Protein AF-0000000083203644 (afdb_homodimer)

Structure (mmCIF, N/CA/C/O backbone):
data_AF-0000000083203644-model_v1
#
loop_
_entity.id
_entity.type
_entity.pdbx_description
1 polymer 'Hemolysin III family protein'
#
loop_
_atom_site.group_PDB
_atom_site.id
_atom_site.type_symbol
_atom_site.label_atom_id
_atom_site.label_alt_id
_atom_site.label_comp_id
_atom_site.label_asym_id
_atom_site.label_entity_id
_atom_site.label_seq_id
_atom_site.pdbx_PDB_ins_code
_atom_site.Cartn_x
_atom_site.Cartn_y
_atom_site.Cartn_z
_atom_site.occupancy
_atom_site.B_iso_or_equiv
_atom_site.auth_seq_id
_atom_site.auth_comp_id
_atom_site.auth_asym_id
_atom_site.auth_atom_id
_atom_site.pdbx_PDB_model_num
ATOM 1 N N . MET A 1 1 ? 31.875 35.219 11.383 1 30.5 1 MET A N 1
ATOM 2 C CA . MET A 1 1 ? 30.422 35.188 11.453 1 30.5 1 MET A CA 1
ATOM 3 C C . MET A 1 1 ? 29.859 34.281 10.359 1 30.5 1 MET A C 1
ATOM 5 O O . MET A 1 1 ? 29.875 34.625 9.18 1 30.5 1 MET A O 1
ATOM 9 N N . THR A 1 2 ? 30.141 33 10.375 1 43.09 2 THR A N 1
ATOM 10 C CA . THR A 1 2 ? 29.703 32.062 9.367 1 43.09 2 THR A CA 1
ATOM 11 C C . THR A 1 2 ? 28.219 32.219 9.078 1 43.09 2 THR A C 1
ATOM 13 O O . THR A 1 2 ? 27.391 32.125 9.984 1 43.09 2 THR A O 1
ATOM 16 N N . LYS A 1 3 ? 27.875 33.031 8.234 1 45.47 3 LYS A N 1
ATOM 17 C CA . LYS A 1 3 ? 26.516 33.375 7.867 1 45.47 3 LYS A CA 1
ATOM 18 C C . LYS A 1 3 ? 25.594 32.156 7.953 1 45.47 3 LYS A C 1
ATOM 20 O O . LYS A 1 3 ? 25.859 31.125 7.344 1 45.47 3 LYS A O 1
ATOM 25 N N . LYS A 1 4 ? 24.953 31.984 9.008 1 48.94 4 LYS A N 1
ATOM 26 C CA . LYS A 1 4 ? 23.906 30.984 9.172 1 48.94 4 LYS A CA 1
ATOM 27 C C . LYS A 1 4 ? 23.047 30.891 7.91 1 48.94 4 LYS A C 1
ATOM 29 O O . LYS A 1 4 ? 22.391 31.859 7.52 1 48.94 4 LYS A O 1
ATOM 34 N N . LYS A 1 5 ? 23.594 30.266 6.875 1 52.16 5 LYS A N 1
ATOM 35 C CA . LYS A 1 5 ? 22.797 30.094 5.668 1 52.16 5 LYS A CA 1
ATOM 36 C C . LYS A 1 5 ? 21.359 29.75 6.008 1 52.16 5 LYS A C 1
ATOM 38 O O . LYS A 1 5 ? 21.094 28.828 6.789 1 52.16 5 LYS A O 1
ATOM 43 N N . ASP A 1 6 ? 20.5 30.641 5.875 1 58.06 6 ASP A N 1
ATOM 44 C CA . ASP A 1 6 ? 19.062 30.469 6.105 1 58.06 6 ASP A CA 1
ATOM 45 C C . ASP A 1 6 ? 18.562 29.156 5.523 1 58.06 6 ASP A C 1
ATOM 47 O O . ASP A 1 6 ? 19.062 28.688 4.492 1 58.06 6 ASP A O 1
ATOM 51 N N . ALA A 1 7 ? 17.953 28.297 6.324 1 66.06 7 ALA A N 1
ATOM 52 C CA . ALA A 1 7 ? 17.359 27.047 5.883 1 66.06 7 ALA A CA 1
ATOM 53 C C . ALA A 1 7 ? 16.531 27.234 4.617 1 66.06 7 ALA A C 1
ATOM 55 O O . ALA A 1 7 ? 15.805 28.234 4.492 1 66.06 7 ALA A O 1
ATOM 56 N N . TYR A 1 8 ? 16.844 26.625 3.506 1 77.44 8 TYR A N 1
ATOM 57 C CA . TYR A 1 8 ? 16.094 26.656 2.246 1 77.44 8 TYR A CA 1
ATOM 58 C C . TYR A 1 8 ? 14.633 26.312 2.467 1 77.44 8 TYR A C 1
ATOM 60 O O . TYR A 1 8 ? 14.305 25.312 3.107 1 77.44 8 TYR A O 1
ATOM 68 N N . VAL A 1 9 ? 13.781 27.234 2.104 1 81.25 9 VAL A N 1
ATOM 69 C CA . VAL A 1 9 ? 12.336 27.016 2.195 1 81.25 9 VAL A CA 1
ATOM 70 C C . VAL A 1 9 ? 11.766 26.766 0.8 1 81.25 9 VAL A C 1
ATOM 72 O O . VAL A 1 9 ? 11.734 27.672 -0.033 1 81.25 9 VAL A O 1
ATOM 75 N N . PRO A 1 10 ? 11.305 25.594 0.557 1 86.94 10 PRO A N 1
ATOM 76 C CA . PRO A 1 10 ? 10.75 25.297 -0.768 1 86.94 10 PRO A CA 1
ATOM 77 C C . PRO A 1 10 ? 9.469 26.078 -1.055 1 86.94 10 PRO A C 1
ATOM 79 O O . PRO A 1 10 ? 8.664 26.312 -0.146 1 86.94 10 PRO A O 1
ATOM 82 N N . THR A 1 11 ? 9.289 26.469 -2.336 1 88.81 11 THR A N 1
ATOM 83 C CA . THR A 1 11 ? 8.055 27.109 -2.775 1 88.81 11 THR A CA 1
ATOM 84 C C . THR A 1 11 ? 6.91 26.109 -2.842 1 88.81 11 THR A C 1
ATOM 86 O O . THR A 1 11 ? 7.133 24.906 -2.762 1 88.81 11 THR A O 1
ATOM 89 N N . VAL A 1 12 ? 5.727 26.672 -2.992 1 89.5 12 VAL A N 1
ATOM 90 C CA . VAL A 1 12 ? 4.551 25.828 -3.156 1 89.5 12 VAL A CA 1
ATOM 91 C C . VAL A 1 12 ? 4.707 24.953 -4.398 1 89.5 12 VAL A C 1
ATOM 93 O O . VAL A 1 12 ? 4.371 23.766 -4.383 1 89.5 12 VAL A O 1
ATOM 96 N N . GLY A 1 13 ? 5.156 25.578 -5.445 1 92.44 13 GLY A N 1
ATOM 97 C CA . GLY A 1 13 ? 5.402 24.828 -6.668 1 92.44 13 GLY A CA 1
ATOM 98 C C . GLY A 1 13 ? 6.375 23.688 -6.473 1 92.44 13 GLY A C 1
ATOM 99 O O . GLY A 1 13 ? 6.172 22.594 -7.016 1 92.44 13 GLY A O 1
ATOM 100 N N . GLU A 1 14 ? 7.352 23.906 -5.758 1 92.94 14 GLU A N 1
ATOM 101 C CA . GLU A 1 14 ? 8.336 22.875 -5.465 1 92.94 14 GLU A CA 1
ATOM 102 C C . GLU A 1 14 ? 7.723 21.734 -4.637 1 92.94 14 GLU A C 1
ATOM 104 O O . GLU A 1 14 ? 7.984 20.562 -4.891 1 92.94 14 GLU A O 1
ATOM 109 N N . GLU A 1 15 ? 6.918 22.125 -3.682 1 93.44 15 GLU A N 1
ATOM 110 C CA . GLU A 1 15 ? 6.273 21.125 -2.852 1 93.44 15 GLU A CA 1
ATOM 111 C C . GLU A 1 15 ? 5.301 20.266 -3.67 1 93.44 15 GLU A C 1
ATOM 113 O O . GLU A 1 15 ? 5.211 19.062 -3.473 1 93.44 15 GLU A O 1
ATOM 118 N N . VAL A 1 16 ? 4.609 20.906 -4.535 1 93.44 16 VAL A N 1
ATOM 119 C CA . VAL A 1 16 ? 3.691 20.188 -5.406 1 93.44 16 VAL A CA 1
ATOM 120 C C . VAL A 1 16 ? 4.477 19.219 -6.285 1 93.44 16 VAL A C 1
ATOM 122 O O . VAL A 1 16 ? 4.09 18.047 -6.434 1 93.44 16 VAL A O 1
ATOM 125 N N . ALA A 1 17 ? 5.535 19.703 -6.848 1 94.38 17 ALA A N 1
ATOM 126 C CA . ALA A 1 17 ? 6.383 18.844 -7.68 1 94.38 17 ALA A CA 1
ATOM 127 C C . ALA A 1 17 ? 6.895 17.641 -6.887 1 94.38 17 ALA A C 1
ATOM 129 O O . ALA A 1 17 ? 6.871 16.516 -7.379 1 94.38 17 ALA A O 1
ATOM 130 N N . ASN A 1 18 ? 7.301 17.859 -5.734 1 95.69 18 ASN A N 1
ATOM 131 C CA . ASN A 1 18 ? 7.797 16.797 -4.871 1 95.69 18 ASN A CA 1
ATOM 132 C C . ASN A 1 18 ? 6.691 15.805 -4.512 1 95.69 18 ASN A C 1
ATOM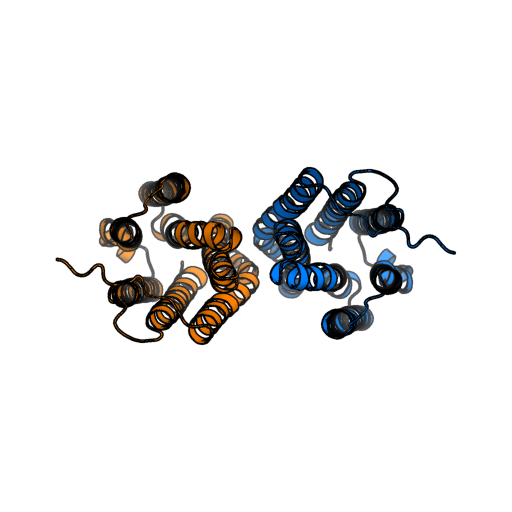 134 O O . ASN A 1 18 ? 6.902 14.594 -4.551 1 95.69 18 ASN A O 1
ATOM 138 N N . THR A 1 19 ? 5.543 16.312 -4.203 1 96.38 19 THR A N 1
ATOM 139 C CA . THR A 1 19 ? 4.391 15.477 -3.887 1 96.38 19 THR A CA 1
ATOM 140 C C . THR A 1 19 ? 4.027 14.586 -5.066 1 96.38 19 THR A C 1
ATOM 142 O O . THR A 1 19 ? 3.84 13.375 -4.902 1 96.38 19 THR A O 1
ATOM 145 N N . VAL A 1 20 ? 4.02 15.148 -6.234 1 96.75 20 VAL A N 1
ATOM 146 C CA . VAL A 1 20 ? 3.555 14.438 -7.422 1 96.75 20 VAL A CA 1
ATOM 147 C C . VAL A 1 20 ? 4.59 13.398 -7.836 1 96.75 20 VAL A C 1
ATOM 149 O O . VAL A 1 20 ? 4.242 12.258 -8.156 1 96.75 20 VAL A O 1
ATOM 152 N N . THR A 1 21 ? 5.879 13.75 -7.801 1 97.56 21 THR A N 1
ATOM 153 C CA . THR A 1 21 ? 6.918 12.844 -8.281 1 97.56 21 THR A CA 1
ATOM 154 C C . THR A 1 21 ? 6.973 11.578 -7.43 1 97.56 21 THR A C 1
ATOM 156 O O . THR A 1 21 ? 7.051 10.469 -7.965 1 97.56 21 THR A O 1
ATOM 159 N N . HIS A 1 22 ? 6.836 11.75 -6.152 1 98.5 22 HIS A N 1
ATOM 160 C CA . HIS A 1 22 ? 6.871 10.578 -5.293 1 98.5 22 HIS A CA 1
ATOM 161 C C . HIS A 1 22 ? 5.484 9.961 -5.141 1 98.5 22 HIS A C 1
ATOM 163 O O . HIS A 1 22 ? 5.355 8.758 -4.918 1 98.5 22 HIS A O 1
ATOM 169 N N . GLY A 1 23 ? 4.469 10.766 -5.285 1 98.38 23 GLY A N 1
ATOM 170 C CA . GLY A 1 23 ? 3.121 10.219 -5.242 1 98.38 23 GLY A CA 1
ATOM 171 C C . GLY A 1 23 ? 2.834 9.242 -6.363 1 98.38 23 GLY A C 1
ATOM 172 O O . GLY A 1 23 ? 2.27 8.172 -6.133 1 98.38 23 GLY A O 1
ATOM 173 N N . VAL A 1 24 ? 3.197 9.602 -7.543 1 98.12 24 VAL A N 1
ATOM 174 C CA . VAL A 1 24 ? 3.029 8.734 -8.703 1 98.12 24 VAL A CA 1
ATOM 175 C C . VAL A 1 24 ? 3.791 7.43 -8.484 1 98.12 24 VAL A C 1
ATOM 177 O O . VAL A 1 24 ? 3.254 6.344 -8.727 1 98.12 24 VAL A O 1
ATOM 180 N N . MET A 1 25 ? 4.965 7.539 -7.98 1 98.69 25 MET A N 1
ATOM 181 C CA . MET A 1 25 ? 5.781 6.352 -7.746 1 98.69 25 MET A CA 1
ATOM 182 C C . MET A 1 25 ? 5.172 5.484 -6.648 1 98.69 25 MET A C 1
ATOM 184 O O . MET A 1 25 ? 5.27 4.254 -6.699 1 98.69 25 MET A O 1
ATOM 188 N N . SER A 1 26 ? 4.57 6.148 -5.66 1 98.62 26 SER A N 1
ATOM 189 C CA . SER A 1 26 ? 3.904 5.406 -4.594 1 98.62 26 SER A CA 1
ATOM 190 C C . SER A 1 26 ? 2.764 4.555 -5.145 1 98.62 26 SER A C 1
ATOM 192 O O . SER A 1 26 ? 2.656 3.369 -4.82 1 98.62 26 SER A O 1
ATOM 194 N N . LEU A 1 27 ? 1.976 5.117 -5.969 1 98.06 27 LEU A N 1
ATOM 195 C CA . LEU A 1 27 ? 0.856 4.398 -6.57 1 98.06 27 LEU A CA 1
ATOM 196 C C . LEU A 1 27 ? 1.353 3.275 -7.477 1 98.06 27 LEU A C 1
ATOM 198 O O . LEU A 1 27 ? 0.809 2.168 -7.453 1 98.06 27 LEU A O 1
ATOM 202 N N . LEU A 1 28 ? 2.352 3.557 -8.258 1 98.62 28 LEU A N 1
ATOM 203 C CA . LEU A 1 28 ? 2.922 2.541 -9.133 1 98.62 28 LEU A CA 1
ATOM 204 C C . LEU A 1 28 ? 3.473 1.37 -8.328 1 98.62 28 LEU A C 1
ATOM 206 O O . LEU A 1 28 ? 3.289 0.211 -8.703 1 98.62 28 LEU A O 1
ATOM 210 N N . ALA A 1 29 ? 4.125 1.687 -7.234 1 98.81 29 ALA A N 1
ATOM 211 C CA . ALA A 1 29 ? 4.68 0.631 -6.391 1 98.81 29 ALA A CA 1
ATOM 212 C C . ALA A 1 29 ? 3.574 -0.226 -5.785 1 98.81 29 ALA A C 1
ATOM 214 O O . ALA A 1 29 ? 3.699 -1.451 -5.711 1 98.81 29 ALA A O 1
ATOM 215 N N . LEU A 1 30 ? 2.533 0.42 -5.359 1 98.75 30 LEU A N 1
ATOM 216 C CA . LEU A 1 30 ? 1.404 -0.301 -4.781 1 98.75 30 LEU A CA 1
ATOM 217 C C . LEU A 1 30 ? 0.812 -1.279 -5.789 1 98.75 30 LEU A C 1
ATOM 219 O O . LEU A 1 30 ? 0.583 -2.447 -5.469 1 98.75 30 LEU A O 1
ATOM 223 N N . VAL A 1 31 ? 0.644 -0.842 -6.996 1 98.56 31 VAL A N 1
ATOM 224 C CA . VAL A 1 31 ? 0.055 -1.664 -8.047 1 98.56 31 VAL A CA 1
ATOM 225 C C . VAL A 1 31 ? 1.05 -2.736 -8.484 1 98.56 31 VAL A C 1
ATOM 227 O O . VAL A 1 31 ? 0.657 -3.855 -8.82 1 98.56 31 VAL A O 1
ATOM 230 N N . ALA A 1 32 ? 2.301 -2.418 -8.43 1 98.81 32 ALA A N 1
ATOM 231 C CA . ALA A 1 32 ? 3.338 -3.344 -8.875 1 98.81 32 ALA A CA 1
ATOM 232 C C . ALA A 1 32 ? 3.576 -4.445 -7.848 1 98.81 32 ALA A C 1
ATOM 234 O O . ALA A 1 32 ? 4.168 -5.477 -8.156 1 98.81 32 ALA A O 1
ATOM 235 N N . LEU A 1 33 ? 3.146 -4.176 -6.633 1 98.88 33 LEU A N 1
ATOM 236 C CA . LEU A 1 33 ? 3.457 -5.078 -5.531 1 98.88 33 LEU A CA 1
ATOM 237 C C . LEU A 1 33 ? 2.904 -6.473 -5.801 1 98.88 33 LEU A C 1
ATOM 239 O O . LEU A 1 33 ? 3.646 -7.457 -5.777 1 98.88 33 LEU A O 1
ATOM 243 N N . PRO A 1 34 ? 1.609 -6.672 -6.105 1 98.88 34 PRO A N 1
ATOM 244 C CA . PRO A 1 34 ? 1.126 -8.031 -6.367 1 98.88 34 PRO A CA 1
ATOM 245 C C . PRO A 1 34 ? 1.735 -8.641 -7.625 1 98.88 34 PRO A C 1
ATOM 247 O O . PRO A 1 34 ? 1.975 -9.844 -7.676 1 98.88 34 PRO A O 1
ATOM 250 N N . PHE A 1 35 ? 2.043 -7.867 -8.602 1 98.75 35 PHE A N 1
ATOM 251 C CA . PHE A 1 35 ? 2.693 -8.359 -9.812 1 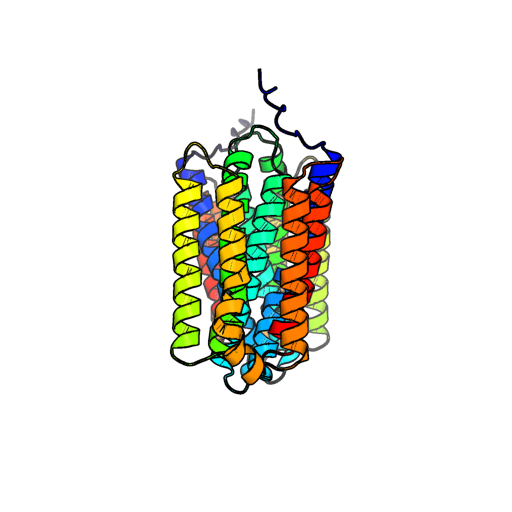98.75 35 PHE A CA 1
ATOM 252 C C . PHE A 1 35 ? 4.078 -8.906 -9.492 1 98.75 35 PHE A C 1
ATOM 254 O O . PHE A 1 35 ? 4.426 -10.016 -9.906 1 98.75 35 PHE A O 1
ATOM 261 N N . ALA A 1 36 ? 4.828 -8.109 -8.836 1 98.88 36 ALA A N 1
ATOM 262 C CA . ALA A 1 36 ? 6.195 -8.516 -8.5 1 98.88 36 ALA A CA 1
ATOM 263 C C . ALA A 1 36 ? 6.203 -9.805 -7.684 1 98.88 36 ALA A C 1
ATOM 265 O O . ALA A 1 36 ? 7.027 -10.688 -7.918 1 98.88 36 ALA A O 1
ATOM 266 N N . ALA A 1 37 ? 5.301 -9.891 -6.742 1 98.88 37 ALA A N 1
ATOM 267 C CA . ALA A 1 37 ? 5.207 -11.086 -5.898 1 98.88 37 ALA A CA 1
ATOM 268 C C . ALA A 1 37 ? 4.871 -12.32 -6.727 1 98.88 37 ALA A C 1
ATOM 270 O O . ALA A 1 37 ? 5.496 -13.367 -6.57 1 98.88 37 ALA A O 1
ATOM 271 N N . VAL A 1 38 ? 3.92 -12.164 -7.602 1 98.81 38 VAL A N 1
ATOM 272 C CA . VAL A 1 38 ? 3.477 -13.281 -8.438 1 98.81 38 VAL A CA 1
ATOM 273 C C . VAL A 1 38 ? 4.57 -13.641 -9.438 1 98.81 38 VAL A C 1
ATOM 275 O O . VAL A 1 38 ? 4.832 -14.82 -9.68 1 98.81 38 VAL A O 1
ATOM 278 N N . TRP A 1 39 ? 5.199 -12.633 -10.023 1 98.62 39 TRP A N 1
ATOM 279 C CA . TRP A 1 39 ? 6.27 -12.867 -10.992 1 98.62 39 TRP A CA 1
ATOM 280 C C . TRP A 1 39 ? 7.406 -13.664 -10.359 1 98.62 39 TRP A C 1
ATOM 282 O O . TRP A 1 39 ? 7.867 -14.656 -10.922 1 98.62 39 TRP A O 1
ATOM 292 N N . ALA A 1 40 ? 7.812 -13.266 -9.203 1 98.38 40 ALA A N 1
ATOM 293 C CA . ALA A 1 40 ? 8.883 -13.961 -8.492 1 98.38 40 ALA A CA 1
ATOM 294 C C . ALA A 1 40 ? 8.484 -15.391 -8.148 1 98.38 40 ALA A C 1
ATOM 296 O O . ALA A 1 40 ? 9.258 -16.328 -8.359 1 98.38 40 ALA A O 1
ATOM 297 N N . TYR A 1 41 ? 7.305 -15.516 -7.664 1 98.44 41 TYR A N 1
ATOM 298 C CA . TYR A 1 41 ? 6.789 -16.828 -7.312 1 98.44 41 TYR A CA 1
ATOM 299 C C . TYR A 1 41 ? 6.77 -17.75 -8.523 1 98.44 41 TYR A C 1
ATOM 301 O O . TYR A 1 41 ? 7.141 -18.922 -8.43 1 98.44 41 TYR A O 1
ATOM 309 N N . ALA A 1 42 ? 6.402 -17.25 -9.641 1 97.81 42 ALA A N 1
ATOM 310 C CA . ALA A 1 42 ? 6.172 -18.047 -10.844 1 97.81 42 ALA A CA 1
ATOM 311 C C . ALA A 1 42 ? 7.488 -18.375 -11.539 1 97.81 42 ALA A C 1
ATOM 313 O O . ALA A 1 42 ? 7.578 -19.375 -12.273 1 97.81 42 ALA A O 1
ATOM 314 N N . HIS A 1 43 ? 8.562 -17.625 -11.312 1 96.75 43 HIS A N 1
ATOM 315 C CA . HIS A 1 43 ? 9.703 -17.75 -12.211 1 96.75 43 HIS A CA 1
ATOM 316 C C . HIS A 1 43 ? 10.969 -18.109 -11.453 1 96.75 43 HIS A C 1
ATOM 318 O O . HIS A 1 43 ? 11.969 -18.516 -12.055 1 96.75 43 HIS A O 1
ATOM 324 N N . ASP A 1 44 ? 10.969 -17.984 -10.203 1 95.5 44 ASP A N 1
ATOM 325 C CA . ASP A 1 44 ? 12.156 -18.312 -9.422 1 95.5 44 ASP A CA 1
ATOM 326 C C . ASP A 1 44 ? 12.109 -19.766 -8.922 1 95.5 44 ASP A C 1
ATOM 328 O O . ASP A 1 44 ? 11.047 -20.25 -8.523 1 95.5 44 ASP A O 1
ATOM 332 N N . PRO A 1 45 ? 13.289 -20.453 -8.977 1 95.44 45 PRO A N 1
ATOM 333 C CA . PRO A 1 45 ? 13.32 -21.828 -8.461 1 95.44 45 PRO A CA 1
ATOM 334 C C . PRO A 1 45 ? 12.898 -21.906 -6.992 1 95.44 45 PRO A C 1
ATOM 336 O O . PRO A 1 45 ? 12.234 -22.875 -6.598 1 95.44 45 PRO A O 1
ATOM 339 N N . ASP A 1 46 ? 13.352 -20.984 -6.129 1 96.88 46 ASP A N 1
ATOM 340 C CA . ASP A 1 46 ? 12.859 -20.859 -4.758 1 96.88 46 ASP A CA 1
ATOM 341 C C . ASP A 1 46 ? 11.664 -19.922 -4.684 1 96.88 46 ASP A C 1
ATOM 343 O O . ASP A 1 46 ? 11.805 -18.75 -4.289 1 96.88 46 ASP A O 1
ATOM 347 N N . ARG A 1 47 ? 10.523 -20.391 -4.965 1 97.88 47 ARG A N 1
ATOM 348 C CA . ARG A 1 47 ? 9.297 -19.641 -5.238 1 97.88 47 ARG A CA 1
ATOM 349 C C . ARG A 1 47 ? 8.914 -18.766 -4.051 1 97.88 47 ARG A C 1
ATOM 351 O O . ARG A 1 47 ? 8.719 -17.547 -4.203 1 97.88 47 ARG A O 1
ATOM 358 N N . ILE A 1 48 ? 8.867 -19.359 -2.9 1 98.19 48 ILE A N 1
ATOM 359 C CA . ILE A 1 48 ? 8.344 -18.672 -1.724 1 98.19 48 ILE A CA 1
ATOM 360 C C . ILE A 1 48 ? 9.352 -17.625 -1.259 1 98.19 48 ILE A C 1
ATOM 362 O O . ILE A 1 48 ? 8.977 -16.469 -1.013 1 98.19 48 ILE A O 1
ATOM 366 N N . LEU A 1 49 ? 10.609 -17.969 -1.185 1 98.31 49 LEU A N 1
ATOM 367 C CA . LEU A 1 49 ? 11.633 -17.031 -0.737 1 98.31 49 LEU A CA 1
ATOM 368 C C . LEU A 1 49 ? 11.719 -15.828 -1.671 1 98.31 49 LEU A C 1
ATOM 370 O O . LEU A 1 49 ? 11.797 -14.68 -1.212 1 98.31 49 LEU A O 1
ATOM 374 N N . ALA A 1 50 ? 11.688 -16.094 -2.934 1 98.44 50 ALA A N 1
ATOM 375 C CA . ALA A 1 50 ? 11.758 -15.016 -3.918 1 98.44 50 ALA A CA 1
ATOM 376 C C . ALA A 1 50 ? 10.562 -14.086 -3.799 1 98.44 50 ALA A C 1
ATOM 378 O O . ALA A 1 50 ? 10.711 -12.859 -3.787 1 98.44 50 ALA A O 1
ATOM 379 N N . SER A 1 51 ? 9.406 -14.664 -3.666 1 98.75 51 SER A N 1
ATOM 380 C CA . SER A 1 51 ? 8.18 -13.883 -3.586 1 98.75 51 SER A CA 1
ATOM 381 C C . SER A 1 51 ? 8.156 -13.023 -2.326 1 98.75 51 SER A C 1
ATOM 383 O O . SER A 1 51 ? 7.84 -11.836 -2.387 1 98.75 51 SER A O 1
ATOM 385 N N . VAL A 1 52 ? 8.516 -13.594 -1.212 1 98.75 52 VAL A N 1
ATOM 386 C CA . VAL A 1 52 ? 8.484 -12.883 0.063 1 98.75 52 VAL A CA 1
ATOM 387 C C . VAL A 1 52 ? 9.539 -11.781 0.065 1 98.75 52 VAL A C 1
ATOM 389 O O . VAL A 1 52 ? 9.258 -10.641 0.458 1 98.75 52 VAL A O 1
ATOM 392 N N . SER A 1 53 ? 10.734 -12.055 -0.372 1 98.81 53 SER A N 1
ATOM 393 C CA . SER A 1 53 ? 11.812 -11.07 -0.329 1 98.81 53 SER A CA 1
ATOM 394 C C . SER A 1 53 ? 11.555 -9.922 -1.296 1 98.81 53 SER A C 1
ATOM 396 O O . SER A 1 53 ? 11.812 -8.766 -0.972 1 98.81 53 SER A O 1
ATOM 398 N N . VAL A 1 54 ? 11.023 -10.234 -2.459 1 98.81 54 VAL A N 1
ATOM 399 C CA . VAL A 1 54 ? 10.68 -9.188 -3.416 1 98.81 54 VAL A CA 1
ATOM 400 C C . VAL A 1 54 ? 9.531 -8.344 -2.867 1 98.81 54 VAL A C 1
ATOM 402 O O . VAL A 1 54 ? 9.492 -7.125 -3.078 1 98.81 54 VAL A O 1
ATOM 405 N N . SER A 1 55 ? 8.594 -8.969 -2.186 1 98.94 55 SER A N 1
ATOM 406 C CA . SER A 1 55 ? 7.492 -8.234 -1.571 1 98.94 55 SER A CA 1
ATOM 407 C C . SER A 1 55 ? 8 -7.258 -0.516 1 98.94 55 SER A C 1
ATOM 409 O O . SER A 1 55 ? 7.508 -6.133 -0.416 1 98.94 55 SER A O 1
ATOM 411 N N . ILE A 1 56 ? 8.945 -7.695 0.258 1 98.94 56 ILE A N 1
ATOM 412 C CA . ILE A 1 56 ? 9.539 -6.816 1.255 1 98.94 56 ILE A CA 1
ATOM 413 C C . ILE A 1 56 ? 10.172 -5.609 0.565 1 98.94 56 ILE A C 1
ATOM 415 O O . ILE A 1 56 ? 10 -4.473 1.012 1 98.94 56 ILE A O 1
ATOM 419 N N . PHE A 1 57 ? 10.859 -5.84 -0.535 1 98.94 57 PHE A N 1
ATOM 420 C CA . PHE A 1 57 ? 11.461 -4.785 -1.338 1 98.94 57 PHE A CA 1
ATOM 421 C C . PHE A 1 57 ? 10.406 -3.789 -1.811 1 98.94 57 PHE A C 1
ATOM 423 O O . PHE A 1 57 ? 10.516 -2.592 -1.539 1 98.94 57 PHE A O 1
ATOM 430 N N . VAL A 1 58 ? 9.312 -4.25 -2.367 1 98.94 58 VAL A N 1
ATOM 431 C CA . VAL A 1 58 ? 8.336 -3.363 -2.988 1 98.94 58 VAL A CA 1
ATOM 432 C C . VAL A 1 58 ? 7.535 -2.639 -1.907 1 98.94 58 VAL A C 1
ATOM 434 O O . VAL A 1 58 ? 7.211 -1.456 -2.053 1 98.94 58 VAL A O 1
ATOM 437 N N . ILE A 1 59 ? 7.211 -3.303 -0.848 1 98.94 59 ILE A N 1
ATOM 438 C CA . ILE A 1 59 ? 6.523 -2.65 0.262 1 98.94 59 ILE A CA 1
ATOM 439 C C . ILE A 1 59 ? 7.398 -1.533 0.825 1 98.94 59 ILE A C 1
ATOM 441 O O . ILE A 1 59 ? 6.906 -0.449 1.143 1 98.94 59 ILE A O 1
ATOM 445 N N . SER A 1 60 ? 8.695 -1.799 0.939 1 98.88 60 SER A N 1
ATOM 446 C CA . SER A 1 60 ? 9.625 -0.814 1.485 1 98.88 60 SER A CA 1
ATOM 447 C C . SER A 1 60 ? 9.68 0.434 0.61 1 98.88 60 SER A C 1
ATOM 449 O O . SER A 1 60 ? 9.633 1.557 1.117 1 98.88 60 SER A O 1
ATOM 451 N N . ILE A 1 61 ? 9.781 0.218 -0.706 1 98.69 61 ILE A N 1
ATOM 452 C CA . ILE A 1 61 ? 9.875 1.396 -1.561 1 98.69 61 ILE A CA 1
ATOM 453 C C . ILE A 1 61 ? 8.523 2.105 -1.611 1 98.69 61 ILE A C 1
ATOM 455 O O . ILE A 1 61 ? 8.469 3.334 -1.714 1 98.69 61 ILE A O 1
ATOM 459 N N . PHE A 1 62 ? 7.418 1.356 -1.543 1 98.94 62 PHE A N 1
ATOM 460 C CA . PHE A 1 62 ? 6.094 1.96 -1.472 1 98.94 62 PHE A CA 1
ATOM 461 C C . PHE A 1 62 ? 5.988 2.891 -0.27 1 98.94 62 PHE A C 1
ATOM 463 O O . PHE A 1 62 ? 5.547 4.035 -0.402 1 98.94 62 PHE A O 1
ATOM 470 N N . LEU A 1 63 ? 6.371 2.395 0.874 1 98.75 63 LEU A N 1
ATOM 471 C CA . LEU A 1 63 ? 6.262 3.176 2.102 1 98.75 63 LEU A CA 1
ATOM 472 C C . LEU A 1 63 ? 7.172 4.398 2.049 1 98.75 63 LEU A C 1
ATOM 474 O O . LEU A 1 63 ? 6.82 5.461 2.572 1 98.75 63 LEU A O 1
ATOM 478 N N . MET A 1 64 ? 8.344 4.266 1.454 1 98.75 64 MET A N 1
ATOM 479 C CA . MET A 1 64 ? 9.234 5.41 1.291 1 98.75 64 MET A CA 1
ATOM 480 C C . MET A 1 64 ? 8.57 6.5 0.452 1 98.75 64 MET A C 1
ATOM 482 O O . MET A 1 64 ? 8.547 7.664 0.85 1 98.75 64 MET A O 1
ATOM 486 N N . PHE A 1 65 ? 7.984 6.078 -0.676 1 98.81 65 PHE A N 1
ATOM 487 C CA . PHE A 1 65 ? 7.34 7.035 -1.567 1 98.81 65 PHE A CA 1
ATOM 488 C C . PHE A 1 65 ? 6.105 7.637 -0.912 1 98.81 65 PHE A C 1
ATOM 490 O O . PHE A 1 65 ? 5.836 8.836 -1.057 1 98.81 65 PHE A O 1
ATOM 497 N N . LEU A 1 66 ? 5.395 6.824 -0.214 1 98.56 66 LEU A N 1
ATOM 498 C CA . LEU A 1 66 ? 4.18 7.305 0.432 1 98.56 66 LEU A CA 1
ATOM 499 C C . LEU A 1 66 ? 4.504 8.328 1.51 1 98.56 66 LEU A C 1
ATOM 501 O O . LEU A 1 66 ? 3.883 9.391 1.568 1 98.56 66 LEU A O 1
ATOM 505 N N . ALA A 1 67 ? 5.414 8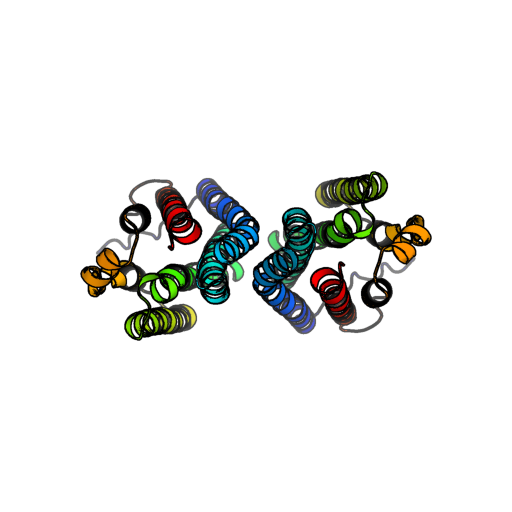.008 2.373 1 98.19 67 ALA A N 1
ATOM 506 C CA . ALA A 1 67 ? 5.801 8.93 3.441 1 98.19 67 ALA A CA 1
ATOM 507 C C . ALA A 1 67 ? 6.285 10.258 2.875 1 98.19 67 ALA A C 1
ATOM 509 O O . ALA A 1 67 ? 5.93 11.32 3.385 1 98.19 67 ALA A O 1
ATOM 510 N N . SER A 1 68 ? 7.086 10.188 1.817 1 97.94 68 SER A N 1
ATOM 511 C CA . SER A 1 68 ? 7.586 11.391 1.157 1 97.94 68 SER A CA 1
ATOM 512 C C . SER A 1 68 ? 6.441 12.211 0.578 1 97.94 68 SER A C 1
ATOM 514 O O . SER A 1 68 ? 6.406 13.438 0.738 1 97.94 68 SER A O 1
ATOM 516 N N . THR A 1 69 ? 5.516 11.539 -0.072 1 98.06 69 THR A N 1
ATOM 517 C CA . THR A 1 69 ? 4.348 12.203 -0.641 1 98.06 69 THR A CA 1
ATOM 518 C C . THR A 1 69 ? 3.561 12.93 0.443 1 98.06 69 THR A C 1
ATOM 520 O O . THR A 1 69 ? 3.209 14.102 0.279 1 98.06 69 THR A O 1
ATOM 523 N N . LEU A 1 70 ? 3.32 12.258 1.539 1 96.56 70 LEU A N 1
ATOM 524 C CA . LEU A 1 70 ? 2.549 12.844 2.631 1 96.56 70 LEU A CA 1
ATOM 525 C C . LEU A 1 70 ? 3.307 14 3.275 1 96.56 70 LEU A C 1
ATOM 527 O O . LEU A 1 70 ? 2.717 15.031 3.598 1 96.56 70 LEU A O 1
ATOM 531 N N . TYR A 1 71 ? 4.578 13.898 3.445 1 95.88 71 TYR A N 1
ATOM 532 C CA . TYR A 1 71 ? 5.402 14.969 4.008 1 95.88 71 TYR A CA 1
ATOM 533 C C . TYR A 1 71 ? 5.27 16.25 3.195 1 95.88 71 TYR A C 1
ATOM 535 O O . TYR A 1 71 ? 4.984 17.312 3.746 1 95.88 71 TYR A O 1
ATOM 543 N N . HIS A 1 72 ? 5.406 16.125 1.921 1 95.94 72 HIS A N 1
ATOM 544 C CA . HIS A 1 72 ? 5.441 17.297 1.052 1 95.94 72 HIS A CA 1
ATOM 545 C C . HIS A 1 72 ? 4.043 17.859 0.836 1 95.94 72 HIS A C 1
ATOM 547 O O . HIS A 1 72 ? 3.891 19 0.378 1 95.94 72 HIS A O 1
ATOM 553 N N . SER A 1 73 ? 3.021 17.094 1.246 1 93.75 73 SER A N 1
ATOM 554 C CA . SER A 1 73 ? 1.646 17.547 1.062 1 93.75 73 SER A CA 1
ATOM 555 C C . SER A 1 73 ? 1.118 18.234 2.318 1 93.75 73 SER A C 1
ATOM 557 O O . SER A 1 73 ? 0.04 18.828 2.299 1 93.75 73 SER A O 1
ATOM 559 N N . MET A 1 74 ? 1.84 18.141 3.4 1 91.75 74 MET A N 1
ATOM 560 C CA . MET A 1 74 ? 1.364 18.688 4.664 1 91.75 74 MET A CA 1
ATOM 561 C C . MET A 1 74 ? 1.588 20.203 4.707 1 91.75 74 MET A C 1
ATOM 563 O O . MET A 1 74 ? 2.48 20.719 4.035 1 91.75 74 MET A O 1
ATOM 567 N N . ASN A 1 75 ? 0.819 20.906 5.488 1 87.12 75 ASN A N 1
ATOM 568 C CA . ASN A 1 75 ? 0.981 22.344 5.691 1 87.12 75 ASN A CA 1
ATOM 569 C C . ASN A 1 75 ? 2.311 22.672 6.371 1 87.12 75 ASN A C 1
ATOM 571 O O . ASN A 1 75 ? 2.719 21.984 7.305 1 87.12 75 ASN A O 1
ATOM 575 N N . PRO A 1 76 ? 2.768 23.75 5.82 1 85.31 76 PRO A N 1
ATOM 576 C CA . PRO A 1 76 ? 4.008 24.172 6.484 1 85.31 76 PRO A CA 1
ATOM 577 C C . PRO A 1 76 ? 3.811 24.469 7.965 1 85.31 76 PRO A C 1
ATOM 579 O O . PRO A 1 76 ? 2.754 24.969 8.359 1 85.31 76 PRO A O 1
ATOM 582 N N . ALA A 1 77 ? 4.742 24.172 8.797 1 82.81 77 ALA A N 1
ATOM 583 C CA . ALA A 1 77 ? 4.785 24.5 10.227 1 82.81 77 ALA A CA 1
ATOM 584 C C . ALA A 1 77 ? 3.701 23.734 10.992 1 82.81 77 ALA A C 1
ATOM 586 O O . ALA A 1 77 ? 3.156 24.25 11.969 1 82.81 77 ALA A O 1
ATOM 587 N N . SER A 1 78 ? 3.18 22.609 10.477 1 86.25 78 SER A N 1
ATOM 588 C CA . SER A 1 78 ? 2.227 21.766 11.188 1 86.25 78 SER A CA 1
ATOM 589 C C . SER A 1 78 ? 2.936 20.625 11.914 1 86.25 78 SER A C 1
ATOM 591 O O . SER A 1 78 ? 4.059 20.25 11.562 1 86.25 78 SER A O 1
ATOM 593 N N . LYS A 1 79 ? 2.277 20.156 12.984 1 88.69 79 LYS A N 1
ATOM 594 C CA . LYS A 1 79 ? 2.797 19 13.695 1 88.69 79 LYS A CA 1
ATOM 595 C C . LYS A 1 79 ? 2.877 17.781 12.773 1 88.69 79 LYS A C 1
ATOM 597 O O . LYS A 1 79 ? 3.807 16.984 12.883 1 88.69 79 LYS A O 1
ATOM 602 N N . HIS A 1 80 ? 1.927 17.688 11.914 1 88.44 80 HIS A N 1
ATOM 603 C CA . HIS A 1 80 ? 1.901 16.578 10.977 1 88.44 80 HIS A CA 1
ATOM 604 C C . HIS A 1 80 ? 3.09 16.625 10.016 1 88.44 80 HIS A C 1
ATOM 606 O O . HIS A 1 80 ? 3.674 15.594 9.688 1 88.44 80 HIS A O 1
ATOM 612 N N . LYS A 1 81 ? 3.402 17.828 9.547 1 91.06 81 LYS A N 1
ATOM 613 C CA . LYS A 1 81 ? 4.582 17.969 8.695 1 91.06 81 LYS A CA 1
ATOM 614 C C . LYS A 1 81 ? 5.836 17.469 9.406 1 91.06 81 LYS A C 1
ATOM 616 O O . LYS A 1 81 ? 6.656 16.766 8.812 1 91.06 81 LYS A O 1
ATOM 621 N N . ALA A 1 82 ? 5.949 17.797 10.672 1 90.88 82 ALA A N 1
ATOM 622 C CA . ALA A 1 82 ? 7.113 17.375 11.453 1 90.88 82 ALA A CA 1
ATOM 623 C C . ALA A 1 82 ? 7.172 15.852 11.578 1 90.88 82 ALA A C 1
ATOM 625 O O . ALA A 1 82 ? 8.234 15.25 11.422 1 90.88 82 ALA A O 1
ATOM 626 N N . VAL A 1 83 ? 6.047 15.227 11.883 1 91.31 83 VAL A N 1
ATOM 627 C CA . VAL A 1 83 ? 5.992 13.781 12.039 1 91.31 83 VAL A CA 1
ATOM 628 C C . VAL A 1 83 ? 6.328 13.102 10.719 1 91.31 83 VAL A C 1
ATOM 630 O O . VAL A 1 83 ? 7.156 12.188 10.672 1 91.31 83 VAL A O 1
ATOM 633 N N . PHE A 1 84 ? 5.746 13.586 9.664 1 94.44 84 PHE A N 1
ATOM 634 C CA . PHE A 1 84 ? 5.977 12.961 8.367 1 94.44 84 PHE A CA 1
ATOM 635 C C . PHE A 1 84 ? 7.383 13.25 7.867 1 94.44 84 PHE A C 1
ATOM 637 O O . PHE A 1 84 ? 7.93 12.5 7.059 1 94.44 84 PHE A O 1
ATOM 644 N N . HIS A 1 85 ? 7.984 14.359 8.289 1 94.06 85 HIS A N 1
ATOM 645 C CA . HIS A 1 85 ? 9.391 14.617 7.992 1 94.06 85 HIS A CA 1
ATOM 646 C C . HIS A 1 85 ? 10.289 13.523 8.555 1 94.06 85 HIS A C 1
ATOM 648 O O . HIS A 1 85 ? 11.18 13.031 7.867 1 94.06 85 HIS A O 1
ATOM 654 N N . ILE A 1 86 ? 10 13.148 9.766 1 94.19 86 ILE A N 1
ATOM 655 C CA . ILE A 1 86 ? 10.758 12.086 10.422 1 94.19 86 ILE A CA 1
ATOM 656 C C . ILE A 1 86 ? 10.531 10.766 9.688 1 94.19 86 ILE A C 1
ATOM 658 O O . ILE A 1 86 ? 11.492 10.055 9.375 1 94.19 86 ILE A O 1
ATOM 662 N N . LEU A 1 87 ? 9.289 10.461 9.383 1 95.81 87 LEU A N 1
ATOM 663 C CA . LEU A 1 87 ? 8.953 9.219 8.688 1 95.81 87 LEU A CA 1
ATOM 664 C C . LEU A 1 87 ? 9.586 9.195 7.301 1 95.81 87 LEU A C 1
ATOM 666 O O . LEU A 1 87 ? 10.031 8.141 6.84 1 95.81 87 LEU A O 1
ATOM 670 N N . ASP A 1 88 ? 9.594 10.344 6.645 1 96.12 88 ASP A N 1
ATOM 671 C CA . ASP A 1 88 ? 10.203 10.461 5.324 1 96.12 88 ASP A CA 1
ATOM 672 C C . ASP A 1 88 ? 11.664 10.016 5.348 1 96.12 88 ASP A C 1
ATOM 674 O O . ASP A 1 88 ? 12.125 9.359 4.414 1 96.12 88 ASP A O 1
ATOM 678 N N . HIS A 1 89 ? 12.344 10.289 6.367 1 95.5 89 HIS A N 1
ATOM 679 C CA . HIS A 1 89 ? 13.758 9.93 6.492 1 95.5 89 HIS A CA 1
ATOM 680 C C . HIS A 1 89 ? 13.922 8.492 6.969 1 95.5 89 HIS A C 1
ATOM 682 O O . HIS A 1 89 ? 14.82 7.781 6.512 1 95.5 89 HIS A O 1
ATOM 688 N N . ILE A 1 90 ? 13.062 8.047 7.816 1 96.88 90 ILE A N 1
ATOM 689 C CA . ILE A 1 90 ? 13.133 6.688 8.336 1 96.88 90 ILE A CA 1
ATOM 690 C C . ILE A 1 90 ? 12.922 5.691 7.199 1 96.88 90 ILE A C 1
ATOM 692 O O . ILE A 1 90 ? 13.617 4.68 7.113 1 96.88 90 ILE A O 1
ATOM 696 N N . PHE A 1 91 ? 12.008 5.957 6.34 1 98.25 91 PHE A N 1
ATOM 697 C CA . PHE A 1 91 ? 11.641 4.977 5.324 1 98.25 91 PHE A CA 1
ATOM 698 C C . PHE A 1 91 ? 12.672 4.938 4.203 1 98.25 91 PHE A C 1
ATOM 700 O O . PHE A 1 91 ? 12.641 4.047 3.355 1 98.25 91 PHE A O 1
ATOM 707 N N . ILE A 1 92 ? 13.625 5.883 4.195 1 98 92 ILE A N 1
ATOM 708 C CA . ILE A 1 92 ? 14.781 5.73 3.326 1 98 92 ILE A CA 1
ATOM 709 C C . ILE A 1 92 ? 15.633 4.551 3.803 1 98 92 ILE A C 1
ATOM 711 O O . ILE A 1 92 ? 16.078 3.736 2.994 1 98 92 ILE A O 1
ATOM 715 N N . TYR A 1 93 ? 15.82 4.484 5.125 1 98.19 93 TYR A N 1
ATOM 716 C CA . TYR A 1 93 ? 16.531 3.342 5.684 1 98.19 93 TYR A CA 1
ATOM 717 C C . TYR A 1 93 ? 15.836 2.035 5.324 1 98.19 93 TYR A C 1
ATOM 719 O O . TYR A 1 93 ? 16.484 1.069 4.918 1 98.19 93 TYR A O 1
ATOM 727 N N . VAL A 1 94 ? 14.562 2.057 5.453 1 98.69 94 VAL A N 1
ATOM 728 C CA . VAL A 1 94 ? 13.75 0.872 5.195 1 98.69 94 VAL A CA 1
ATOM 729 C C . VAL A 1 94 ? 13.844 0.492 3.721 1 98.69 94 VAL A C 1
ATOM 731 O O . VAL A 1 94 ? 13.961 -0.688 3.383 1 98.69 94 VAL A O 1
ATOM 734 N N . ALA A 1 95 ? 13.797 1.476 2.881 1 98.75 95 ALA A N 1
ATOM 735 C CA . ALA A 1 95 ? 13.875 1.227 1.443 1 98.75 95 ALA A CA 1
ATOM 736 C C . ALA A 1 95 ? 15.211 0.592 1.065 1 98.75 95 ALA A C 1
ATOM 738 O O . ALA A 1 95 ? 15.266 -0.294 0.21 1 98.75 95 ALA A O 1
ATOM 739 N N . ILE A 1 96 ? 16.25 1.043 1.658 1 98.75 96 ILE A N 1
ATOM 740 C CA . ILE A 1 96 ? 17.562 0.485 1.384 1 98.75 96 ILE A CA 1
ATOM 741 C C . ILE A 1 96 ? 17.625 -0.969 1.85 1 98.75 96 ILE A C 1
ATOM 743 O O . ILE A 1 96 ? 17.984 -1.861 1.08 1 98.75 96 ILE A O 1
ATOM 747 N N . ALA A 1 97 ? 17.219 -1.163 3.092 1 98.81 97 ALA A N 1
ATOM 748 C CA . ALA A 1 97 ? 17.219 -2.523 3.625 1 98.81 97 ALA A CA 1
ATOM 749 C C . ALA A 1 97 ? 16.297 -3.43 2.807 1 98.81 97 ALA A C 1
ATOM 751 O O . ALA A 1 97 ? 16.641 -4.586 2.541 1 98.81 97 ALA A O 1
ATOM 752 N N . GLY A 1 98 ? 15.195 -2.951 2.428 1 98.88 98 GLY A N 1
ATOM 753 C CA . GLY A 1 98 ? 14.281 -3.707 1.588 1 98.88 98 GLY A CA 1
ATOM 754 C C . GLY A 1 98 ? 14.875 -4.078 0.241 1 98.88 98 GLY A C 1
ATOM 755 O O . GLY A 1 98 ? 14.641 -5.176 -0.264 1 98.88 98 GLY A O 1
ATOM 756 N N . SER A 1 99 ? 15.602 -3.193 -0.351 1 98.75 99 SER A N 1
ATOM 757 C CA . SER A 1 99 ? 16.234 -3.457 -1.644 1 98.75 99 SER A CA 1
ATOM 758 C C . SER A 1 99 ? 17.312 -4.527 -1.528 1 98.75 99 SER A C 1
ATOM 760 O O . SER A 1 99 ? 17.516 -5.312 -2.455 1 98.75 99 SER A O 1
ATOM 762 N N . TYR A 1 100 ? 17.922 -4.59 -0.432 1 98.75 100 TYR A N 1
ATOM 763 C CA . TYR A 1 100 ? 18.984 -5.574 -0.214 1 98.75 100 TYR A CA 1
ATOM 764 C C . TYR A 1 100 ? 18.391 -6.957 0.04 1 98.75 100 TYR A C 1
ATOM 766 O O . TYR A 1 100 ? 19.031 -7.973 -0.228 1 98.75 100 TYR A O 1
ATOM 774 N N . THR A 1 101 ? 17.219 -7.02 0.537 1 98.81 101 THR A N 1
ATOM 775 C CA . THR A 1 101 ? 16.656 -8.25 1.077 1 98.81 101 THR A CA 1
ATOM 776 C C . THR A 1 101 ? 16.578 -9.328 0 1 98.81 101 THR A C 1
ATOM 778 O O . THR A 1 101 ? 17.125 -10.414 0.166 1 98.81 101 THR A O 1
ATOM 781 N N . PRO A 1 102 ? 15.984 -9.047 -1.15 1 98.75 102 PRO A N 1
ATOM 782 C CA . PRO A 1 102 ? 15.938 -10.117 -2.152 1 98.75 102 PRO A CA 1
ATOM 783 C C . PRO A 1 102 ? 17.312 -10.422 -2.742 1 98.75 102 PRO A C 1
ATOM 785 O O . PRO A 1 102 ? 17.594 -11.57 -3.086 1 98.75 102 PRO A O 1
ATOM 788 N N . ILE A 1 103 ? 18.172 -9.445 -2.898 1 98.38 103 ILE A N 1
ATOM 789 C CA . ILE A 1 103 ? 19.516 -9.672 -3.42 1 98.38 103 ILE A CA 1
ATOM 790 C C . ILE A 1 103 ? 20.297 -10.547 -2.453 1 98.38 103 ILE A C 1
ATOM 792 O O . ILE A 1 103 ? 20.922 -11.523 -2.865 1 98.38 103 ILE A O 1
ATOM 796 N N . ALA A 1 104 ? 20.188 -10.234 -1.212 1 98.31 104 ALA A N 1
ATOM 797 C CA . ALA A 1 104 ? 20.938 -10.953 -0.189 1 98.31 104 ALA A CA 1
ATOM 798 C C . ALA A 1 104 ? 20.438 -12.391 -0.05 1 98.31 104 ALA A C 1
ATOM 800 O O . ALA A 1 104 ? 21.234 -13.336 -0.046 1 98.31 104 ALA A O 1
ATOM 801 N N . LEU A 1 105 ? 19.156 -12.57 -0.004 1 97.94 105 LEU A N 1
ATOM 802 C CA . LEU A 1 105 ? 18.609 -13.875 0.339 1 97.94 105 LEU A CA 1
ATOM 803 C C . LEU A 1 105 ? 18.5 -14.758 -0.898 1 97.94 105 LEU A C 1
ATOM 805 O O . LEU A 1 105 ? 18.734 -15.969 -0.823 1 97.94 105 LEU A O 1
ATOM 809 N N . SER A 1 106 ? 18.234 -14.203 -2.064 1 96.88 106 SER A N 1
ATOM 810 C CA . SER A 1 106 ? 17.938 -15.023 -3.238 1 96.88 106 SER A CA 1
ATOM 811 C C . SER A 1 106 ? 19.141 -15.109 -4.164 1 96.88 106 SER A C 1
ATOM 813 O O . SER A 1 106 ? 19.25 -16.047 -4.965 1 96.88 106 SER A O 1
ATOM 815 N N . VAL A 1 107 ? 20.062 -14.164 -4.105 1 96.75 107 VAL A N 1
ATOM 816 C CA . VAL A 1 107 ? 21.172 -14.156 -5.035 1 96.75 107 VAL A CA 1
ATOM 817 C C . VAL A 1 107 ? 22.453 -14.555 -4.305 1 96.75 107 VAL A C 1
ATOM 819 O O . VAL A 1 107 ? 23.062 -15.578 -4.617 1 96.75 107 VAL A O 1
ATOM 822 N N . ILE A 1 108 ? 22.766 -13.812 -3.299 1 96 108 ILE A N 1
ATOM 823 C CA . ILE A 1 108 ? 23.969 -14.133 -2.541 1 96 108 ILE A CA 1
ATOM 824 C C . ILE A 1 108 ? 23.781 -15.453 -1.799 1 96 108 ILE A C 1
ATOM 826 O O . ILE A 1 108 ? 24.562 -16.391 -1.967 1 96 108 ILE A O 1
ATOM 830 N N . GLY A 1 109 ? 22.734 -15.578 -1.047 1 95.12 109 GLY A N 1
ATOM 831 C CA . GLY A 1 109 ? 22.391 -16.812 -0.359 1 95.12 109 GLY A CA 1
ATOM 832 C C . GLY A 1 109 ? 23.359 -17.172 0.745 1 95.12 109 GLY A C 1
ATOM 833 O O . GLY A 1 109 ? 24.266 -16.391 1.065 1 95.12 109 GLY A O 1
ATOM 834 N N . GLY A 1 110 ? 23.078 -18.266 1.434 1 95.81 110 GLY A N 1
ATOM 835 C CA . GLY A 1 110 ? 23.969 -18.766 2.469 1 95.81 110 GLY A CA 1
ATOM 836 C C . GLY A 1 110 ? 24.047 -17.859 3.68 1 95.81 110 GLY A C 1
ATOM 837 O O . GLY A 1 110 ? 23.141 -17.047 3.916 1 95.81 110 GLY A O 1
ATOM 838 N N . TRP A 1 111 ? 25.062 -18.031 4.469 1 97.19 111 TRP A N 1
ATOM 839 C CA . TRP A 1 111 ? 25.188 -17.266 5.703 1 97.19 111 TRP A CA 1
ATOM 840 C C . TRP A 1 111 ? 25.5 -15.797 5.406 1 97.19 111 TRP A C 1
ATOM 842 O O . TRP A 1 111 ? 25.125 -14.906 6.176 1 97.19 111 TRP A O 1
ATOM 852 N N . GLN A 1 112 ? 26.141 -15.531 4.285 1 97.56 112 GLN A N 1
ATOM 853 C CA . GLN A 1 112 ? 26.453 -14.156 3.918 1 97.56 112 GLN A CA 1
ATOM 854 C C . GLN A 1 112 ? 25.188 -13.367 3.596 1 97.56 112 GLN A C 1
ATOM 856 O O . GLN A 1 112 ? 25.078 -12.188 3.943 1 97.56 112 GLN A O 1
ATOM 861 N N . GLY A 1 113 ? 24.281 -14.078 2.871 1 97.88 113 GLY A N 1
ATOM 862 C CA . GLY A 1 113 ? 23.016 -13.43 2.596 1 97.88 113 GLY A CA 1
ATOM 863 C C . GLY A 1 113 ? 22.234 -13.086 3.85 1 97.88 113 GLY A C 1
ATOM 864 O O . GLY A 1 113 ? 21.703 -11.984 3.973 1 97.88 113 GLY A O 1
ATOM 865 N N . VAL A 1 114 ? 22.234 -14.023 4.766 1 98.31 114 VAL A N 1
ATOM 866 C CA . VAL A 1 114 ? 21.547 -13.812 6.039 1 98.31 114 VAL A CA 1
ATOM 867 C C . VAL A 1 114 ? 22.219 -12.68 6.809 1 98.31 114 VAL A C 1
ATOM 869 O O . VAL A 1 114 ? 21.547 -11.82 7.375 1 98.31 114 VAL A O 1
ATOM 872 N N . PHE A 1 115 ? 23.5 -12.664 6.773 1 98.44 115 PHE A N 1
ATOM 873 C CA . PHE A 1 115 ? 24.281 -11.633 7.461 1 98.44 115 PHE A CA 1
ATOM 874 C C . PHE A 1 115 ? 23.953 -10.25 6.91 1 98.44 115 PHE A C 1
ATOM 876 O O . PHE A 1 115 ? 23.688 -9.32 7.672 1 98.44 115 PHE A O 1
ATOM 883 N N . ILE A 1 116 ? 23.969 -10.094 5.621 1 98.38 116 ILE A N 1
ATOM 884 C CA . ILE A 1 116 ? 23.688 -8.812 4.98 1 98.38 116 ILE A CA 1
ATOM 885 C C . ILE A 1 116 ? 22.266 -8.359 5.359 1 98.38 116 ILE A C 1
ATOM 887 O O . ILE A 1 116 ? 22.062 -7.188 5.676 1 98.38 116 ILE A O 1
ATOM 891 N N . THR A 1 117 ? 21.344 -9.289 5.328 1 98.75 117 THR A N 1
ATOM 892 C CA . THR A 1 117 ? 19.953 -8.969 5.645 1 98.75 117 THR A CA 1
ATOM 893 C C . THR A 1 117 ? 19.828 -8.461 7.074 1 98.75 117 THR A C 1
ATOM 895 O O . THR A 1 117 ? 19.234 -7.41 7.316 1 98.75 117 THR A O 1
ATOM 898 N N . ILE A 1 118 ? 20.422 -9.148 7.98 1 98.69 118 ILE A N 1
ATOM 899 C CA . ILE A 1 118 ? 20.359 -8.766 9.391 1 98.69 118 ILE A CA 1
ATOM 900 C C . ILE A 1 118 ? 21.031 -7.41 9.578 1 98.69 118 ILE A C 1
ATOM 902 O O . ILE A 1 118 ? 20.5 -6.535 10.258 1 98.69 118 ILE A O 1
ATOM 906 N N . LEU A 1 119 ? 22.188 -7.258 9.008 1 98.44 119 LEU A N 1
ATOM 907 C CA . LEU A 1 119 ? 22.938 -6.008 9.109 1 98.44 119 LEU A CA 1
ATOM 908 C C . LEU A 1 119 ? 22.094 -4.828 8.641 1 98.44 119 LEU A C 1
ATOM 910 O O . LEU A 1 119 ? 22 -3.809 9.328 1 98.44 119 LEU A O 1
ATOM 914 N N . GLN A 1 120 ? 21.5 -4.965 7.504 1 98.81 120 GLN A N 1
ATOM 915 C CA . GLN A 1 120 ? 20.688 -3.891 6.926 1 98.81 120 GLN A CA 1
ATOM 916 C C . GLN A 1 120 ? 19.516 -3.541 7.82 1 98.81 120 GLN A C 1
ATOM 918 O O . GLN A 1 120 ? 19.25 -2.365 8.086 1 98.81 120 GLN A O 1
ATOM 923 N N . TRP A 1 121 ? 18.812 -4.492 8.352 1 98.75 121 TRP A N 1
ATOM 924 C CA . TRP A 1 121 ? 17.609 -4.227 9.141 1 98.75 121 TRP A CA 1
ATOM 925 C C . TRP A 1 121 ? 17.984 -3.744 10.539 1 98.75 121 TRP A C 1
ATOM 927 O O . TRP A 1 121 ? 17.203 -3.016 11.172 1 98.75 121 TRP A O 1
ATOM 937 N N . VAL A 1 122 ? 19.125 -4.148 11.047 1 98.31 122 VAL A N 1
ATOM 938 C CA . VAL A 1 122 ? 19.625 -3.574 12.289 1 98.31 122 VAL A CA 1
ATOM 939 C C . VAL A 1 122 ? 19.906 -2.086 12.094 1 98.31 122 VAL A C 1
ATOM 941 O O . VAL A 1 122 ? 19.609 -1.272 12.977 1 98.31 122 VAL A O 1
ATOM 944 N N . MET A 1 123 ? 20.469 -1.744 10.977 1 97.38 123 MET A N 1
ATOM 945 C CA . MET A 1 123 ? 20.734 -0.341 10.672 1 97.38 123 MET A CA 1
ATOM 946 C C . MET A 1 123 ? 19.422 0.442 10.555 1 97.38 123 MET A C 1
ATOM 948 O O . MET A 1 123 ? 19.375 1.62 10.914 1 97.38 123 MET A O 1
ATOM 952 N N . VAL A 1 124 ? 18.375 -0.231 10.031 1 98 124 VAL A N 1
ATOM 953 C CA . VAL A 1 124 ? 17.062 0.404 10 1 98 124 VAL A CA 1
ATOM 954 C C . VAL A 1 124 ? 16.609 0.751 11.422 1 98 124 VAL A C 1
ATOM 956 O O . VAL A 1 124 ? 16.141 1.857 11.68 1 98 124 VAL A O 1
ATOM 959 N N . LEU A 1 125 ? 16.781 -0.195 12.312 1 97.31 125 LEU A N 1
ATOM 960 C CA . LEU A 1 125 ? 16.422 0.049 13.703 1 97.31 125 LEU A CA 1
ATOM 961 C C . LEU A 1 125 ? 17.203 1.229 14.273 1 97.31 125 LEU A C 1
ATOM 963 O O . LEU A 1 125 ? 16.625 2.08 14.961 1 97.31 125 LEU A O 1
ATOM 967 N N . PHE A 1 126 ? 18.438 1.274 13.992 1 94.19 126 PHE A N 1
ATOM 968 C CA . PHE A 1 126 ? 19.266 2.4 14.406 1 94.19 126 PHE A CA 1
ATOM 969 C C . PHE A 1 126 ? 18.734 3.707 13.836 1 94.19 126 PHE A C 1
ATOM 971 O O . PHE A 1 126 ? 18.625 4.707 14.555 1 94.19 126 PHE A O 1
ATOM 978 N N . GLY A 1 127 ? 18.453 3.656 12.555 1 92.81 127 GLY A N 1
ATOM 979 C CA . GLY A 1 127 ? 17.906 4.84 11.906 1 92.81 127 GLY A CA 1
ATOM 980 C C . GLY A 1 127 ? 16.594 5.301 12.516 1 92.81 127 GLY A C 1
ATOM 981 O O . GLY A 1 127 ? 16.375 6.5 12.688 1 92.81 127 GLY A O 1
ATOM 982 N N . ILE A 1 128 ? 15.727 4.359 12.852 1 94.19 128 ILE A N 1
ATOM 983 C CA . ILE A 1 128 ? 14.453 4.672 13.484 1 94.19 128 ILE A CA 1
ATOM 984 C C . ILE A 1 128 ? 14.688 5.375 14.812 1 94.19 128 ILE A C 1
ATOM 986 O O . ILE A 1 128 ? 14.109 6.43 15.086 1 94.19 128 ILE A O 1
ATOM 990 N N . PHE A 1 129 ? 15.562 4.863 15.625 1 93.12 129 PHE A N 1
ATOM 991 C CA . PHE A 1 129 ? 15.844 5.441 16.922 1 93.12 129 PHE A CA 1
ATOM 992 C C . PHE A 1 129 ? 16.547 6.785 16.781 1 93.12 129 PHE A C 1
ATOM 994 O O . PHE A 1 129 ? 16.219 7.742 17.484 1 93.12 129 PHE A O 1
ATOM 1001 N N . TYR A 1 130 ? 17.438 6.812 15.914 1 90.44 130 TYR A N 1
ATOM 1002 C CA . TYR A 1 130 ? 18.203 8.031 15.688 1 90.44 130 TYR A CA 1
ATOM 1003 C C . TYR A 1 130 ? 17.281 9.172 15.258 1 90.44 130 TYR A C 1
ATOM 1005 O O . TYR A 1 130 ? 17.328 10.266 15.828 1 90.44 130 TYR A O 1
ATOM 1013 N N . LYS A 1 131 ? 16.375 8.875 14.367 1 91.25 131 LYS A N 1
ATOM 1014 C CA . LYS A 1 131 ? 15.523 9.922 13.82 1 91.25 131 LYS A CA 1
ATOM 1015 C C . LYS A 1 131 ? 14.383 10.258 14.773 1 91.25 131 LYS A C 1
ATOM 1017 O O . LYS A 1 131 ? 13.938 11.406 14.828 1 91.25 131 LYS A O 1
ATOM 1022 N N . SER A 1 132 ? 13.914 9.312 15.531 1 89.62 132 SER A N 1
ATOM 1023 C CA . SER A 1 132 ? 12.766 9.531 16.391 1 89.62 132 SER A CA 1
ATOM 1024 C C . SER A 1 132 ? 13.172 10.172 17.719 1 89.62 132 SER A C 1
ATOM 1026 O O . SER A 1 132 ? 12.406 10.93 18.312 1 89.62 132 SER A O 1
ATOM 1028 N N . LEU A 1 133 ? 14.312 9.906 18.188 1 86.88 133 LEU A N 1
ATOM 1029 C CA . LEU A 1 133 ? 14.695 10.336 19.531 1 86.88 133 LEU A CA 1
ATOM 1030 C C . LEU A 1 133 ? 15.594 11.562 19.469 1 86.88 133 LEU A C 1
ATOM 1032 O O . LEU A 1 133 ? 15.742 12.281 20.453 1 86.88 133 LEU A O 1
ATOM 1036 N N . SER A 1 134 ? 16.203 11.781 18.375 1 78.94 134 SER A N 1
ATOM 1037 C CA . SER A 1 134 ? 17.172 12.859 18.328 1 78.94 134 SER A CA 1
ATOM 1038 C C . SER A 1 134 ? 16.484 14.219 18.172 1 78.94 134 SER A C 1
ATOM 1040 O O . SER A 1 134 ? 15.57 14.367 17.375 1 78.94 134 SER A O 1
ATOM 1042 N N . ARG A 1 135 ? 16.797 15.125 19 1 71 135 ARG A N 1
ATOM 1043 C CA . ARG A 1 135 ? 16.266 16.484 19 1 71 135 ARG A CA 1
ATOM 1044 C C . ARG A 1 135 ? 16.844 17.297 17.844 1 71 135 ARG A C 1
ATOM 1046 O O . ARG A 1 135 ? 16.172 18.172 17.297 1 71 135 ARG A O 1
ATOM 1053 N N . LYS A 1 136 ? 18.125 17.047 17.578 1 75.44 136 LYS A N 1
ATOM 1054 C CA . LYS A 1 136 ? 18.797 17.734 16.5 1 75.44 136 LYS A CA 1
ATOM 1055 C C . LYS A 1 136 ? 19.469 16.75 15.547 1 75.44 136 LYS A C 1
ATOM 1057 O O . LYS A 1 136 ? 20.531 16.203 15.859 1 75.44 136 LYS A O 1
ATOM 1062 N N . THR A 1 137 ? 18.734 16.422 14.547 1 73.94 137 THR A N 1
ATOM 1063 C CA . THR A 1 137 ? 19.359 15.516 13.578 1 73.94 137 THR A CA 1
ATOM 1064 C C . THR A 1 137 ? 20.297 16.281 12.656 1 73.94 137 THR A C 1
ATOM 1066 O O . THR A 1 137 ? 20.016 17.406 12.242 1 73.94 137 THR A O 1
ATOM 1069 N N . ILE A 1 138 ? 21.578 15.711 12.586 1 78.25 138 ILE A N 1
ATOM 1070 C CA . ILE A 1 138 ? 22.578 16.25 11.656 1 78.25 138 ILE A CA 1
ATOM 1071 C C . ILE A 1 138 ? 22.375 15.633 10.273 1 78.25 138 ILE A C 1
ATOM 1073 O O . ILE A 1 138 ? 22.578 14.438 10.078 1 78.25 138 ILE A O 1
ATOM 1077 N N . PRO A 1 139 ? 21.953 16.391 9.344 1 82.88 139 PRO A N 1
ATOM 1078 C CA . PRO A 1 139 ? 21.641 15.875 8.008 1 82.88 139 PRO A CA 1
ATOM 1079 C C . PRO A 1 139 ? 22.812 15.109 7.391 1 82.88 139 PRO A C 1
ATOM 1081 O O . PRO A 1 139 ? 22.594 14.078 6.738 1 82.88 139 PRO A O 1
ATOM 1084 N N . ALA A 1 140 ? 23.969 15.547 7.684 1 84.94 140 ALA A N 1
ATOM 1085 C CA . ALA A 1 140 ? 25.156 14.906 7.109 1 84.94 140 ALA A CA 1
ATOM 1086 C C . ALA A 1 140 ? 25.328 13.492 7.656 1 84.94 140 ALA A C 1
ATOM 1088 O O . ALA A 1 140 ? 25.781 12.594 6.938 1 84.94 140 ALA A O 1
ATOM 1089 N N . LEU A 1 141 ? 25.031 13.297 8.836 1 85.88 141 LEU A N 1
ATOM 1090 C CA . LEU A 1 141 ? 25.156 11.977 9.438 1 85.88 141 LEU A CA 1
ATOM 1091 C C . LEU A 1 141 ? 24.141 11.008 8.828 1 85.88 141 LEU A C 1
ATOM 1093 O O . LEU A 1 141 ? 24.5 9.883 8.477 1 85.88 141 LEU A O 1
ATOM 1097 N N . SER A 1 142 ? 22.953 11.422 8.688 1 88.69 142 SER A N 1
ATOM 1098 C CA . SER A 1 142 ? 21.922 10.578 8.078 1 88.69 142 SER A CA 1
ATOM 1099 C C . SER A 1 142 ? 22.297 10.203 6.648 1 88.69 142 SER A C 1
ATOM 1101 O O . SER A 1 142 ? 22.219 9.031 6.262 1 88.69 142 SER A O 1
ATOM 1103 N N . LEU A 1 143 ? 22.734 11.164 5.961 1 90.75 143 LEU A N 1
ATOM 1104 C CA . LEU A 1 143 ? 23.109 10.93 4.574 1 90.75 143 LEU A CA 1
ATOM 1105 C C . LEU A 1 143 ? 24.25 9.922 4.488 1 90.75 143 LEU A C 1
ATOM 1107 O O . LEU A 1 143 ? 24.266 9.055 3.615 1 90.75 143 LEU A O 1
ATOM 1111 N N . THR A 1 144 ? 25.203 10.086 5.359 1 91.25 144 THR A N 1
ATOM 1112 C CA . THR A 1 144 ? 26.328 9.172 5.398 1 91.25 144 THR A CA 1
ATOM 1113 C C . THR A 1 144 ? 25.859 7.746 5.688 1 91.25 144 THR A C 1
ATOM 1115 O O . THR A 1 144 ? 26.297 6.797 5.031 1 91.25 144 THR A O 1
ATOM 1118 N N . ILE A 1 145 ? 25 7.574 6.582 1 93.25 145 ILE A N 1
ATOM 1119 C CA . ILE A 1 145 ? 24.484 6.254 6.934 1 93.25 145 ILE A CA 1
ATOM 1120 C C . ILE A 1 145 ? 23.75 5.648 5.742 1 93.25 145 ILE A C 1
ATOM 1122 O O . ILE A 1 145 ? 23.922 4.469 5.43 1 93.25 145 ILE A O 1
ATOM 1126 N N . TYR A 1 146 ? 22.953 6.484 5.066 1 96 146 TYR A N 1
ATOM 1127 C CA . TYR A 1 146 ? 22.266 6.012 3.871 1 96 146 TYR A CA 1
ATOM 1128 C C . TYR A 1 146 ? 23.266 5.465 2.852 1 96 146 TYR A C 1
ATOM 1130 O O . TYR A 1 146 ? 23.078 4.371 2.314 1 96 146 TYR A O 1
ATOM 1138 N N . LEU A 1 147 ? 24.297 6.234 2.666 1 95.75 147 LEU A N 1
ATOM 1139 C CA . LEU A 1 147 ? 25.266 5.871 1.641 1 95.75 147 LEU A CA 1
ATOM 1140 C C . LEU A 1 147 ? 26.047 4.625 2.051 1 95.75 147 LEU A C 1
ATOM 1142 O O . LEU A 1 147 ? 26.312 3.752 1.22 1 95.75 147 LEU A O 1
ATOM 1146 N N . VAL A 1 148 ? 26.391 4.547 3.277 1 95.62 148 VAL A N 1
ATOM 1147 C CA . VAL A 1 148 ? 27.109 3.373 3.779 1 95.62 148 VAL A CA 1
ATOM 1148 C C . VAL A 1 148 ? 26.219 2.135 3.633 1 95.62 148 VAL A C 1
ATOM 1150 O O . VAL A 1 148 ? 26.688 1.091 3.162 1 95.62 148 VAL A O 1
ATOM 1153 N N . MET A 1 149 ? 25.016 2.242 4.02 1 97.81 149 MET A N 1
ATOM 1154 C CA . MET A 1 149 ? 24.062 1.141 3.834 1 97.81 149 MET A CA 1
ATOM 1155 C C . MET A 1 149 ? 23.953 0.77 2.359 1 97.81 149 MET A C 1
ATOM 1157 O O . MET A 1 149 ? 24 -0.408 2.006 1 97.81 149 MET A O 1
ATOM 1161 N N . GLY A 1 150 ? 23.797 1.754 1.525 1 97.94 150 GLY A N 1
ATOM 1162 C CA . GLY A 1 150 ? 23.594 1.537 0.103 1 97.94 150 GLY A CA 1
ATOM 1163 C C . GLY A 1 150 ? 24.75 0.837 -0.57 1 97.94 150 GLY A C 1
ATOM 1164 O O . GLY A 1 150 ? 24.562 0.044 -1.493 1 97.94 150 GLY A O 1
ATOM 1165 N N . TRP A 1 151 ? 25.938 1.108 -0.067 1 97.94 151 TRP A N 1
ATOM 1166 C CA . TRP A 1 151 ? 27.125 0.59 -0.747 1 97.94 151 TRP A CA 1
ATOM 1167 C C . TRP A 1 151 ? 27.672 -0.635 -0.025 1 97.94 151 TRP A C 1
ATOM 1169 O O . TRP A 1 151 ? 28.812 -1.057 -0.277 1 97.94 151 TRP A O 1
ATOM 1179 N N . THR A 1 152 ? 26.938 -1.26 0.795 1 97.19 152 THR A N 1
ATOM 1180 C CA . THR A 1 152 ? 27.328 -2.449 1.537 1 97.19 152 THR A CA 1
ATOM 1181 C C . THR A 1 152 ? 27.703 -3.58 0.583 1 97.19 152 THR A C 1
ATOM 1183 O O . THR A 1 152 ? 28.625 -4.352 0.862 1 97.19 152 THR A O 1
ATOM 1186 N N . ILE A 1 153 ? 27.062 -3.676 -0.536 1 96.62 153 ILE A N 1
ATOM 1187 C CA . ILE A 1 153 ? 27.219 -4.797 -1.455 1 96.62 153 ILE A CA 1
ATOM 1188 C C . ILE A 1 153 ? 28.625 -4.816 -2.023 1 96.62 153 ILE A C 1
ATOM 1190 O O . ILE A 1 153 ? 29.094 -5.848 -2.512 1 96.62 153 ILE A O 1
ATOM 1194 N N . VAL A 1 154 ? 29.281 -3.691 -2.016 1 95.81 154 VAL A N 1
ATOM 1195 C CA . VAL A 1 154 ? 30.641 -3.576 -2.549 1 95.81 154 VAL A CA 1
ATOM 1196 C C . VAL A 1 154 ? 31.578 -4.5 -1.775 1 95.81 154 VAL A C 1
ATOM 1198 O O . VAL A 1 154 ? 32.531 -5.055 -2.344 1 95.81 154 VAL A O 1
ATOM 1201 N N . PHE A 1 155 ? 31.266 -4.785 -0.537 1 95.25 155 PHE A N 1
ATOM 1202 C CA . PHE A 1 155 ? 32.094 -5.645 0.299 1 95.25 155 PHE A CA 1
ATOM 1203 C C . PHE A 1 155 ? 31.875 -7.113 -0.039 1 95.25 155 PHE A C 1
ATOM 1205 O O . PHE A 1 155 ? 32.656 -7.977 0.366 1 95.25 155 PHE A O 1
ATOM 1212 N N . PHE A 1 156 ? 30.906 -7.422 -0.825 1 95.88 156 PHE A N 1
ATOM 1213 C CA . PHE A 1 156 ? 30.562 -8.781 -1.227 1 95.88 156 PHE A CA 1
ATOM 1214 C C . PHE A 1 156 ? 30.562 -8.914 -2.746 1 95.88 156 PHE A C 1
ATOM 1216 O O . PHE A 1 156 ? 29.859 -9.758 -3.301 1 95.88 156 PHE A O 1
ATOM 1223 N N . MET A 1 157 ? 31.297 -8.094 -3.381 1 95.38 157 MET A N 1
ATOM 1224 C CA . MET A 1 157 ? 31.234 -7.926 -4.828 1 95.38 157 MET A CA 1
ATOM 1225 C C . MET A 1 157 ? 31.641 -9.211 -5.543 1 95.38 157 MET A C 1
ATOM 1227 O O . MET A 1 157 ? 31 -9.625 -6.508 1 95.38 157 MET A O 1
ATOM 1231 N N . PRO A 1 158 ? 32.75 -9.875 -5.09 1 95.56 158 PRO A N 1
ATOM 1232 C CA . PRO A 1 158 ? 33.094 -11.109 -5.789 1 95.56 158 PRO A CA 1
ATOM 1233 C C . PRO A 1 158 ? 32 -12.156 -5.754 1 95.56 158 PRO A C 1
ATOM 1235 O O . PRO A 1 158 ? 31.719 -12.805 -6.766 1 95.56 158 PRO A O 1
ATOM 1238 N N . LEU A 1 159 ? 31.406 -12.25 -4.672 1 95.62 159 LEU A N 1
ATOM 1239 C CA . LEU A 1 159 ? 30.312 -13.195 -4.531 1 95.62 159 LEU A CA 1
ATOM 1240 C C . LEU A 1 159 ? 29.094 -12.75 -5.344 1 95.62 159 LEU A C 1
ATOM 1242 O O . LEU A 1 159 ? 28.453 -13.57 -5.996 1 95.62 159 LEU A O 1
ATOM 1246 N N . PHE A 1 160 ? 28.797 -11.484 -5.328 1 96.75 160 PHE A N 1
ATOM 1247 C CA . PHE A 1 160 ? 27.672 -10.945 -6.066 1 96.75 160 PHE A CA 1
ATOM 1248 C C . PHE A 1 160 ? 27.859 -11.125 -7.566 1 96.75 160 PHE A C 1
ATOM 1250 O O . PHE A 1 160 ? 26.938 -11.555 -8.273 1 96.75 160 PHE A O 1
ATOM 1257 N N . VAL A 1 161 ? 29.031 -10.883 -8.039 1 96.75 161 VAL A N 1
ATOM 1258 C CA . VAL A 1 161 ? 29.328 -10.992 -9.461 1 96.75 161 VAL A CA 1
ATOM 1259 C C . VAL A 1 161 ? 29.219 -12.453 -9.898 1 96.75 161 VAL A C 1
ATOM 1261 O O . VAL A 1 161 ? 28.75 -12.75 -11 1 96.75 161 VAL A O 1
ATOM 1264 N N . ARG A 1 162 ? 29.594 -13.367 -9.055 1 95.88 162 ARG A N 1
ATOM 1265 C CA . ARG A 1 162 ? 29.594 -14.789 -9.367 1 95.88 162 ARG A CA 1
ATOM 1266 C C . ARG A 1 162 ? 28.172 -15.336 -9.406 1 95.88 162 ARG A C 1
ATOM 1268 O O . ARG A 1 162 ? 27.859 -16.234 -10.195 1 95.88 162 ARG A O 1
ATOM 1275 N N . GLN A 1 163 ? 27.297 -14.781 -8.641 1 95.88 163 GLN A N 1
ATOM 1276 C CA . GLN A 1 163 ? 25.984 -15.383 -8.445 1 95.88 163 GLN A CA 1
ATOM 1277 C C . GLN A 1 163 ? 24.922 -14.648 -9.258 1 95.88 163 GLN A C 1
ATOM 1279 O O . GLN A 1 163 ? 23.875 -15.219 -9.586 1 95.88 163 GLN A O 1
ATOM 1284 N N . ALA A 1 164 ? 25.156 -13.43 -9.578 1 97 164 ALA A N 1
ATOM 1285 C CA . ALA A 1 164 ? 24.125 -12.602 -10.195 1 97 164 ALA A CA 1
ATOM 1286 C C . ALA A 1 164 ? 24.219 -12.633 -11.719 1 97 164 ALA A C 1
ATOM 1288 O O . ALA A 1 164 ? 25.312 -12.789 -12.273 1 97 164 ALA A O 1
ATOM 1289 N N . SER A 1 165 ? 23.109 -12.5 -12.391 1 96.62 165 SER A N 1
ATOM 1290 C CA . SER A 1 165 ? 23.109 -12.297 -13.836 1 96.62 165 SER A CA 1
ATOM 1291 C C . SER A 1 165 ? 23.688 -10.938 -14.203 1 96.62 165 SER A C 1
ATOM 1293 O O . SER A 1 165 ? 23.672 -10.008 -13.391 1 96.62 165 SER A O 1
ATOM 1295 N N . THR A 1 166 ? 24.141 -10.766 -15.391 1 97.5 166 THR A N 1
ATOM 1296 C CA . THR A 1 166 ? 24.766 -9.531 -15.859 1 97.5 166 THR A CA 1
ATOM 1297 C C . THR A 1 166 ? 23.75 -8.391 -15.867 1 97.5 166 THR A C 1
ATOM 1299 O O . THR A 1 166 ? 24.062 -7.281 -15.414 1 97.5 166 THR A O 1
ATOM 1302 N N . PRO A 1 167 ? 22.516 -8.617 -16.312 1 98.31 167 PRO A N 1
ATOM 1303 C CA . PRO A 1 167 ? 21.562 -7.512 -16.266 1 98.31 167 PRO A CA 1
ATOM 1304 C C . PRO A 1 167 ? 21.266 -7.055 -14.828 1 98.31 167 PRO A C 1
ATOM 1306 O O . PRO A 1 167 ? 21.109 -5.855 -14.586 1 98.31 167 PRO A O 1
ATOM 1309 N N . LEU A 1 168 ? 21.172 -8.031 -13.953 1 98.44 168 LEU A N 1
ATOM 1310 C CA . LEU A 1 168 ? 20.969 -7.656 -12.562 1 98.44 168 LEU A CA 1
ATOM 1311 C C . LEU A 1 168 ? 22.109 -6.793 -12.047 1 98.44 168 LEU A C 1
ATOM 1313 O O . LEU A 1 168 ? 21.875 -5.754 -11.422 1 98.44 168 LEU A O 1
ATOM 1317 N N . LEU A 1 169 ? 23.328 -7.219 -12.289 1 98.19 169 LEU A N 1
ATOM 1318 C CA . LEU A 1 169 ? 24.516 -6.473 -11.875 1 98.19 169 LEU A CA 1
ATOM 1319 C C . LEU A 1 169 ? 24.484 -5.055 -12.43 1 98.19 169 LEU A C 1
ATOM 1321 O O . LEU A 1 169 ? 24.703 -4.09 -11.688 1 98.19 169 LEU A O 1
ATOM 1325 N N . ALA A 1 170 ? 24.203 -4.91 -13.641 1 98.5 170 ALA A N 1
ATOM 1326 C CA . ALA A 1 170 ? 24.203 -3.611 -14.312 1 98.5 170 ALA A CA 1
ATOM 1327 C C . ALA A 1 170 ? 23.125 -2.699 -13.742 1 98.5 170 ALA A C 1
ATOM 1329 O O . ALA A 1 170 ? 23.359 -1.515 -13.5 1 98.5 170 ALA A O 1
ATOM 1330 N N . LEU A 1 171 ? 21.984 -3.23 -13.531 1 98.81 171 LEU A N 1
ATOM 1331 C CA . LEU A 1 171 ? 20.844 -2.439 -13.07 1 98.81 171 LEU A CA 1
ATOM 1332 C C . LEU A 1 171 ? 21.031 -2.027 -11.609 1 98.81 171 LEU A C 1
ATOM 1334 O O . LEU A 1 171 ? 20.688 -0.907 -11.227 1 98.81 171 LEU A O 1
ATOM 1338 N N . ILE A 1 172 ? 21.547 -2.957 -10.812 1 98.62 172 ILE A N 1
ATOM 1339 C CA . ILE A 1 172 ? 21.812 -2.623 -9.414 1 98.62 172 ILE A CA 1
ATOM 1340 C C . ILE A 1 172 ? 22.891 -1.541 -9.344 1 98.62 172 ILE A C 1
ATOM 1342 O O . ILE A 1 172 ? 22.766 -0.583 -8.578 1 98.62 172 ILE A O 1
ATOM 1346 N N . ALA A 1 173 ? 23.938 -1.666 -10.141 1 98.19 173 ALA A N 1
ATOM 1347 C CA . ALA A 1 173 ? 24.984 -0.654 -10.195 1 98.19 173 ALA A CA 1
ATOM 1348 C C . ALA A 1 173 ? 24.438 0.691 -10.648 1 98.19 173 ALA A C 1
ATOM 1350 O O . ALA A 1 173 ? 24.75 1.73 -10.062 1 98.19 173 ALA A O 1
ATOM 1351 N N . ALA A 1 174 ? 23.672 0.639 -11.703 1 98.62 174 ALA A N 1
ATOM 1352 C CA . ALA A 1 174 ? 23.062 1.864 -12.211 1 98.62 174 ALA A CA 1
ATOM 1353 C C . ALA A 1 174 ? 22.234 2.543 -11.125 1 98.62 174 ALA A C 1
ATOM 1355 O O . ALA A 1 174 ? 22.312 3.76 -10.938 1 98.62 174 ALA A O 1
ATOM 1356 N N . GLY A 1 175 ? 21.453 1.774 -10.406 1 98.5 175 GLY A N 1
ATOM 1357 C CA . GLY A 1 175 ? 20.656 2.32 -9.312 1 98.5 175 GLY A CA 1
ATOM 1358 C C . GLY A 1 175 ? 21.516 2.938 -8.219 1 98.5 175 GLY A C 1
ATOM 1359 O O . GLY A 1 175 ? 21.219 4.027 -7.73 1 98.5 175 GLY A O 1
ATOM 1360 N N . GLY A 1 176 ? 22.562 2.244 -7.848 1 98 176 GLY A N 1
ATOM 1361 C CA . GLY A 1 176 ? 23.484 2.783 -6.855 1 98 176 GLY A CA 1
ATOM 1362 C C . GLY A 1 176 ? 24.078 4.121 -7.254 1 98 176 GLY A C 1
ATOM 1363 O O . GLY A 1 176 ? 24.156 5.043 -6.438 1 98 176 GLY A O 1
ATOM 1364 N N . VAL A 1 177 ? 24.469 4.211 -8.469 1 98.19 177 VAL A N 1
ATOM 1365 C CA . VAL A 1 177 ? 25.047 5.445 -8.984 1 98.19 177 VAL A CA 1
ATOM 1366 C C . VAL A 1 177 ? 24 6.555 -8.984 1 98.19 177 VAL A C 1
ATOM 1368 O O . VAL A 1 177 ? 24.281 7.684 -8.586 1 98.19 177 VAL A O 1
ATOM 1371 N N . LEU A 1 178 ? 22.844 6.219 -9.422 1 98.5 178 LEU A N 1
ATOM 1372 C CA . LEU A 1 178 ? 21.766 7.203 -9.469 1 98.5 178 LEU A CA 1
ATOM 1373 C C . LEU A 1 178 ? 21.406 7.688 -8.07 1 98.5 178 LEU A C 1
ATOM 1375 O O . LEU A 1 178 ? 21.219 8.891 -7.852 1 98.5 178 LEU A O 1
ATOM 1379 N N . TYR A 1 179 ? 21.328 6.781 -7.102 1 98 179 TYR A N 1
ATOM 1380 C CA . TYR A 1 179 ? 21.078 7.176 -5.719 1 98 179 TYR A CA 1
ATOM 1381 C C . TYR A 1 179 ? 22.172 8.117 -5.219 1 98 179 TYR A C 1
ATOM 1383 O O . TYR A 1 179 ? 21.875 9.125 -4.574 1 98 179 TYR A O 1
ATOM 1391 N N . THR A 1 180 ? 23.406 7.777 -5.5 1 97.38 180 THR A N 1
ATOM 1392 C CA . THR A 1 180 ? 24.531 8.578 -5.055 1 97.38 180 THR A CA 1
ATOM 1393 C C . THR A 1 180 ? 24.5 9.961 -5.699 1 97.38 180 THR A C 1
ATOM 1395 O O . THR A 1 180 ? 24.703 10.977 -5.02 1 97.38 180 THR A O 1
ATOM 1398 N N . LEU A 1 181 ? 24.281 9.953 -6.988 1 96.06 181 LEU A N 1
ATOM 1399 C CA . LEU A 1 181 ? 24.156 11.227 -7.688 1 96.06 181 LEU A CA 1
ATOM 1400 C C . LEU A 1 181 ? 23.016 12.062 -7.098 1 96.06 181 LEU A C 1
ATOM 1402 O O . LEU A 1 181 ? 23.141 13.273 -6.941 1 96.06 181 LEU A O 1
ATOM 1406 N N . GLY A 1 182 ? 21.953 11.414 -6.836 1 94.5 182 GLY A N 1
ATOM 1407 C CA . GLY A 1 182 ? 20.844 12.102 -6.191 1 94.5 182 GLY A CA 1
ATOM 1408 C C . GLY A 1 182 ? 21.234 12.727 -4.859 1 94.5 182 GLY A C 1
ATOM 1409 O O . GLY A 1 182 ? 20.875 13.875 -4.582 1 94.5 182 GLY A O 1
ATOM 1410 N N . ALA A 1 183 ? 21.906 11.969 -4.055 1 92.19 183 ALA A N 1
ATOM 1411 C CA . ALA A 1 183 ? 22.359 12.469 -2.762 1 92.19 183 ALA A CA 1
ATOM 1412 C C . ALA A 1 183 ? 23.234 13.703 -2.932 1 92.19 183 ALA A C 1
ATOM 1414 O O . ALA A 1 183 ? 23.188 14.633 -2.121 1 92.19 183 ALA A O 1
ATOM 1415 N N . TRP A 1 184 ? 24 13.672 -3.951 1 91.06 184 TRP A N 1
ATOM 1416 C CA . TRP A 1 184 ? 24.859 14.812 -4.238 1 91.06 184 TRP A CA 1
ATOM 1417 C C . TRP A 1 184 ? 24.031 16.062 -4.523 1 91.06 184 TRP A C 1
ATOM 1419 O O . TRP A 1 184 ? 24.297 17.125 -3.965 1 91.06 184 TRP A O 1
ATOM 1429 N N . PHE A 1 185 ? 23.047 15.977 -5.309 1 89.19 185 PHE A N 1
ATOM 1430 C CA . PHE A 1 185 ? 22.188 17.109 -5.625 1 89.19 185 PHE A CA 1
ATOM 1431 C C . PHE A 1 185 ? 21.422 17.562 -4.391 1 89.19 185 PHE A C 1
ATOM 1433 O O . PHE A 1 185 ? 21.219 18.766 -4.18 1 89.19 185 PHE A O 1
ATOM 1440 N N . TYR A 1 186 ? 21.047 16.578 -3.691 1 87.12 186 TYR A N 1
ATOM 1441 C CA . TYR A 1 186 ? 20.312 16.891 -2.467 1 87.12 186 TYR A CA 1
ATOM 1442 C C . TYR A 1 186 ? 21.156 17.734 -1.52 1 87.12 186 TYR A C 1
ATOM 1444 O O . TYR A 1 186 ? 20.688 18.734 -0.976 1 87.12 186 TYR A O 1
ATOM 1452 N N . ALA A 1 187 ? 22.406 17.453 -1.373 1 85.88 187 ALA A N 1
ATOM 1453 C CA . ALA A 1 187 ? 23.297 18.109 -0.423 1 85.88 187 ALA A CA 1
ATOM 1454 C C . ALA A 1 187 ? 23.703 19.484 -0.913 1 85.88 187 ALA A C 1
ATOM 1456 O O . ALA A 1 187 ? 23.938 20.391 -0.108 1 85.88 187 ALA A O 1
ATOM 1457 N N . ARG A 1 188 ? 23.75 19.797 -2.117 1 82.31 188 ARG A N 1
ATOM 1458 C CA . ARG A 1 188 ? 24.328 21.031 -2.658 1 82.31 188 ARG A CA 1
ATOM 1459 C C . ARG A 1 188 ? 23.312 22.156 -2.645 1 82.31 188 ARG A C 1
ATOM 1461 O O . ARG A 1 188 ? 23.688 23.328 -2.65 1 82.31 188 ARG A O 1
ATOM 1468 N N . GLN A 1 189 ? 22 21.781 -2.537 1 77.31 189 GLN A N 1
ATOM 1469 C CA . GLN A 1 189 ? 20.906 22.75 -2.508 1 77.31 189 GLN A CA 1
ATOM 1470 C C . GLN A 1 189 ? 21.203 23.953 -3.395 1 77.31 189 GLN A C 1
ATOM 1472 O O . GLN A 1 189 ? 21.016 25.094 -2.979 1 77.31 189 GLN A O 1
ATOM 1477 N N . GLY A 1 190 ? 21.766 23.797 -4.598 1 75.19 190 GLY A N 1
ATOM 1478 C CA . GLY A 1 190 ? 22.422 24.859 -5.363 1 75.19 190 GLY A CA 1
ATOM 1479 C C . GLY A 1 190 ? 21.453 25.625 -6.238 1 75.19 190 GLY A C 1
ATOM 1480 O O . GLY A 1 190 ? 21.812 26.656 -6.812 1 75.19 190 GLY A O 1
ATOM 1481 N N . PHE A 1 191 ? 20.266 25.141 -6.562 1 82.38 191 PHE A N 1
ATOM 1482 C CA . PHE A 1 191 ? 19.312 25.812 -7.426 1 82.38 191 PHE A CA 1
ATOM 1483 C C . PHE A 1 191 ? 17.875 25.438 -7.043 1 82.38 191 PHE A C 1
ATOM 1485 O O . PHE A 1 191 ? 17.656 24.484 -6.297 1 82.38 191 PHE A O 1
ATOM 1492 N N . ARG A 1 192 ? 17.047 26.328 -7.574 1 83.94 192 ARG A N 1
ATOM 1493 C CA . ARG A 1 192 ? 15.625 26.078 -7.375 1 83.94 192 ARG A CA 1
ATOM 1494 C C . ARG A 1 192 ? 15.234 24.719 -7.949 1 83.94 192 ARG A C 1
ATOM 1496 O O . ARG A 1 192 ? 15.688 24.344 -9.031 1 83.94 192 ARG A O 1
ATOM 1503 N N . TYR A 1 193 ? 14.484 23.812 -7.164 1 87.19 193 TYR A N 1
ATOM 1504 C CA . TYR A 1 193 ? 13.984 22.516 -7.566 1 87.19 193 TYR A CA 1
ATOM 1505 C C . TYR A 1 193 ? 15.078 21.453 -7.473 1 87.19 193 TYR A C 1
ATOM 1507 O O . TYR A 1 193 ? 14.977 20.391 -8.094 1 87.19 193 TYR A O 1
ATOM 1515 N N . HIS A 1 194 ? 16.141 21.797 -6.832 1 86.69 194 HIS A N 1
ATOM 1516 C CA . HIS A 1 194 ? 17.172 20.797 -6.621 1 86.69 194 HIS A CA 1
ATOM 1517 C C . HIS A 1 194 ? 16.609 19.547 -5.941 1 86.69 194 HIS A C 1
ATOM 1519 O O . HIS A 1 194 ? 17.031 18.438 -6.238 1 86.69 194 HIS A O 1
ATOM 1525 N N . HIS A 1 195 ? 15.703 19.766 -5.047 1 90.81 195 HIS A N 1
ATOM 1526 C CA . HIS A 1 195 ? 15.07 18.641 -4.352 1 90.81 195 HIS A CA 1
ATOM 1527 C C . HIS A 1 195 ? 14.297 17.75 -5.32 1 90.81 195 HIS A C 1
ATOM 1529 O O . HIS A 1 195 ? 14.32 16.531 -5.195 1 90.81 195 HIS A O 1
ATOM 1535 N N . MET A 1 196 ? 13.711 18.375 -6.246 1 90.06 196 MET A N 1
ATOM 1536 C CA . MET A 1 196 ? 12.992 17.609 -7.262 1 90.06 196 MET A CA 1
ATOM 1537 C C . MET A 1 196 ? 13.961 16.766 -8.094 1 90.06 196 MET A C 1
ATOM 1539 O O . MET A 1 196 ? 13.633 15.648 -8.477 1 90.06 196 MET A O 1
ATOM 1543 N N . VAL A 1 197 ? 15.031 17.359 -8.375 1 92.25 197 VAL A N 1
ATOM 1544 C CA . VAL A 1 197 ? 16.047 16.609 -9.102 1 92.25 197 VAL A CA 1
ATOM 1545 C C . VAL A 1 197 ? 16.453 15.367 -8.297 1 92.25 197 VAL A C 1
ATOM 1547 O O . VAL A 1 197 ? 16.594 14.281 -8.859 1 92.25 197 VAL A O 1
ATOM 1550 N N . TRP A 1 198 ? 16.625 15.539 -7.047 1 93.75 198 TRP A N 1
ATOM 1551 C CA . TRP A 1 198 ? 16.891 14.406 -6.172 1 93.75 198 TRP A CA 1
ATOM 1552 C C . TRP A 1 198 ? 15.781 13.359 -6.285 1 93.75 198 TRP A C 1
ATOM 1554 O O . TRP A 1 198 ? 16.062 12.172 -6.441 1 93.75 198 TRP A O 1
ATOM 1564 N N . HIS A 1 199 ? 14.547 13.742 -6.293 1 96.69 199 HIS A N 1
ATOM 1565 C CA . HIS A 1 199 ? 13.398 12.844 -6.402 1 96.69 199 HIS A CA 1
ATOM 1566 C C . HIS A 1 199 ? 13.43 12.078 -7.719 1 96.69 199 HIS A C 1
ATOM 1568 O O . HIS A 1 199 ? 13.203 10.867 -7.742 1 96.69 199 HIS A O 1
ATOM 1574 N N . LEU A 1 200 ? 13.703 12.766 -8.766 1 97.31 200 LEU A N 1
ATOM 1575 C CA . LEU A 1 200 ? 13.711 12.133 -10.086 1 97.31 200 LEU A CA 1
ATOM 1576 C C . LEU A 1 200 ? 14.812 11.086 -10.18 1 97.31 200 LEU A C 1
ATOM 1578 O O . LEU A 1 200 ? 14.617 10.023 -10.766 1 97.31 200 LEU A O 1
ATOM 1582 N N . LEU A 1 201 ? 15.914 11.414 -9.648 1 97.94 201 LEU A N 1
ATOM 1583 C CA . LEU A 1 201 ? 17.016 10.453 -9.656 1 97.94 201 LEU A CA 1
ATOM 1584 C C . LEU A 1 201 ? 16.688 9.25 -8.781 1 97.94 201 LEU A C 1
ATOM 1586 O O . LEU A 1 201 ? 17.016 8.117 -9.133 1 97.94 201 LEU A O 1
ATOM 1590 N N . ILE A 1 202 ? 16.047 9.445 -7.652 1 98.06 202 ILE A N 1
ATOM 1591 C CA . ILE A 1 202 ? 15.586 8.352 -6.809 1 98.06 202 ILE A CA 1
ATOM 1592 C C . ILE A 1 202 ? 14.578 7.496 -7.574 1 98.06 202 ILE A C 1
ATOM 1594 O O . ILE A 1 202 ? 14.625 6.266 -7.52 1 98.06 202 ILE A O 1
ATOM 1598 N N . ASN A 1 203 ? 13.672 8.172 -8.297 1 98.69 203 ASN A N 1
ATOM 1599 C CA . ASN A 1 203 ? 12.695 7.445 -9.094 1 98.69 203 ASN A CA 1
ATOM 1600 C C . ASN A 1 203 ? 13.375 6.543 -10.125 1 98.69 203 ASN A C 1
ATOM 1602 O O . ASN A 1 203 ? 13 5.375 -10.273 1 98.69 203 ASN A O 1
ATOM 1606 N N . LEU A 1 204 ? 14.305 7.082 -10.789 1 98.62 204 LEU A N 1
ATOM 1607 C CA . LEU A 1 204 ? 15.039 6.316 -11.797 1 98.62 204 LEU A CA 1
ATOM 1608 C C . LEU A 1 204 ? 15.812 5.176 -11.148 1 98.62 204 LEU A C 1
ATOM 1610 O O . LEU A 1 204 ? 15.898 4.078 -11.703 1 98.62 204 LEU A O 1
ATOM 1614 N N . ALA A 1 205 ? 16.422 5.461 -10.023 1 98.81 205 ALA A N 1
ATOM 1615 C CA . ALA A 1 205 ? 17.172 4.43 -9.305 1 98.81 205 ALA A CA 1
ATOM 1616 C C . ALA A 1 205 ? 16.25 3.275 -8.906 1 98.81 205 ALA A C 1
ATOM 1618 O O . ALA A 1 205 ? 16.609 2.107 -9.078 1 98.81 205 ALA A O 1
ATOM 1619 N N . VAL A 1 206 ? 15.109 3.602 -8.406 1 98.81 206 VAL A N 1
ATOM 1620 C CA . VAL A 1 206 ? 14.148 2.588 -8 1 98.81 206 VAL A CA 1
ATOM 1621 C C . VAL A 1 206 ? 13.672 1.804 -9.219 1 98.81 206 VAL A C 1
ATOM 1623 O O . VAL A 1 206 ? 13.5 0.584 -9.156 1 98.81 206 VAL A O 1
ATOM 1626 N N . ALA A 1 207 ? 13.438 2.492 -10.297 1 98.81 207 ALA A N 1
ATOM 1627 C CA . ALA A 1 207 ? 13.039 1.809 -11.523 1 98.81 207 ALA A CA 1
ATOM 1628 C C . ALA A 1 207 ? 14.094 0.796 -11.961 1 98.81 207 ALA A C 1
ATOM 1630 O O . ALA A 1 207 ? 13.758 -0.319 -12.367 1 98.81 207 ALA A O 1
ATOM 1631 N N . ALA A 1 208 ? 15.328 1.188 -11.883 1 98.81 208 ALA A N 1
ATOM 1632 C CA . ALA A 1 208 ? 16.422 0.282 -12.219 1 98.81 208 ALA A CA 1
ATOM 1633 C C . ALA A 1 208 ? 16.453 -0.915 -11.273 1 98.81 208 ALA A C 1
ATOM 1635 O O . ALA A 1 208 ? 16.531 -2.062 -11.719 1 98.81 208 ALA A O 1
ATOM 1636 N N . HIS A 1 209 ? 16.406 -0.656 -10.016 1 98.88 209 HIS A N 1
ATOM 1637 C CA . HIS A 1 209 ? 16.453 -1.731 -9.023 1 98.88 209 HIS A CA 1
ATOM 1638 C C . HIS A 1 209 ? 15.227 -2.635 -9.156 1 98.88 209 HIS A C 1
ATOM 1640 O O . HIS A 1 209 ? 15.336 -3.857 -9.047 1 98.88 209 HIS A O 1
ATOM 1646 N N . PHE A 1 210 ? 14.078 -2.041 -9.344 1 98.88 210 PHE A N 1
ATOM 1647 C CA . PHE A 1 210 ? 12.867 -2.832 -9.523 1 98.88 210 PHE A CA 1
ATOM 1648 C C . PHE A 1 210 ? 13.008 -3.77 -10.719 1 98.88 210 PHE A C 1
ATOM 1650 O O . PHE A 1 210 ? 12.719 -4.965 -10.609 1 98.88 210 PHE A O 1
ATOM 1657 N N . THR A 1 211 ? 13.438 -3.232 -11.836 1 98.81 211 THR A N 1
ATOM 1658 C CA . THR A 1 211 ? 13.609 -4.043 -13.039 1 98.81 211 THR A CA 1
ATOM 1659 C C . THR A 1 211 ? 14.602 -5.168 -12.789 1 98.81 211 THR A C 1
ATOM 1661 O O . THR A 1 211 ? 14.352 -6.32 -13.148 1 98.81 211 THR A O 1
ATOM 1664 N N . GLY A 1 212 ? 15.711 -4.867 -12.227 1 98.69 212 GLY A N 1
ATOM 1665 C CA . GLY A 1 212 ? 16.719 -5.871 -11.922 1 98.69 212 GLY A CA 1
ATOM 1666 C C . GLY A 1 212 ? 16.219 -6.941 -10.961 1 98.69 212 GLY A C 1
ATOM 1667 O O . GLY A 1 212 ? 16.359 -8.133 -11.234 1 98.69 212 GLY A O 1
ATOM 1668 N N . ILE A 1 213 ? 15.594 -6.535 -9.867 1 98.62 213 ILE A N 1
ATOM 1669 C CA . ILE A 1 213 ? 15.219 -7.422 -8.773 1 98.62 213 ILE A CA 1
ATOM 1670 C C . ILE A 1 213 ? 14.016 -8.266 -9.18 1 98.62 213 ILE A C 1
ATOM 1672 O O . ILE A 1 213 ? 13.961 -9.461 -8.883 1 98.62 213 ILE A O 1
ATOM 1676 N N . VAL A 1 214 ? 13.102 -7.668 -9.891 1 98.38 214 VAL A N 1
ATOM 1677 C CA . VAL A 1 214 ? 11.867 -8.383 -10.195 1 98.38 214 VAL A CA 1
ATOM 1678 C C . VAL A 1 214 ? 12.094 -9.312 -11.391 1 98.38 214 VAL A C 1
ATOM 1680 O O . VAL A 1 214 ? 11.617 -10.445 -11.398 1 98.38 214 VAL A O 1
ATOM 1683 N N . PHE A 1 215 ? 12.93 -8.938 -12.328 1 98.06 215 PHE A N 1
ATOM 1684 C CA . PHE A 1 215 ? 12.938 -9.695 -13.578 1 98.06 215 PHE A CA 1
ATOM 1685 C C . PHE A 1 215 ? 14.234 -10.477 -13.727 1 98.06 215 PHE A C 1
ATOM 1687 O O . PHE A 1 215 ? 14.336 -11.375 -14.562 1 98.06 215 PHE A O 1
ATOM 1694 N N . PHE A 1 216 ? 15.25 -10.141 -12.922 1 97.25 216 PHE A N 1
ATOM 1695 C CA . PHE A 1 216 ? 16.547 -10.75 -13.188 1 97.25 216 PHE A CA 1
ATOM 1696 C C . PHE A 1 216 ? 17.172 -11.281 -11.906 1 97.25 216 PHE A C 1
ATOM 1698 O O . PHE A 1 216 ? 18.391 -11.32 -11.773 1 97.25 216 PHE A O 1
ATOM 1705 N N . LEU A 1 217 ? 16.375 -11.648 -10.969 1 92.38 217 LEU A N 1
ATOM 1706 C CA . LEU A 1 217 ? 16.875 -12.172 -9.695 1 92.38 217 LEU A CA 1
ATOM 1707 C C . LEU A 1 217 ? 17.5 -13.547 -9.883 1 92.38 217 LEU A C 1
ATOM 1709 O O . LEU A 1 217 ? 18.328 -13.977 -9.062 1 92.38 217 LEU A O 1
ATOM 1713 N N . TYR A 1 218 ? 17.219 -14.312 -10.984 1 83.56 218 TYR A N 1
ATOM 1714 C CA . TYR A 1 218 ? 17.75 -15.641 -11.25 1 83.56 218 TYR A CA 1
ATOM 1715 C C . TYR A 1 218 ? 18.422 -15.703 -12.617 1 83.56 218 TYR A C 1
ATOM 1717 O O . TYR A 1 218 ? 18.078 -14.922 -13.516 1 83.56 218 TYR A O 1
ATOM 1725 N N . MET B 1 1 ? -38.875 24.312 16.672 1 30.11 1 MET B N 1
ATOM 1726 C CA . MET B 1 1 ? -37.438 24.578 16.734 1 30.11 1 MET B CA 1
ATOM 1727 C C . MET B 1 1 ? -36.625 23.281 16.781 1 30.11 1 MET B C 1
ATOM 1729 O O . MET B 1 1 ? -36.625 22.578 17.797 1 30.11 1 MET B O 1
ATOM 1733 N N . THR B 1 2 ? -36.688 22.469 15.727 1 41.28 2 THR B N 1
ATOM 1734 C CA . THR B 1 2 ? -36 21.188 15.641 1 41.28 2 THR B CA 1
ATOM 1735 C C . THR B 1 2 ? -34.531 21.344 16.062 1 41.28 2 THR B C 1
ATOM 1737 O O . THR B 1 2 ? -33.781 22.141 15.477 1 41.28 2 THR B O 1
ATOM 1740 N N . LYS B 1 3 ? -34.281 21.266 17.266 1 45.66 3 LYS B N 1
ATOM 1741 C CA . LYS B 1 3 ? -32.969 21.469 17.875 1 45.66 3 LYS B CA 1
ATOM 1742 C C . LYS B 1 3 ? -31.844 20.969 16.969 1 45.66 3 LYS B C 1
ATOM 1744 O O . LYS B 1 3 ? -31.859 19.797 16.562 1 45.66 3 LYS B O 1
ATOM 1749 N N . LYS B 1 4 ? -31.281 21.766 16.188 1 47.75 4 LYS B N 1
ATOM 1750 C CA . LYS B 1 4 ? -30.047 21.484 15.469 1 47.75 4 LYS B CA 1
ATOM 1751 C C . LYS B 1 4 ? -29.109 20.625 16.312 1 47.75 4 LYS B C 1
ATOM 1753 O O . LYS B 1 4 ? -28.656 21.047 17.375 1 47.75 4 LYS B O 1
ATOM 1758 N N . LYS B 1 5 ? -29.453 19.344 16.453 1 51.25 5 LYS B N 1
ATOM 1759 C CA . LYS B 1 5 ? -28.516 18.5 17.203 1 51.25 5 LYS B CA 1
ATOM 1760 C C . LYS B 1 5 ? -27.062 18.844 16.859 1 51.25 5 LYS B C 1
ATOM 1762 O O . LYS B 1 5 ? -26.703 18.922 15.68 1 51.25 5 LYS B O 1
ATOM 1767 N N . ASP B 1 6 ? -26.391 19.484 17.703 1 57.56 6 ASP B N 1
ATOM 1768 C CA . ASP B 1 6 ? -24.984 19.828 17.562 1 57.56 6 ASP B CA 1
ATOM 1769 C C . ASP B 1 6 ? -24.188 18.656 16.984 1 57.56 6 ASP B C 1
ATOM 1771 O O . ASP B 1 6 ? -24.5 17.484 17.25 1 57.56 6 ASP B O 1
ATOM 1775 N N . ALA B 1 7 ? -23.484 18.844 15.867 1 65.69 7 ALA B N 1
ATOM 1776 C CA . ALA B 1 7 ? -22.625 17.828 15.25 1 65.69 7 ALA B CA 1
ATOM 1777 C C . ALA B 1 7 ? -21.734 17.172 16.281 1 65.69 7 ALA B C 1
ATOM 1779 O O . ALA B 1 7 ? -21.203 17.828 17.188 1 65.69 7 ALA B O 1
ATOM 1780 N N . TYR B 1 8 ? -21.781 15.883 16.5 1 77.12 8 TYR B N 1
ATOM 1781 C CA . TYR B 1 8 ? -20.938 15.086 17.391 1 77.12 8 TYR B CA 1
ATOM 1782 C C . TYR B 1 8 ? -19.469 15.336 17.125 1 77.12 8 TYR B C 1
ATOM 1784 O O . TYR B 1 8 ? -19.016 15.266 15.984 1 77.12 8 TYR B O 1
ATOM 1792 N N . VAL B 1 9 ? -18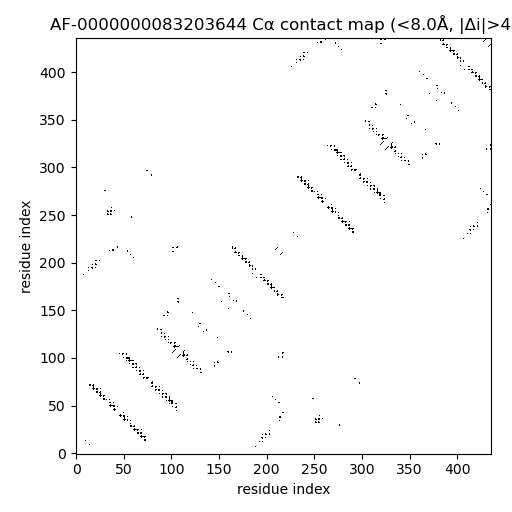.766 15.805 18.141 1 81.12 9 VAL B N 1
ATOM 1793 C CA . VAL B 1 9 ? -17.328 16.016 18.031 1 81.12 9 VAL B CA 1
ATOM 1794 C C . VAL B 1 9 ? -16.578 14.922 18.781 1 81.12 9 VAL B C 1
ATOM 1796 O O . VAL B 1 9 ? -16.641 14.852 20.016 1 81.12 9 VAL B O 1
ATOM 1799 N N . PRO B 1 10 ? -15.883 14.094 18.078 1 86.69 10 PRO B N 1
ATOM 1800 C CA . PRO B 1 10 ? -15.156 13.008 18.766 1 86.69 10 PRO B CA 1
ATOM 1801 C C . PRO B 1 10 ? -14.031 13.523 19.656 1 86.69 10 PRO B C 1
ATOM 1803 O O . PRO B 1 10 ? -13.383 14.516 19.328 1 86.69 10 PRO B O 1
ATOM 1806 N N . THR B 1 11 ? -13.812 12.812 20.766 1 88.75 11 THR B N 1
ATOM 1807 C CA . THR B 1 11 ? -12.695 13.125 21.656 1 88.75 11 THR B CA 1
ATOM 1808 C C . THR B 1 11 ? -11.375 12.68 21.031 1 88.75 11 THR B C 1
ATOM 1810 O O . THR B 1 11 ? -11.359 11.953 20.047 1 88.75 11 THR B O 1
ATOM 1813 N N . VAL B 1 12 ? -10.32 13.148 21.656 1 89.5 12 VAL B N 1
ATOM 1814 C CA . VAL B 1 12 ? -8.984 12.734 21.234 1 89.5 12 VAL B CA 1
ATOM 1815 C C . VAL B 1 12 ? -8.852 11.219 21.359 1 89.5 12 VAL B C 1
ATOM 1817 O O . VAL B 1 12 ? -8.297 10.562 20.469 1 89.5 12 VAL B O 1
ATOM 1820 N N . GLY B 1 13 ? -9.312 10.719 22.469 1 92.38 13 GLY B N 1
ATOM 1821 C CA . GLY B 1 13 ? -9.289 9.273 22.656 1 92.38 13 GLY B CA 1
ATOM 1822 C C . GLY B 1 13 ? -10.031 8.516 21.562 1 92.38 13 GLY B C 1
ATOM 1823 O O . GLY B 1 13 ? -9.57 7.473 21.109 1 92.38 13 GLY B O 1
ATOM 1824 N N . GLU B 1 14 ? -11.094 9.016 21.188 1 92.81 14 GLU B N 1
ATOM 1825 C CA . GLU B 1 14 ? -11.883 8.398 20.125 1 92.81 14 GLU B CA 1
ATOM 1826 C C . GLU B 1 14 ? -11.141 8.453 18.781 1 92.81 14 GLU B C 1
ATOM 1828 O O . GLU B 1 14 ? -11.141 7.48 18.031 1 92.81 14 GLU B O 1
ATOM 1833 N N . GLU B 1 15 ? -10.523 9.578 18.531 1 93.38 15 GLU B N 1
ATOM 1834 C CA . GLU B 1 15 ? -9.766 9.719 17.297 1 93.38 15 GLU B CA 1
ATOM 1835 C C . GLU B 1 15 ? -8.578 8.758 17.266 1 93.38 15 GLU B C 1
ATOM 1837 O O . GLU B 1 15 ? -8.266 8.18 16.219 1 93.38 15 GLU B O 1
ATOM 1842 N N . VAL B 1 16 ? -7.953 8.633 18.375 1 93.5 16 VAL B N 1
ATOM 1843 C CA . VAL B 1 16 ? -6.832 7.699 18.469 1 93.5 16 VAL B CA 1
ATOM 1844 C C . VAL B 1 16 ? -7.324 6.273 18.219 1 93.5 16 VAL B C 1
ATOM 1846 O O . VAL B 1 16 ? -6.707 5.523 17.453 1 93.5 16 VAL B O 1
ATOM 1849 N N . ALA B 1 17 ? -8.398 5.934 18.859 1 94.38 17 ALA B N 1
ATOM 1850 C CA . ALA B 1 17 ? -8.977 4.609 18.672 1 94.38 17 ALA B CA 1
ATOM 1851 C C . ALA B 1 17 ? -9.312 4.367 17.203 1 94.38 17 ALA B C 1
ATOM 1853 O O . ALA B 1 17 ? -9.023 3.299 16.656 1 94.38 17 ALA B O 1
ATOM 1854 N N . ASN B 1 18 ? -9.867 5.297 16.594 1 95.69 18 ASN B N 1
ATOM 1855 C CA . ASN B 1 18 ? -10.219 5.199 15.18 1 95.69 18 ASN B CA 1
ATOM 1856 C C . ASN B 1 18 ? -8.984 5.074 14.297 1 95.69 18 ASN B C 1
ATOM 1858 O O . ASN B 1 18 ? -8.945 4.254 13.375 1 95.69 18 ASN B O 1
ATOM 1862 N N . THR B 1 19 ? -7.988 5.852 14.586 1 96.38 19 THR B N 1
ATOM 1863 C CA . THR B 1 19 ? -6.727 5.805 13.852 1 96.38 19 THR B CA 1
ATOM 1864 C C . THR B 1 19 ? -6.09 4.422 13.961 1 96.38 19 THR B C 1
ATOM 1866 O O . THR B 1 19 ? -5.684 3.84 12.953 1 96.38 19 THR B O 1
ATOM 1869 N N . VAL B 1 20 ? -6.09 3.889 15.141 1 96.69 20 VAL B N 1
ATOM 1870 C CA . VAL B 1 20 ? -5.387 2.637 15.406 1 96.69 20 VAL B CA 1
ATOM 1871 C C . VAL B 1 20 ? -6.156 1.472 14.781 1 96.69 20 VAL B C 1
ATOM 1873 O O . VAL B 1 20 ? -5.559 0.594 14.156 1 96.69 20 VAL B O 1
ATOM 1876 N N . THR B 1 21 ? -7.48 1.459 14.898 1 97.56 21 THR B N 1
ATOM 1877 C CA . THR B 1 21 ? -8.273 0.332 14.43 1 97.56 21 THR B CA 1
ATOM 1878 C C . THR B 1 21 ? -8.156 0.187 12.914 1 97.56 21 THR B C 1
ATOM 1880 O O . THR B 1 21 ? -7.957 -0.919 12.406 1 97.56 21 THR B O 1
ATOM 1883 N N . HIS B 1 22 ? -8.18 1.295 12.242 1 98.5 22 HIS B N 1
ATOM 1884 C CA . HIS B 1 22 ? -8.062 1.214 10.789 1 98.5 22 HIS B CA 1
ATOM 1885 C C . HIS B 1 22 ? -6.602 1.224 10.352 1 98.5 22 HIS B C 1
ATOM 1887 O O . HIS B 1 22 ? -6.258 0.669 9.305 1 98.5 22 HIS B O 1
ATOM 1893 N N . GLY B 1 23 ? -5.758 1.804 11.148 1 98.38 23 GLY B N 1
ATOM 1894 C CA . GLY B 1 23 ? -4.336 1.766 10.836 1 98.38 23 GLY B CA 1
ATOM 1895 C C . GLY B 1 23 ? -3.764 0.361 10.836 1 98.38 23 GLY B C 1
ATOM 1896 O O . GLY B 1 23 ? -3.023 -0.014 9.93 1 98.38 23 GLY B O 1
ATOM 1897 N N . VAL B 1 24 ? -4.078 -0.385 11.836 1 98.12 24 VAL B N 1
ATOM 1898 C CA . VAL B 1 24 ? -3.643 -1.773 11.93 1 98.12 24 VAL B CA 1
ATOM 1899 C C . VAL B 1 24 ? -4.148 -2.562 10.727 1 98.12 24 VAL B C 1
ATOM 1901 O O . VAL B 1 24 ? -3.393 -3.311 10.102 1 98.12 24 VAL B O 1
ATOM 1904 N N . MET B 1 25 ? -5.371 -2.336 10.375 1 98.69 25 MET B N 1
ATOM 1905 C CA . MET B 1 25 ? -5.953 -3.047 9.242 1 98.69 25 MET B CA 1
ATOM 1906 C C . MET B 1 25 ? -5.289 -2.633 7.934 1 98.69 25 MET B C 1
ATOM 1908 O O . MET B 1 25 ? -5.137 -3.447 7.02 1 98.69 25 MET B O 1
ATOM 1912 N N . SER B 1 26 ? -4.922 -1.351 7.855 1 98.62 26 SER B N 1
ATOM 1913 C CA . SER B 1 26 ? -4.223 -0.871 6.668 1 98.62 26 SER B CA 1
ATOM 1914 C C . SER B 1 26 ? -2.893 -1.593 6.48 1 98.62 26 SER B C 1
ATOM 1916 O O . SER B 1 26 ? -2.584 -2.061 5.383 1 98.62 26 SER B O 1
ATOM 1918 N N . LEU B 1 27 ? -2.156 -1.725 7.516 1 98.12 27 LEU B N 1
ATOM 1919 C CA . LEU B 1 27 ? -0.868 -2.406 7.461 1 98.12 27 LEU B CA 1
ATOM 1920 C C . LEU B 1 27 ? -1.051 -3.887 7.141 1 98.12 27 LEU B C 1
ATOM 1922 O O . LEU B 1 27 ? -0.305 -4.449 6.332 1 98.12 27 LEU B O 1
ATOM 1926 N N . LEU B 1 28 ? -2.012 -4.504 7.762 1 98.62 28 LEU B N 1
ATOM 1927 C CA . LEU B 1 28 ? -2.287 -5.91 7.5 1 98.62 28 LEU B CA 1
ATOM 1928 C C . LEU B 1 28 ? -2.67 -6.129 6.039 1 98.62 28 LEU B C 1
ATOM 1930 O O . LEU B 1 28 ? -2.229 -7.098 5.418 1 98.62 28 LEU B O 1
ATOM 1934 N N . ALA B 1 29 ? -3.465 -5.23 5.516 1 98.81 29 ALA B N 1
ATOM 1935 C CA . ALA B 1 29 ? -3.877 -5.352 4.117 1 98.81 29 ALA B CA 1
ATOM 1936 C C . ALA B 1 29 ? -2.684 -5.203 3.18 1 98.81 29 ALA B C 1
ATOM 1938 O O . ALA B 1 29 ? -2.57 -5.93 2.189 1 98.81 29 ALA B O 1
ATOM 1939 N N . LEU B 1 30 ? -1.834 -4.27 3.494 1 98.75 30 LEU B N 1
ATOM 1940 C CA . LEU B 1 30 ? -0.642 -4.059 2.682 1 98.75 30 LEU B CA 1
ATOM 1941 C C . LEU B 1 30 ? 0.22 -5.316 2.639 1 98.75 30 LEU B C 1
ATOM 1943 O O . LEU B 1 30 ? 0.643 -5.746 1.564 1 98.75 30 LEU B O 1
ATOM 1947 N N . VAL B 1 31 ? 0.41 -5.934 3.758 1 98.56 31 VAL B N 1
ATOM 1948 C CA . VAL B 1 31 ? 1.243 -7.129 3.863 1 98.56 31 VAL B CA 1
ATOM 1949 C C . VAL B 1 31 ? 0.523 -8.32 3.236 1 98.56 31 VAL B C 1
ATOM 1951 O O . VAL B 1 31 ? 1.158 -9.195 2.643 1 98.56 31 VAL B O 1
ATOM 1954 N N . ALA B 1 32 ? -0.769 -8.312 3.33 1 98.81 32 ALA B N 1
ATOM 1955 C CA . ALA B 1 32 ? -1.554 -9.438 2.814 1 98.81 32 ALA B CA 1
ATOM 1956 C C . ALA B 1 32 ? -1.664 -9.375 1.294 1 98.81 32 ALA B C 1
ATOM 1958 O O . ALA B 1 32 ? -2.008 -10.367 0.651 1 98.81 32 ALA B O 1
ATOM 1959 N N . LEU B 1 33 ? -1.415 -8.203 0.753 1 98.88 33 LEU B N 1
ATOM 1960 C CA . LEU B 1 33 ? -1.642 -7.984 -0.671 1 98.88 33 LEU B CA 1
ATOM 1961 C C . LEU B 1 33 ? -0.804 -8.945 -1.509 1 98.88 33 LEU B C 1
ATOM 1963 O O . LEU B 1 33 ? -1.341 -9.672 -2.344 1 98.88 33 LEU B O 1
ATOM 1967 N N . PRO B 1 34 ? 0.529 -9.055 -1.348 1 98.88 34 PRO B N 1
ATOM 1968 C CA . PRO B 1 34 ? 1.292 -10 -2.166 1 98.88 34 PRO B CA 1
ATOM 1969 C C . PRO B 1 34 ? 0.928 -11.453 -1.882 1 98.88 34 PRO B C 1
ATOM 1971 O O . PRO B 1 34 ? 0.932 -12.281 -2.793 1 98.88 34 PRO B O 1
ATOM 1974 N N . PHE B 1 35 ? 0.563 -11.773 -0.691 1 98.75 35 PHE B N 1
ATOM 1975 C CA . PHE B 1 35 ? 0.135 -13.125 -0.352 1 98.75 35 PHE B CA 1
ATOM 1976 C C . PHE B 1 35 ? -1.145 -13.492 -1.096 1 98.75 35 PHE B C 1
ATOM 1978 O O . PHE B 1 35 ? -1.23 -14.562 -1.707 1 98.75 35 PHE B O 1
ATOM 1985 N N . ALA B 1 36 ? -2.092 -12.648 -0.985 1 98.88 36 ALA B N 1
ATOM 1986 C CA . ALA B 1 36 ? -3.375 -12.906 -1.631 1 98.88 36 ALA B CA 1
ATOM 1987 C C . ALA B 1 36 ? -3.207 -13.086 -3.137 1 98.88 36 ALA B C 1
ATOM 1989 O O . ALA B 1 36 ? -3.822 -13.969 -3.736 1 98.88 36 ALA B O 1
ATOM 1990 N N . ALA B 1 37 ? -2.395 -12.234 -3.73 1 98.88 37 ALA B N 1
ATOM 1991 C CA . ALA B 1 37 ? -2.148 -12.312 -5.168 1 98.88 37 ALA B CA 1
ATOM 1992 C C . ALA B 1 37 ? -1.506 -13.641 -5.547 1 98.88 37 ALA B C 1
ATOM 1994 O O . ALA B 1 37 ? -1.929 -14.289 -6.508 1 98.88 37 ALA B O 1
ATOM 1995 N N . VAL B 1 38 ? -0.525 -14.039 -4.789 1 98.81 38 VAL B N 1
ATOM 1996 C CA . VAL B 1 38 ? 0.201 -15.273 -5.062 1 98.81 38 VAL B CA 1
ATOM 1997 C C . VAL B 1 38 ? -0.705 -16.469 -4.797 1 98.81 38 VAL B C 1
ATOM 1999 O O . VAL B 1 38 ? -0.71 -17.438 -5.57 1 98.81 38 VAL B O 1
ATOM 2002 N N . TRP B 1 39 ? -1.473 -16.422 -3.709 1 98.56 39 TRP B N 1
ATOM 2003 C CA . TRP B 1 39 ? -2.383 -17.5 -3.373 1 98.56 39 TRP B CA 1
ATOM 2004 C C . TRP B 1 39 ? -3.396 -17.734 -4.488 1 98.56 39 TRP B C 1
ATOM 2006 O O . TRP B 1 39 ? -3.604 -18.859 -4.926 1 98.56 39 TRP B O 1
ATOM 2016 N N . ALA B 1 40 ? -3.979 -16.688 -4.961 1 98.38 40 ALA B N 1
ATOM 2017 C CA . ALA B 1 40 ? -4.953 -16.781 -6.043 1 98.38 40 ALA B CA 1
ATOM 2018 C C . ALA B 1 40 ? -4.312 -17.328 -7.316 1 98.38 40 ALA B C 1
ATOM 2020 O O . ALA B 1 40 ? -4.867 -18.219 -7.973 1 98.38 40 ALA B O 1
ATOM 2021 N N . TYR B 1 41 ? -3.176 -16.812 -7.613 1 98.38 41 TYR B N 1
ATOM 2022 C CA . TYR B 1 41 ? -2.445 -17.25 -8.797 1 98.38 41 TYR B CA 1
ATOM 2023 C C . TYR B 1 41 ? -2.139 -18.75 -8.711 1 98.38 41 TYR B C 1
ATOM 2025 O O . TYR B 1 41 ? -2.283 -19.469 -9.703 1 98.38 41 TYR B O 1
ATOM 2033 N N . ALA B 1 42 ? -1.782 -19.219 -7.582 1 97.81 42 ALA B N 1
ATOM 2034 C CA . ALA B 1 42 ? -1.292 -20.578 -7.398 1 97.81 42 ALA B CA 1
ATOM 2035 C C . ALA B 1 42 ? -2.447 -21.562 -7.324 1 97.81 42 ALA B C 1
ATOM 2037 O O . ALA B 1 42 ? -2.273 -22.75 -7.609 1 97.81 42 ALA B O 1
ATOM 2038 N N . HIS B 1 43 ? -3.666 -21.125 -6.996 1 96.75 43 HIS B N 1
ATOM 2039 C CA . HIS B 1 43 ? -4.672 -22.109 -6.613 1 96.75 43 HIS B CA 1
ATOM 2040 C C . HIS B 1 43 ? -5.91 -22 -7.5 1 96.75 43 HIS B C 1
ATOM 2042 O O . HIS B 1 43 ? -6.746 -22.906 -7.516 1 96.75 43 HIS B O 1
ATOM 2048 N N . ASP B 1 44 ? -6.055 -20.969 -8.203 1 95.38 44 ASP B N 1
ATOM 2049 C CA . ASP B 1 44 ? -7.215 -20.812 -9.07 1 95.38 44 ASP B CA 1
ATOM 2050 C C . ASP B 1 44 ? -6.918 -21.312 -10.484 1 95.38 44 ASP B C 1
ATOM 2052 O O . ASP B 1 44 ? -5.824 -21.078 -11.008 1 95.38 44 ASP B O 1
ATOM 2056 N N . PRO B 1 45 ? -7.914 -22.016 -11.086 1 95.31 45 PRO B N 1
ATOM 2057 C CA . PRO B 1 45 ? -7.715 -22.484 -12.469 1 95.31 45 PRO B CA 1
ATOM 2058 C C . PRO B 1 45 ? -7.422 -21.328 -13.43 1 95.31 45 PRO B C 1
ATOM 2060 O O . PRO B 1 45 ? -6.609 -21.484 -14.352 1 95.31 45 PRO B O 1
ATOM 2063 N N . ASP B 1 46 ? -8.141 -20.188 -13.32 1 96.75 46 ASP B N 1
ATOM 2064 C CA . ASP B 1 46 ? -7.809 -18.969 -14.062 1 96.75 46 ASP B CA 1
ATOM 2065 C C . ASP B 1 46 ? -6.832 -18.094 -13.281 1 96.75 46 ASP B C 1
ATOM 2067 O O . ASP B 1 46 ? -7.234 -17.109 -12.664 1 96.75 46 ASP B O 1
ATOM 2071 N N . ARG B 1 47 ? -5.605 -18.391 -13.344 1 97.81 47 ARG B N 1
ATOM 2072 C CA . ARG B 1 47 ? -4.535 -17.891 -12.484 1 97.81 47 ARG B CA 1
ATOM 2073 C C . ARG B 1 47 ? -4.441 -16.375 -12.547 1 97.81 47 ARG B C 1
ATOM 2075 O O . ARG B 1 47 ? -4.473 -15.703 -11.508 1 97.81 47 ARG B O 1
ATOM 2082 N N . ILE B 1 48 ? -4.375 -15.859 -13.742 1 98.12 48 ILE B N 1
ATOM 2083 C CA . ILE B 1 48 ? -4.113 -14.43 -13.93 1 98.12 48 ILE B CA 1
ATOM 2084 C C . ILE B 1 48 ? -5.34 -13.625 -13.516 1 98.12 48 ILE B C 1
ATOM 2086 O O . ILE B 1 48 ? -5.227 -12.656 -12.758 1 98.12 48 ILE B O 1
ATOM 2090 N N . LEU B 1 49 ? -6.508 -14.031 -13.938 1 98.25 49 LEU B N 1
ATOM 2091 C CA . LEU B 1 49 ? -7.734 -13.312 -13.609 1 98.25 49 LEU B CA 1
ATOM 2092 C C . LEU B 1 49 ? -7.965 -13.297 -12.102 1 98.25 49 LEU B C 1
ATOM 2094 O O . LEU B 1 49 ? -8.305 -12.258 -11.531 1 98.25 49 LEU B O 1
ATOM 2098 N N . ALA B 1 50 ? -7.77 -14.414 -11.5 1 98.38 50 ALA B N 1
ATOM 2099 C CA . ALA B 1 50 ? -7.961 -14.516 -10.055 1 98.38 50 ALA B CA 1
ATOM 2100 C C . ALA B 1 50 ? -6.98 -13.609 -9.312 1 98.38 50 ALA B C 1
ATOM 2102 O O . ALA B 1 50 ? -7.375 -12.875 -8.398 1 98.38 50 ALA B O 1
ATOM 2103 N N . SER B 1 51 ? -5.758 -13.656 -9.727 1 98.75 51 SER B N 1
ATOM 2104 C CA . SER B 1 51 ? -4.723 -12.867 -9.062 1 98.75 51 SER B CA 1
ATOM 2105 C C . SER B 1 51 ? -4.98 -11.375 -9.211 1 98.75 51 SER B C 1
ATOM 2107 O O . SER B 1 51 ? -4.902 -10.625 -8.234 1 98.75 51 SER B O 1
ATOM 2109 N N . VAL B 1 52 ? -5.32 -10.945 -10.398 1 98.75 52 VAL B N 1
ATOM 2110 C CA . VAL B 1 52 ? -5.547 -9.523 -10.672 1 98.75 52 VAL B CA 1
ATOM 2111 C C . VAL B 1 52 ? -6.793 -9.047 -9.93 1 98.75 52 VAL B C 1
ATOM 2113 O O . VAL B 1 52 ? -6.773 -7.996 -9.289 1 98.75 52 VAL B O 1
ATOM 2116 N N . SER B 1 53 ? -7.855 -9.789 -9.961 1 98.81 53 SER B N 1
ATOM 2117 C CA . SER B 1 53 ? -9.109 -9.359 -9.344 1 98.81 53 SER B CA 1
ATOM 2118 C C . SER B 1 53 ? -8.984 -9.336 -7.82 1 98.81 53 SER B C 1
ATOM 2120 O O . SER B 1 53 ? -9.5 -8.422 -7.168 1 98.81 53 SER B O 1
ATOM 2122 N N . VAL B 1 54 ? -8.297 -10.305 -7.273 1 98.81 54 VAL B N 1
ATOM 2123 C CA . VAL B 1 54 ? -8.078 -10.32 -5.828 1 98.81 54 VAL B CA 1
ATOM 2124 C C . VAL B 1 54 ? -7.18 -9.156 -5.43 1 98.81 54 VAL B C 1
ATOM 2126 O O . VAL B 1 54 ? -7.359 -8.555 -4.367 1 98.81 54 VAL B O 1
ATOM 2129 N N . SER B 1 55 ? -6.207 -8.844 -6.25 1 98.94 55 SER B N 1
ATOM 2130 C CA . SER B 1 55 ? -5.328 -7.711 -5.984 1 98.94 55 SER B CA 1
ATOM 2131 C C . SER B 1 55 ? -6.113 -6.402 -5.961 1 98.94 55 SER B C 1
ATOM 2133 O O . SER B 1 55 ? -5.863 -5.535 -5.121 1 98.94 55 SER B O 1
ATOM 2135 N N . ILE B 1 56 ? -7.02 -6.262 -6.891 1 98.94 56 ILE B N 1
ATOM 2136 C CA . ILE B 1 56 ? -7.867 -5.078 -6.914 1 98.94 56 ILE B CA 1
ATOM 2137 C C . ILE B 1 56 ? -8.656 -4.98 -5.609 1 98.94 56 ILE B C 1
ATOM 2139 O O . ILE B 1 56 ? -8.758 -3.902 -5.016 1 98.94 56 ILE B O 1
ATOM 2143 N N . PHE B 1 57 ? -9.18 -6.094 -5.133 1 98.94 57 PHE B N 1
ATOM 2144 C CA . PHE B 1 57 ? -9.906 -6.172 -3.871 1 98.94 57 PHE B CA 1
ATOM 2145 C C . PHE B 1 57 ? -9.023 -5.711 -2.713 1 98.94 57 PHE B C 1
ATOM 2147 O O . PHE B 1 57 ? -9.391 -4.785 -1.985 1 98.94 57 PHE B O 1
ATOM 2154 N N . VAL B 1 58 ? -7.816 -6.207 -2.605 1 98.94 58 VAL B N 1
ATOM 2155 C CA . VAL B 1 58 ? -6.977 -5.941 -1.441 1 98.94 58 VAL B CA 1
ATOM 2156 C C . VAL B 1 58 ? -6.438 -4.512 -1.508 1 98.94 58 VAL B C 1
ATOM 2158 O O . VAL B 1 58 ? -6.336 -3.832 -0.484 1 98.94 58 VAL B O 1
ATOM 2161 N N . ILE B 1 59 ? -6.086 -4.059 -2.666 1 98.94 59 ILE B N 1
ATOM 2162 C CA . ILE B 1 59 ? -5.645 -2.676 -2.816 1 98.94 59 ILE B CA 1
ATOM 2163 C C . ILE B 1 59 ? -6.77 -1.728 -2.406 1 98.94 59 ILE B C 1
ATOM 2165 O O . ILE B 1 59 ? -6.527 -0.72 -1.738 1 98.94 59 ILE B O 1
ATOM 2169 N N . SER B 1 60 ? -7.996 -2.053 -2.803 1 98.88 60 SER B N 1
ATOM 2170 C CA . SER B 1 60 ? -9.148 -1.21 -2.484 1 98.88 60 SER B CA 1
ATOM 2171 C C . SER B 1 60 ? -9.367 -1.119 -0.979 1 98.88 60 SER B C 1
ATOM 2173 O O . SER B 1 60 ? -9.586 -0.031 -0.443 1 98.88 60 SER B O 1
ATOM 2175 N N . ILE B 1 61 ? -9.297 -2.277 -0.31 1 98.69 61 ILE B N 1
ATOM 2176 C CA . ILE B 1 61 ? -9.539 -2.219 1.128 1 98.69 61 ILE B CA 1
ATOM 2177 C C . ILE B 1 61 ? -8.352 -1.556 1.824 1 98.69 61 ILE B C 1
ATOM 2179 O O . ILE B 1 61 ? -8.523 -0.863 2.832 1 98.69 61 ILE B O 1
ATOM 2183 N N . PHE B 1 62 ? -7.133 -1.75 1.315 1 98.94 62 PHE B N 1
ATOM 2184 C CA . PHE B 1 62 ? -5.965 -1.062 1.853 1 98.94 62 PHE B CA 1
ATOM 2185 C C . PHE B 1 62 ? -6.152 0.449 1.802 1 98.94 62 PHE B C 1
ATOM 2187 O O . PHE B 1 62 ? -5.934 1.141 2.799 1 98.94 62 PHE B O 1
ATOM 2194 N N . LEU B 1 63 ? -6.539 0.942 0.649 1 98.75 63 LEU B N 1
ATOM 2195 C CA . LEU B 1 63 ? -6.699 2.381 0.466 1 98.75 63 LEU B CA 1
ATOM 2196 C C . LEU B 1 63 ? -7.82 2.92 1.349 1 98.75 63 LEU B C 1
ATOM 2198 O O . LEU B 1 63 ? -7.734 4.039 1.855 1 98.75 63 LEU B O 1
ATOM 2202 N N . MET B 1 64 ? -8.883 2.15 1.522 1 98.75 64 MET B N 1
ATOM 2203 C CA . MET B 1 64 ? -9.961 2.557 2.416 1 98.75 64 MET B CA 1
ATOM 2204 C C . MET B 1 64 ? -9.453 2.721 3.846 1 98.75 64 MET B C 1
ATOM 2206 O O . MET B 1 64 ? -9.695 3.748 4.48 1 98.75 64 MET B O 1
ATOM 2210 N N . PHE B 1 65 ? -8.695 1.726 4.301 1 98.81 65 PHE B N 1
ATOM 2211 C CA . PHE B 1 65 ? -8.172 1.766 5.664 1 98.81 65 PHE B CA 1
ATOM 2212 C C . PHE B 1 65 ? -7.145 2.879 5.816 1 98.81 65 PHE B C 1
ATOM 2214 O O . PHE B 1 65 ? -7.105 3.561 6.844 1 98.81 65 PHE B O 1
ATOM 2221 N N . LEU B 1 66 ? -6.355 3.041 4.816 1 98.56 66 LEU B N 1
ATOM 2222 C CA . LEU B 1 66 ? -5.32 4.066 4.879 1 98.56 66 LEU B CA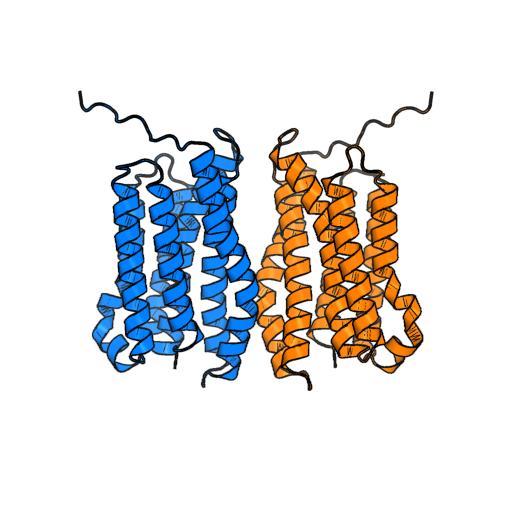 1
ATOM 2223 C C . LEU B 1 66 ? -5.938 5.461 4.941 1 98.56 66 LEU B C 1
ATOM 2225 O O . LEU B 1 66 ? -5.543 6.285 5.77 1 98.56 66 LEU B O 1
ATOM 2229 N N . ALA B 1 67 ? -6.844 5.738 4.055 1 98.12 67 ALA B N 1
ATOM 2230 C CA . ALA B 1 67 ? -7.496 7.043 4.027 1 98.12 67 ALA B CA 1
ATOM 2231 C C . ALA B 1 67 ? -8.18 7.34 5.359 1 98.12 67 ALA B C 1
ATOM 2233 O O . ALA B 1 67 ? -8.086 8.453 5.879 1 98.12 67 ALA B O 1
ATOM 2234 N N . SER B 1 68 ? -8.852 6.34 5.922 1 97.94 68 SER B N 1
ATOM 2235 C CA . SER B 1 68 ? -9.508 6.488 7.215 1 97.94 68 SER B CA 1
ATOM 2236 C C . SER B 1 68 ? -8.5 6.777 8.32 1 97.94 68 SER B C 1
ATOM 2238 O O . SER B 1 68 ? -8.719 7.664 9.148 1 97.94 68 SER B O 1
ATOM 2240 N N . THR B 1 69 ? -7.406 6.043 8.305 1 98.06 69 THR B N 1
ATOM 2241 C CA . THR B 1 69 ? -6.344 6.246 9.281 1 98.06 69 THR B CA 1
ATOM 2242 C C . THR B 1 69 ? -5.82 7.68 9.219 1 98.06 69 THR B C 1
ATOM 2244 O O . THR B 1 69 ? -5.691 8.344 10.25 1 98.06 69 THR B O 1
ATOM 2247 N N . LEU B 1 70 ? -5.551 8.148 8.023 1 96.5 70 LEU B N 1
ATOM 2248 C CA . LEU B 1 70 ? -5.012 9.492 7.84 1 96.5 70 LEU B CA 1
ATOM 2249 C C . LEU B 1 70 ? -6.043 10.547 8.234 1 96.5 70 LEU B C 1
ATOM 2251 O O . LEU B 1 70 ? -5.699 11.547 8.867 1 96.5 70 LEU B O 1
ATOM 2255 N N . TYR B 1 71 ? -7.285 10.359 7.93 1 95.81 71 TYR B N 1
ATOM 2256 C CA . TYR B 1 71 ? -8.352 11.281 8.297 1 95.81 71 TYR B CA 1
ATOM 2257 C C . TYR B 1 71 ? -8.398 11.477 9.812 1 95.81 71 TYR B C 1
ATOM 2259 O O . TYR B 1 71 ? -8.391 12.617 10.297 1 95.81 71 TYR B O 1
ATOM 2267 N N . HIS B 1 72 ? -8.383 10.414 10.523 1 95.88 72 HIS B N 1
ATOM 2268 C CA . HIS B 1 72 ? -8.57 10.469 11.969 1 95.88 72 HIS B CA 1
ATOM 2269 C C . HIS B 1 72 ? -7.297 10.93 12.672 1 95.88 72 HIS B C 1
ATOM 2271 O O . HIS B 1 72 ? -7.332 11.312 13.844 1 95.88 72 HIS B O 1
ATOM 2277 N N . SER B 1 73 ? -6.184 10.961 11.922 1 93.75 73 SER B N 1
ATOM 2278 C CA . SER B 1 73 ? -4.918 11.375 12.516 1 93.75 73 SER B CA 1
ATOM 2279 C C . SER B 1 73 ? -4.652 12.859 12.281 1 93.75 73 SER B C 1
ATOM 2281 O O . SER B 1 73 ? -3.715 13.422 12.852 1 93.75 73 SER B O 1
ATOM 2283 N N . MET B 1 74 ? -5.43 13.477 11.445 1 91.75 74 MET B N 1
ATOM 2284 C CA . MET B 1 74 ? -5.188 14.875 11.109 1 91.75 74 MET B CA 1
ATOM 2285 C C . MET B 1 74 ? -5.715 15.797 12.203 1 91.75 74 MET B C 1
ATOM 2287 O O . MET B 1 74 ? -6.629 15.438 12.945 1 91.75 74 MET B O 1
ATOM 2291 N N . ASN B 1 75 ? -5.172 16.984 12.312 1 86.94 75 ASN B N 1
ATOM 2292 C CA . ASN B 1 75 ? -5.633 18 13.258 1 86.94 75 ASN B CA 1
ATOM 2293 C C . ASN B 1 75 ? -7.055 18.453 12.945 1 86.94 75 ASN B C 1
ATOM 2295 O O . ASN B 1 75 ? -7.402 18.656 11.781 1 86.94 75 ASN B O 1
ATOM 2299 N N . PRO B 1 76 ? -7.668 18.609 14.086 1 84.81 76 PRO B N 1
ATOM 2300 C CA . PRO B 1 76 ? -9.023 19.125 13.859 1 84.81 76 PRO B CA 1
ATOM 2301 C C . PRO B 1 76 ? -9.031 20.484 13.156 1 84.81 76 PRO B C 1
ATOM 2303 O O . PRO B 1 76 ? -8.133 21.312 13.391 1 84.81 76 PRO B O 1
ATOM 2306 N N . ALA B 1 77 ? -9.93 20.766 12.297 1 82.38 77 ALA B N 1
ATOM 2307 C CA . ALA B 1 77 ? -10.172 22.031 11.625 1 82.38 77 ALA B CA 1
ATOM 2308 C C . ALA B 1 77 ? -9.047 22.359 10.641 1 82.38 77 ALA B C 1
ATOM 2310 O O . ALA B 1 77 ? -8.766 23.531 10.375 1 82.38 77 ALA B O 1
ATOM 2311 N N . SER B 1 78 ? -8.25 21.375 10.195 1 86.06 78 SER B N 1
ATOM 2312 C CA . SER B 1 78 ? -7.219 21.578 9.18 1 86.06 78 SER B CA 1
ATOM 2313 C C . SER B 1 78 ? -7.762 21.297 7.777 1 86.06 78 SER B C 1
ATOM 2315 O O . SER B 1 78 ? -8.758 20.578 7.625 1 86.06 78 SER B O 1
ATOM 2317 N N . LYS B 1 79 ? -7.129 21.953 6.789 1 88.5 79 LYS B N 1
ATOM 2318 C CA . LYS B 1 79 ? -7.477 21.672 5.398 1 88.5 79 LYS B CA 1
ATOM 2319 C C . LYS B 1 79 ? -7.227 20.203 5.055 1 88.5 79 LYS B C 1
ATOM 2321 O O . LYS B 1 79 ? -7.984 19.609 4.289 1 88.5 79 LYS B O 1
ATOM 2326 N N . HIS B 1 80 ? -6.199 19.672 5.625 1 88.31 80 HIS B N 1
ATOM 2327 C CA . HIS B 1 80 ? -5.871 18.266 5.383 1 88.31 80 HIS B CA 1
ATOM 2328 C C . HIS B 1 80 ? -6.957 17.344 5.93 1 88.31 80 HIS B C 1
ATOM 2330 O O . HIS B 1 80 ? -7.297 16.344 5.297 1 88.31 80 HIS B O 1
ATOM 2336 N N . LYS B 1 81 ? -7.461 17.672 7.105 1 90.88 81 LYS B N 1
ATOM 2337 C CA . LYS B 1 81 ? -8.562 16.875 7.648 1 90.88 81 LYS B CA 1
ATOM 2338 C C . LYS B 1 81 ? -9.75 16.875 6.695 1 90.88 81 LYS B C 1
ATOM 2340 O O . LYS B 1 81 ? -10.367 15.828 6.465 1 90.88 81 LYS B O 1
ATOM 2345 N N . ALA B 1 82 ? -10.031 18 6.125 1 90.75 82 ALA B N 1
ATOM 2346 C CA . ALA B 1 82 ? -11.156 18.125 5.199 1 90.75 82 ALA B CA 1
ATOM 2347 C C . ALA B 1 82 ? -10.93 17.266 3.955 1 90.75 82 ALA B C 1
ATOM 2349 O O . ALA B 1 82 ? -11.836 16.562 3.498 1 90.75 82 ALA B O 1
ATOM 2350 N N . VAL B 1 83 ? -9.734 17.328 3.393 1 91.25 83 VAL B N 1
ATOM 2351 C CA . VAL B 1 83 ? -9.414 16.562 2.193 1 91.25 83 VAL B CA 1
ATOM 2352 C C . VAL B 1 83 ? -9.492 15.062 2.498 1 91.25 83 VAL B C 1
ATOM 2354 O O . VAL B 1 83 ? -10.117 14.305 1.753 1 91.25 83 VAL B O 1
ATOM 2357 N N . PHE B 1 84 ? -8.93 14.68 3.598 1 94.38 84 PHE B N 1
ATOM 2358 C CA . PHE B 1 84 ? -8.914 13.258 3.932 1 94.38 84 PHE B CA 1
ATOM 2359 C C . PHE B 1 84 ? -10.297 12.789 4.348 1 94.38 84 PHE B C 1
ATOM 2361 O O . PHE B 1 84 ? -10.609 11.602 4.234 1 94.38 84 PHE B O 1
ATOM 2368 N N . HIS B 1 85 ? -11.133 13.68 4.852 1 94 85 HIS B N 1
ATOM 2369 C CA . HIS B 1 85 ? -12.531 13.344 5.109 1 94 85 HIS B CA 1
ATOM 2370 C C . HIS B 1 85 ? -13.242 12.922 3.83 1 94 85 HIS B C 1
ATOM 2372 O O . HIS B 1 85 ? -13.961 11.922 3.816 1 94 85 HIS B O 1
ATOM 2378 N N . ILE B 1 86 ? -13.008 13.656 2.799 1 94.25 86 ILE B N 1
ATOM 2379 C CA . ILE B 1 86 ? -13.594 13.352 1.499 1 94.25 86 ILE B CA 1
ATOM 2380 C C . ILE B 1 86 ? -13.055 12.016 0.985 1 94.25 86 ILE B C 1
ATOM 2382 O O . ILE B 1 86 ? -13.82 11.148 0.563 1 94.25 86 ILE B O 1
ATOM 2386 N N . LEU B 1 87 ? -11.75 11.836 1.061 1 95.81 87 LEU B N 1
ATOM 2387 C CA . LEU B 1 87 ? -11.117 10.609 0.598 1 95.81 87 LEU B CA 1
ATOM 2388 C C . LEU B 1 87 ? -11.594 9.406 1.408 1 95.81 87 LEU B C 1
ATOM 2390 O O . LEU B 1 87 ? -11.781 8.32 0.862 1 95.81 87 LEU B O 1
ATOM 2394 N N . ASP B 1 88 ? -11.773 9.625 2.697 1 96.12 88 ASP B N 1
ATOM 2395 C CA . ASP B 1 88 ? -12.273 8.57 3.582 1 96.12 88 ASP B CA 1
ATOM 2396 C C . ASP B 1 88 ? -13.609 8.023 3.086 1 96.12 88 ASP B C 1
ATOM 2398 O O . ASP B 1 88 ? -13.844 6.816 3.146 1 96.12 88 ASP B O 1
ATOM 2402 N N . HIS B 1 89 ? -14.422 8.836 2.578 1 95.5 89 HIS B N 1
ATOM 2403 C CA . HIS B 1 89 ? -15.742 8.438 2.096 1 95.5 89 HIS B CA 1
ATOM 2404 C C . HIS B 1 89 ? -15.664 7.879 0.678 1 95.5 89 HIS B C 1
ATOM 2406 O O . HIS B 1 89 ? -16.359 6.914 0.347 1 95.5 89 HIS B O 1
ATOM 2412 N N . ILE B 1 90 ? -14.812 8.422 -0.124 1 96.94 90 ILE B N 1
ATOM 2413 C CA . ILE B 1 90 ? -14.656 7.961 -1.501 1 96.94 90 ILE B CA 1
ATOM 2414 C C . ILE B 1 90 ? -14.148 6.52 -1.512 1 96.94 90 ILE B C 1
ATOM 2416 O O . ILE B 1 90 ? -14.625 5.695 -2.291 1 96.94 90 ILE B O 1
ATOM 2420 N N . PHE B 1 91 ? -13.242 6.207 -0.668 1 98.25 91 PHE B N 1
ATOM 2421 C CA . PHE B 1 91 ? -12.594 4.898 -0.727 1 98.25 91 PHE B CA 1
ATOM 2422 C C . PHE B 1 91 ? -13.492 3.824 -0.132 1 98.25 91 PHE B C 1
ATOM 2424 O O . PHE B 1 91 ? -13.211 2.631 -0.258 1 98.25 91 PHE B O 1
ATOM 2431 N N . ILE B 1 92 ? -14.609 4.215 0.496 1 98 92 ILE B N 1
ATOM 2432 C CA . ILE B 1 92 ? -15.633 3.232 0.827 1 98 92 ILE B CA 1
ATOM 2433 C C . ILE B 1 92 ? -16.281 2.703 -0.453 1 98 92 ILE B C 1
ATOM 2435 O O . ILE B 1 92 ? -16.484 1.496 -0.6 1 98 92 ILE B O 1
ATOM 2439 N N . TYR B 1 93 ? -16.562 3.631 -1.366 1 98.19 93 TYR B N 1
ATOM 2440 C CA . TYR B 1 93 ? -17.094 3.213 -2.662 1 98.19 93 TYR B CA 1
ATOM 2441 C C . TYR B 1 93 ? -16.125 2.268 -3.361 1 98.19 93 TYR B C 1
ATOM 2443 O O . TYR B 1 93 ? -16.531 1.234 -3.896 1 98.19 93 TYR B O 1
ATOM 2451 N N . VAL B 1 94 ? -14.891 2.625 -3.307 1 98.75 94 VAL B N 1
ATOM 2452 C CA . VAL B 1 94 ? -13.844 1.857 -3.971 1 98.75 94 VAL B CA 1
ATOM 2453 C C . VAL B 1 94 ? -13.719 0.481 -3.32 1 98.75 94 VAL B C 1
ATOM 2455 O O . VAL B 1 94 ? -13.57 -0.528 -4.016 1 98.75 94 VAL B O 1
ATOM 2458 N N . ALA B 1 95 ? -13.805 0.448 -2.033 1 98.75 95 ALA B N 1
ATOM 2459 C CA . ALA B 1 95 ? -13.695 -0.815 -1.31 1 98.75 95 ALA B CA 1
ATOM 2460 C C . ALA B 1 95 ? -14.844 -1.756 -1.673 1 98.75 95 ALA B C 1
ATOM 2462 O O . ALA B 1 95 ? -14.641 -2.967 -1.804 1 98.75 95 ALA B O 1
ATOM 2463 N N . ILE B 1 96 ? -15.992 -1.227 -1.809 1 98.75 96 ILE B N 1
ATOM 2464 C CA . ILE B 1 96 ? -17.141 -2.039 -2.18 1 98.75 96 ILE B CA 1
ATOM 2465 C C . ILE B 1 96 ? -16.953 -2.592 -3.59 1 98.75 96 ILE B C 1
ATOM 2467 O O . ILE B 1 96 ? -17.062 -3.801 -3.809 1 98.75 96 ILE B O 1
ATOM 2471 N N . ALA B 1 97 ? -16.641 -1.689 -4.492 1 98.81 97 ALA B N 1
ATOM 2472 C CA . ALA B 1 97 ? -16.422 -2.123 -5.871 1 98.81 97 ALA B CA 1
ATOM 2473 C C . ALA B 1 97 ? -15.273 -3.129 -5.949 1 98.81 97 ALA B C 1
ATOM 2475 O O . ALA B 1 97 ? -15.352 -4.113 -6.688 1 98.81 97 ALA B O 1
ATOM 2476 N N . GLY B 1 98 ? -14.258 -2.902 -5.23 1 98.88 98 GLY B N 1
ATOM 2477 C CA . GLY B 1 98 ? -13.141 -3.83 -5.18 1 98.88 98 GLY B CA 1
ATOM 2478 C C . GLY B 1 98 ? -13.523 -5.199 -4.652 1 98.88 98 GLY B C 1
ATOM 2479 O O . GLY B 1 98 ? -13.031 -6.219 -5.145 1 98.88 98 GLY B O 1
ATOM 2480 N N . SER B 1 99 ? -14.352 -5.238 -3.67 1 98.75 99 SER B N 1
ATOM 2481 C CA . SER B 1 99 ? -14.789 -6.508 -3.098 1 98.75 99 SER B CA 1
ATOM 2482 C C . SER B 1 99 ? -15.648 -7.293 -4.086 1 98.75 99 SER B C 1
ATOM 2484 O O . SER B 1 99 ? -15.609 -8.523 -4.105 1 98.75 99 SER B O 1
ATOM 2486 N N . TYR B 1 100 ? -16.344 -6.625 -4.895 1 98.75 100 TYR B N 1
ATOM 2487 C CA . TYR B 1 100 ? -17.188 -7.273 -5.883 1 98.75 100 TYR B CA 1
ATOM 2488 C C . TYR B 1 100 ? -16.359 -7.816 -7.043 1 98.75 100 TYR B C 1
ATOM 2490 O O . TYR B 1 100 ? -16.766 -8.773 -7.707 1 98.75 100 TYR B O 1
ATOM 2498 N N . THR B 1 101 ? -15.258 -7.25 -7.297 1 98.81 101 THR B N 1
ATOM 2499 C CA . THR B 1 101 ? -14.508 -7.488 -8.531 1 98.81 101 THR B CA 1
ATOM 2500 C C . THR B 1 101 ? -14.125 -8.961 -8.648 1 98.81 101 THR B C 1
ATOM 2502 O O . THR B 1 101 ? -14.461 -9.609 -9.641 1 98.81 101 THR B O 1
ATOM 2505 N N . PRO B 1 102 ? -13.492 -9.547 -7.645 1 98.69 102 PRO B N 1
ATOM 2506 C CA . PRO B 1 102 ? -13.148 -10.961 -7.812 1 98.69 102 PRO B CA 1
ATOM 2507 C C . PRO B 1 102 ? -14.375 -11.867 -7.793 1 98.69 102 PRO B C 1
ATOM 2509 O O . PRO B 1 102 ? -14.398 -12.898 -8.477 1 98.69 102 PRO B O 1
ATOM 2512 N N . ILE B 1 103 ? -15.391 -11.547 -7.031 1 98.38 103 ILE B N 1
ATOM 2513 C CA . ILE B 1 103 ? -16.609 -12.344 -6.996 1 98.38 103 ILE B CA 1
ATOM 2514 C C . ILE B 1 103 ? -17.297 -12.305 -8.359 1 98.38 103 ILE B C 1
ATOM 2516 O O . ILE B 1 103 ? -17.688 -13.344 -8.898 1 98.38 103 ILE B O 1
ATOM 2520 N N . ALA B 1 104 ? -17.359 -11.148 -8.914 1 98.31 104 ALA B N 1
ATOM 2521 C CA . ALA B 1 104 ? -18.047 -10.953 -10.188 1 98.31 104 ALA B CA 1
ATOM 2522 C C . ALA B 1 104 ? -17.281 -11.641 -11.32 1 98.31 104 ALA B C 1
ATOM 2524 O O . ALA B 1 104 ? -17.875 -12.375 -12.117 1 98.31 104 ALA B O 1
ATOM 2525 N N . LEU B 1 105 ? -16 -11.461 -11.359 1 97.88 105 LEU B N 1
ATOM 2526 C CA . LEU B 1 105 ? -15.242 -11.898 -12.523 1 97.88 105 LEU B CA 1
ATOM 2527 C C . LEU B 1 105 ? -14.844 -13.367 -12.391 1 97.88 105 LEU B C 1
ATOM 2529 O O . LEU B 1 105 ? -14.828 -14.102 -13.383 1 97.88 105 LEU B O 1
ATOM 2533 N N . SER B 1 106 ? -14.57 -13.859 -11.188 1 96.81 106 SER B N 1
ATOM 2534 C CA . SER B 1 106 ? -14.016 -15.195 -11.023 1 96.81 106 SER B CA 1
ATOM 2535 C C . SER B 1 106 ? -15.086 -16.203 -10.609 1 96.81 106 SER B C 1
ATOM 2537 O O . SER B 1 106 ? -14.93 -17.406 -10.82 1 96.81 106 SER B O 1
ATOM 2539 N N . VAL B 1 107 ? -16.172 -15.742 -10.016 1 96.75 107 VAL B N 1
ATOM 2540 C CA . VAL B 1 107 ? -17.188 -16.672 -9.516 1 96.75 107 VAL B CA 1
ATOM 2541 C C . VAL B 1 107 ? -18.422 -16.609 -10.406 1 96.75 107 VAL B C 1
ATOM 2543 O O . VAL B 1 107 ? -18.781 -17.609 -11.047 1 96.75 107 VAL B O 1
ATOM 2546 N N . ILE B 1 108 ? -18.969 -15.461 -10.523 1 96 108 ILE B N 1
ATOM 2547 C CA . ILE B 1 108 ? -20.156 -15.32 -11.367 1 96 108 ILE B CA 1
ATOM 2548 C C . ILE B 1 108 ? -19.766 -15.531 -12.836 1 96 108 ILE B C 1
ATOM 2550 O O . ILE B 1 108 ? -20.328 -16.391 -13.516 1 96 108 ILE B O 1
ATOM 2554 N N . GLY B 1 109 ? -18.781 -14.82 -13.305 1 95.06 109 GLY B N 1
ATOM 2555 C CA . GLY B 1 109 ? -18.266 -14.984 -14.656 1 95.06 109 GLY B CA 1
ATOM 2556 C C . GLY B 1 109 ? -19.25 -14.562 -15.727 1 95.06 109 GLY B C 1
ATOM 2557 O O . GLY B 1 109 ? -20.312 -14 -15.422 1 95.06 109 GLY B O 1
ATOM 2558 N N . GLY B 1 110 ? -18.828 -14.672 -16.984 1 95.75 110 GLY B N 1
ATOM 2559 C CA . GLY B 1 110 ? -19.688 -14.375 -18.109 1 95.75 110 GLY B CA 1
ATOM 2560 C C . GLY B 1 110 ? -20.062 -12.906 -18.203 1 95.75 110 GLY B C 1
ATOM 2561 O O . GLY B 1 110 ? -19.359 -12.047 -17.672 1 95.75 110 GLY B O 1
ATOM 2562 N N . TRP B 1 111 ? -21.094 -12.609 -18.938 1 97.19 111 TRP B N 1
ATOM 2563 C CA . TRP B 1 111 ? -21.469 -11.219 -19.156 1 97.19 111 TRP B CA 1
ATOM 2564 C C . TRP B 1 111 ? -22.047 -10.602 -17.891 1 97.19 111 TRP B C 1
ATOM 2566 O O . TRP B 1 111 ? -21.922 -9.391 -17.672 1 97.19 111 TRP B O 1
ATOM 2576 N N . GLN B 1 112 ? -22.625 -11.406 -17.031 1 97.5 112 GLN B N 1
ATOM 2577 C CA . GLN B 1 112 ? -23.172 -10.898 -15.773 1 97.5 112 GLN B CA 1
ATOM 2578 C C . GLN B 1 112 ? -22.062 -10.406 -14.844 1 97.5 112 GLN B C 1
ATOM 2580 O O . GLN B 1 112 ? -22.219 -9.398 -14.164 1 97.5 112 GLN B O 1
ATOM 2585 N N . GLY B 1 113 ? -20.969 -11.227 -14.828 1 97.88 113 GLY B N 1
ATOM 2586 C CA . GLY B 1 113 ? -19.828 -10.781 -14.039 1 97.88 113 GLY B CA 1
ATOM 2587 C C . GLY B 1 113 ? -19.25 -9.461 -14.508 1 97.88 113 GLY B C 1
ATOM 2588 O O . GLY B 1 113 ? -18.953 -8.578 -13.695 1 97.88 113 GLY B O 1
ATOM 2589 N N . VAL B 1 114 ? -19.141 -9.336 -15.812 1 98.31 114 VAL B N 1
ATOM 2590 C CA . VAL B 1 114 ? -18.625 -8.102 -16.406 1 98.31 114 VAL B CA 1
ATOM 2591 C C . VAL B 1 114 ? -19.578 -6.953 -16.109 1 98.31 114 VAL B C 1
ATOM 2593 O O . VAL B 1 114 ? -19.156 -5.855 -15.742 1 98.31 114 VAL B O 1
ATOM 2596 N N . PHE B 1 115 ? -20.844 -7.215 -16.172 1 98.44 115 PHE B N 1
ATOM 2597 C CA . PHE B 1 115 ? -21.859 -6.211 -15.914 1 98.44 115 PHE B CA 1
ATOM 2598 C C . PHE B 1 115 ? -21.766 -5.715 -14.477 1 98.44 115 PHE B C 1
ATOM 2600 O O . PHE B 1 115 ? -21.75 -4.504 -14.227 1 98.44 115 PHE B O 1
ATOM 2607 N N . ILE B 1 116 ? -21.688 -6.602 -13.539 1 98.38 116 ILE B N 1
ATOM 2608 C CA . ILE B 1 116 ? -21.609 -6.242 -12.125 1 98.38 116 ILE B CA 1
ATOM 2609 C C . ILE B 1 116 ? -20.359 -5.398 -11.891 1 98.38 116 ILE B C 1
ATOM 2611 O O . ILE B 1 116 ? -20.406 -4.387 -11.18 1 98.38 116 ILE B O 1
ATOM 2615 N N . THR B 1 117 ? -19.266 -5.809 -12.492 1 98.75 117 THR B N 1
ATOM 2616 C CA . THR B 1 117 ? -18 -5.098 -12.32 1 98.75 117 THR B CA 1
ATOM 2617 C C . THR B 1 117 ? -18.125 -3.666 -12.836 1 98.75 117 THR B C 1
ATOM 2619 O O . THR B 1 117 ? -17.75 -2.719 -12.133 1 98.75 117 THR B O 1
ATOM 2622 N N . ILE B 1 118 ? -18.641 -3.521 -14 1 98.69 118 ILE B N 1
ATOM 2623 C CA . ILE B 1 118 ? -18.781 -2.203 -14.609 1 98.69 118 ILE B CA 1
ATOM 2624 C C . ILE B 1 118 ? -19.734 -1.35 -13.766 1 98.69 118 ILE B C 1
ATOM 2626 O O . ILE B 1 118 ? -19.438 -0.184 -13.484 1 98.69 118 ILE B O 1
ATOM 2630 N N . LEU B 1 119 ? -20.828 -1.922 -13.375 1 98.44 119 LEU B N 1
ATOM 2631 C CA . LEU B 1 119 ? -21.828 -1.217 -12.57 1 98.44 119 LEU B CA 1
ATOM 2632 C C . LEU B 1 119 ? -21.188 -0.684 -11.289 1 98.44 119 LEU B C 1
ATOM 2634 O O . LEU B 1 119 ? -21.375 0.487 -10.945 1 98.44 119 LEU B O 1
ATOM 2638 N N . GLN B 1 120 ? -20.469 -1.506 -10.602 1 98.81 120 GLN B N 1
ATOM 2639 C CA . GLN B 1 120 ? -19.859 -1.127 -9.336 1 98.81 120 GLN B CA 1
ATOM 2640 C C . GLN B 1 120 ? -18.844 0.004 -9.539 1 98.81 120 GLN B C 1
ATOM 2642 O O . GLN B 1 120 ? -18.844 0.981 -8.789 1 98.81 120 GLN B O 1
ATOM 2647 N N . TRP B 1 121 ? -18.016 -0.048 -10.539 1 98.75 121 TRP B N 1
ATOM 2648 C CA . TRP B 1 121 ? -16.984 0.952 -10.734 1 98.75 121 TRP B CA 1
ATOM 2649 C C . TRP B 1 121 ? -17.562 2.244 -11.297 1 98.75 121 TRP B C 1
ATOM 2651 O O . TRP B 1 121 ? -17.016 3.326 -11.078 1 98.75 121 TRP B O 1
ATOM 2661 N N . VAL B 1 122 ? -18.641 2.16 -12.039 1 98.31 122 VAL B N 1
ATOM 2662 C CA . VAL B 1 122 ? -19.359 3.363 -12.445 1 98.31 122 VAL B CA 1
ATOM 2663 C C . VAL B 1 122 ? -19.906 4.078 -11.211 1 98.31 122 VAL B C 1
ATOM 2665 O O . VAL B 1 122 ? -19.859 5.309 -11.125 1 98.31 122 VAL B O 1
ATOM 2668 N N . MET B 1 123 ? -20.422 3.326 -10.281 1 97.38 123 MET B N 1
ATOM 2669 C CA . MET B 1 123 ? -20.922 3.908 -9.039 1 97.38 123 MET B CA 1
ATOM 2670 C C . MET B 1 123 ? -19.797 4.559 -8.25 1 97.38 123 MET B C 1
ATOM 2672 O O . MET B 1 123 ? -20 5.57 -7.574 1 97.38 123 MET B O 1
ATOM 2676 N N . VAL B 1 124 ? -18.578 3.955 -8.336 1 98 124 VAL B N 1
ATOM 2677 C CA . VAL B 1 124 ? -17.422 4.578 -7.711 1 98 124 VAL B CA 1
ATOM 2678 C C . VAL B 1 124 ? -17.188 5.965 -8.312 1 98 124 VAL B C 1
ATOM 2680 O O . VAL B 1 124 ? -16.969 6.934 -7.59 1 98 124 VAL B O 1
ATOM 2683 N N . LEU B 1 125 ? -17.266 6.02 -9.625 1 97.31 125 LEU B N 1
ATOM 2684 C CA . LEU B 1 125 ? -17.078 7.305 -10.297 1 97.31 125 LEU B CA 1
ATOM 2685 C C . LEU B 1 125 ? -18.125 8.312 -9.836 1 97.31 125 LEU B C 1
ATOM 2687 O O . LEU B 1 125 ? -17.797 9.477 -9.57 1 97.31 125 LEU B O 1
ATOM 2691 N N . PHE B 1 126 ? -19.312 7.883 -9.734 1 94.19 126 PHE B N 1
ATOM 2692 C CA . PHE B 1 126 ? -20.375 8.734 -9.219 1 94.19 126 PHE B CA 1
ATOM 2693 C C . PHE B 1 126 ? -20.062 9.211 -7.809 1 94.19 126 PHE B C 1
ATOM 2695 O O . PHE B 1 126 ? -20.203 10.398 -7.496 1 94.19 126 PHE B O 1
ATOM 2702 N N . GLY B 1 127 ? -19.656 8.266 -6.992 1 92.81 127 GLY B N 1
ATOM 2703 C CA . GLY B 1 127 ? -19.297 8.609 -5.629 1 92.81 127 GLY B CA 1
ATOM 2704 C C . GLY B 1 127 ? -18.156 9.617 -5.551 1 92.81 127 GLY B C 1
ATOM 2705 O O . GLY B 1 127 ? -18.188 10.539 -4.73 1 92.81 127 GLY B O 1
ATOM 2706 N N . ILE B 1 128 ? -17.156 9.461 -6.406 1 94.25 128 ILE B N 1
ATOM 2707 C CA . ILE B 1 128 ? -16.031 10.383 -6.461 1 94.25 128 ILE B CA 1
ATOM 2708 C C . ILE B 1 128 ? -16.531 11.781 -6.805 1 94.25 128 ILE B C 1
ATOM 2710 O O . ILE B 1 128 ? -16.188 12.758 -6.125 1 94.25 128 ILE B O 1
ATOM 2714 N N . PHE B 1 129 ? -17.359 11.898 -7.801 1 93.25 129 PHE B N 1
ATOM 2715 C CA . PHE B 1 129 ? -17.859 13.203 -8.227 1 93.25 129 PHE B CA 1
ATOM 2716 C C . PHE B 1 129 ? -18.797 13.789 -7.176 1 93.25 129 PHE B C 1
ATOM 2718 O O . PHE B 1 129 ? -18.719 14.977 -6.871 1 93.25 129 PHE B O 1
ATOM 2725 N N . TYR B 1 130 ? -19.594 12.969 -6.668 1 90.5 130 TYR B N 1
ATOM 2726 C CA . TYR B 1 130 ? -20.562 13.406 -5.664 1 90.5 130 TYR B CA 1
ATOM 2727 C C . TYR B 1 130 ? -19.844 13.969 -4.438 1 90.5 130 TYR B C 1
ATOM 2729 O O . TYR B 1 130 ? -20.156 15.07 -3.98 1 90.5 130 TYR B O 1
ATOM 2737 N N . LYS B 1 131 ? -18.812 13.281 -4.004 1 91.31 131 LYS B N 1
ATOM 2738 C CA . LYS B 1 131 ? -18.125 13.68 -2.773 1 91.31 131 LYS B CA 1
ATOM 2739 C C . LYS B 1 131 ? -17.172 14.836 -3.025 1 91.31 131 LYS B C 1
ATOM 2741 O O . LYS B 1 131 ? -16.969 15.688 -2.156 1 91.31 131 LYS B O 1
ATOM 2746 N N . SER B 1 132 ? -16.594 14.914 -4.199 1 89.69 132 SER B N 1
ATOM 2747 C CA . SER B 1 132 ? -15.594 15.93 -4.484 1 89.69 132 SER B CA 1
ATOM 2748 C C . SER B 1 132 ? -16.234 17.25 -4.895 1 89.69 132 SER B C 1
ATOM 2750 O O . SER B 1 132 ? -15.688 18.328 -4.629 1 89.69 132 SER B O 1
ATOM 2752 N N . LEU B 1 133 ? -17.344 17.219 -5.492 1 86.81 133 LEU B N 1
ATOM 2753 C CA . LEU B 1 133 ? -17.922 18.422 -6.07 1 86.81 133 LEU B CA 1
ATOM 2754 C C . LEU B 1 133 ? -19.031 18.969 -5.188 1 86.81 133 LEU B C 1
ATOM 2756 O O . LEU B 1 133 ? -19.406 20.141 -5.301 1 86.81 133 LEU B O 1
ATOM 2760 N N . SER B 1 134 ? -19.562 18.172 -4.363 1 79.38 134 SER B N 1
ATOM 2761 C CA . SER B 1 134 ? -20.719 18.609 -3.594 1 79.38 134 SER B CA 1
ATOM 2762 C C . SER B 1 134 ? -20.297 19.484 -2.414 1 79.38 134 SER B C 1
ATOM 2764 O O . SER B 1 134 ? -19.344 19.156 -1.708 1 79.38 134 SER B O 1
ATOM 2766 N N . ARG B 1 135 ? -20.875 20.609 -2.275 1 71.31 135 ARG B N 1
ATOM 2767 C CA . ARG B 1 135 ? -20.609 21.547 -1.191 1 71.31 135 ARG B CA 1
ATOM 2768 C C . ARG B 1 135 ? -21.234 21.062 0.117 1 71.31 135 ARG B C 1
ATOM 2770 O O . ARG B 1 135 ? -20.688 21.312 1.194 1 71.31 135 ARG B O 1
ATOM 2777 N N . LYS B 1 136 ? -22.406 20.453 -0.018 1 75.56 136 LYS B N 1
ATOM 2778 C CA . LYS B 1 136 ? -23.094 19.906 1.146 1 75.56 136 LYS B CA 1
ATOM 2779 C C . LYS B 1 136 ? -23.469 18.453 0.93 1 75.56 136 LYS B C 1
ATOM 2781 O O . LYS B 1 136 ? -24.391 18.141 0.17 1 75.56 136 LYS B O 1
ATOM 2786 N N . THR B 1 137 ? -22.625 17.625 1.436 1 73.88 137 THR B N 1
ATOM 2787 C CA . THR B 1 137 ? -22.953 16.203 1.307 1 73.88 137 THR B CA 1
ATOM 2788 C C . THR B 1 137 ? -23.953 15.781 2.381 1 73.88 137 THR B C 1
ATOM 2790 O O . THR B 1 137 ? -23.859 16.234 3.527 1 73.88 137 THR B O 1
ATOM 2793 N N . ILE B 1 138 ? -25.078 15.125 1.867 1 78.31 138 ILE B N 1
ATOM 2794 C CA . ILE B 1 138 ? -26.078 14.555 2.77 1 78.31 138 ILE B CA 1
ATOM 2795 C C . ILE B 1 138 ? -25.625 13.164 3.211 1 78.31 138 ILE B C 1
ATOM 2797 O O . ILE B 1 138 ? -25.578 12.234 2.4 1 78.31 138 ILE B O 1
ATOM 2801 N N . PRO B 1 139 ? -25.281 13.016 4.422 1 82.94 139 PRO B N 1
ATOM 2802 C CA . PRO B 1 139 ? -24.766 11.742 4.918 1 82.94 139 PRO B CA 1
ATOM 2803 C C . PRO B 1 139 ? -25.688 10.562 4.617 1 82.94 139 PRO B C 1
ATOM 2805 O O . PRO B 1 139 ? -25.219 9.477 4.273 1 82.94 139 PRO B O 1
ATOM 2808 N N . ALA B 1 140 ? -26.938 10.828 4.664 1 85.19 140 ALA B N 1
ATOM 2809 C CA . ALA B 1 140 ? -27.906 9.766 4.434 1 85.19 140 ALA B CA 1
ATOM 2810 C C . ALA B 1 140 ? -27.859 9.273 2.99 1 85.19 140 ALA B C 1
ATOM 2812 O O . ALA B 1 140 ? -28.062 8.086 2.725 1 85.19 140 ALA B O 1
ATOM 2813 N N . LEU B 1 141 ? -27.625 10.102 2.104 1 85.94 141 LEU B N 1
ATOM 2814 C CA . LEU B 1 141 ? -27.547 9.727 0.699 1 85.94 141 LEU B CA 1
ATOM 2815 C C . LEU B 1 141 ? -26.312 8.859 0.443 1 85.94 141 LEU B C 1
ATOM 2817 O O . LEU B 1 141 ? -26.406 7.82 -0.215 1 85.94 141 LEU B O 1
ATOM 2821 N N . SER B 1 142 ? -25.219 9.234 0.972 1 88.88 142 SER B N 1
ATOM 2822 C CA . SER B 1 142 ? -24 8.445 0.812 1 88.88 142 SER B CA 1
ATOM 2823 C C . SER B 1 142 ? -24.156 7.051 1.406 1 88.88 142 SER B C 1
ATOM 2825 O O . SER B 1 142 ? -23.797 6.055 0.772 1 88.88 142 SER B O 1
ATOM 2827 N N . LEU B 1 143 ? -24.703 7.047 2.533 1 90.81 143 LEU B N 1
ATOM 2828 C CA . LEU B 1 143 ? -24.906 5.766 3.209 1 90.81 143 LEU B CA 1
ATOM 2829 C C . LEU B 1 143 ? -25.812 4.859 2.396 1 90.81 143 LEU B C 1
ATOM 2831 O O . LEU B 1 143 ? -25.578 3.652 2.295 1 90.81 143 LEU B O 1
ATOM 2835 N N . THR B 1 144 ? -26.844 5.438 1.872 1 91.25 144 THR B N 1
ATOM 2836 C CA . THR B 1 144 ? -27.781 4.68 1.044 1 91.25 144 THR B CA 1
ATOM 2837 C C . THR B 1 144 ? -27.078 4.109 -0.182 1 91.25 144 THR B C 1
ATOM 2839 O O . THR B 1 144 ? -27.266 2.939 -0.523 1 91.25 144 THR B O 1
ATOM 2842 N N . ILE B 1 145 ? -26.266 4.852 -0.797 1 93.31 145 ILE B N 1
ATOM 2843 C CA . ILE B 1 145 ? -25.547 4.402 -1.981 1 93.31 145 ILE B CA 1
ATOM 2844 C C . ILE B 1 145 ? -24.594 3.268 -1.605 1 93.31 145 ILE B C 1
ATOM 2846 O O . ILE B 1 145 ? -24.5 2.266 -2.32 1 93.31 145 ILE B O 1
ATOM 2850 N N . TYR B 1 146 ? -23.922 3.424 -0.474 1 96.06 146 TYR B N 1
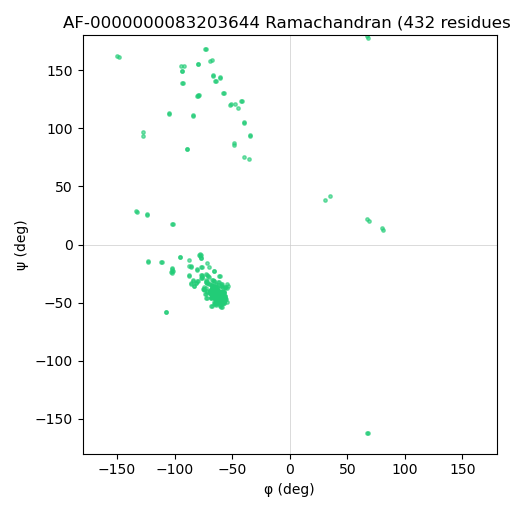ATOM 2851 C CA . TYR B 1 146 ? -23.047 2.355 0 1 96.06 146 TYR B CA 1
ATOM 2852 C C . TYR B 1 146 ? -23.828 1.048 0.145 1 96.06 146 TYR B C 1
ATOM 2854 O O . TYR B 1 146 ? -23.375 0 -0.325 1 96.06 146 TYR B O 1
ATOM 2862 N N . LEU B 1 147 ? -24.969 1.174 0.752 1 95.81 147 LEU B N 1
ATOM 2863 C CA . LEU B 1 147 ? -25.75 -0.021 1.042 1 95.81 147 LEU B CA 1
ATOM 2864 C C . LEU B 1 147 ? -26.297 -0.631 -0.24 1 95.81 147 LEU B C 1
ATOM 2866 O O . LEU B 1 147 ? -26.312 -1.854 -0.394 1 95.81 147 LEU B O 1
ATOM 2870 N N . VAL B 1 148 ? -26.719 0.186 -1.123 1 95.62 148 VAL B N 1
ATOM 2871 C CA . VAL B 1 148 ? -27.234 -0.295 -2.404 1 95.62 148 VAL B CA 1
ATOM 2872 C C . VAL B 1 148 ? -26.125 -1.001 -3.17 1 95.62 148 VAL B C 1
ATOM 2874 O O . VAL B 1 148 ? -26.312 -2.094 -3.705 1 95.62 148 VAL B O 1
ATOM 2877 N N . MET B 1 149 ? -24.984 -0.403 -3.217 1 97.81 149 MET B N 1
ATOM 2878 C CA . MET B 1 149 ? -23.828 -1.04 -3.85 1 97.81 149 MET B CA 1
ATOM 2879 C C . MET B 1 149 ? -23.516 -2.369 -3.176 1 97.81 149 MET B C 1
ATOM 2881 O O . MET B 1 149 ? -23.312 -3.379 -3.854 1 97.81 149 MET B O 1
ATOM 2885 N N . GLY B 1 150 ? -23.484 -2.369 -1.876 1 97.88 150 GLY B N 1
ATOM 2886 C CA . GLY B 1 150 ? -23.109 -3.549 -1.111 1 97.88 150 GLY B CA 1
ATOM 2887 C C . GLY B 1 150 ? -24.047 -4.719 -1.322 1 97.88 150 GLY B C 1
ATOM 2888 O O . GLY B 1 150 ? -23.625 -5.875 -1.324 1 97.88 150 GLY B O 1
ATOM 2889 N N . TRP B 1 151 ? -25.312 -4.395 -1.545 1 98 151 TRP B N 1
ATOM 2890 C CA . TRP B 1 151 ? -26.297 -5.461 -1.613 1 98 151 TRP B CA 1
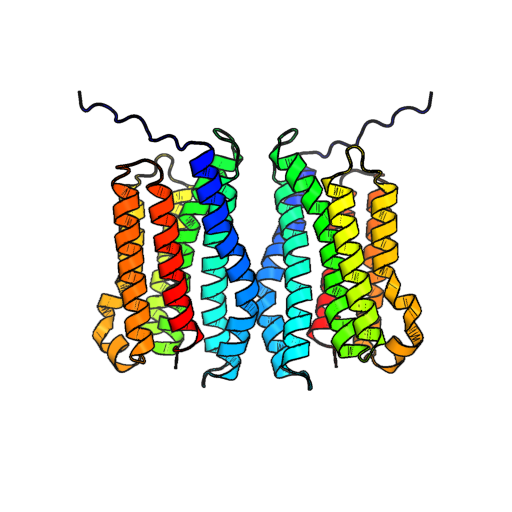ATOM 2891 C C . TRP B 1 151 ? -26.672 -5.777 -3.061 1 98 151 TRP B C 1
ATOM 2893 O O . TRP B 1 151 ? -27.656 -6.457 -3.326 1 98 151 TRP B O 1
ATOM 2903 N N . THR B 1 152 ? -25.906 -5.383 -3.986 1 97.19 152 THR B N 1
ATOM 2904 C CA . THR B 1 152 ? -26.125 -5.633 -5.406 1 97.19 152 THR B CA 1
ATOM 2905 C C . THR B 1 152 ? -26.188 -7.129 -5.691 1 97.19 152 THR B C 1
ATOM 2907 O O . THR B 1 152 ? -26.953 -7.578 -6.547 1 97.19 152 THR B O 1
ATOM 2910 N N . ILE B 1 153 ? -25.438 -7.922 -4.98 1 96.56 153 ILE B N 1
ATOM 2911 C CA . ILE B 1 153 ? -25.266 -9.344 -5.262 1 96.56 153 ILE B CA 1
ATOM 2912 C C . ILE B 1 153 ? -26.594 -10.07 -5.043 1 96.56 153 ILE B C 1
ATOM 2914 O O . ILE B 1 153 ? -26.797 -11.164 -5.562 1 96.56 153 ILE B O 1
ATOM 2918 N N . VAL B 1 154 ? -27.453 -9.5 -4.262 1 95.81 154 VAL B N 1
ATOM 2919 C CA . VAL B 1 154 ? -28.75 -10.102 -3.961 1 95.81 154 VAL B CA 1
ATOM 2920 C C . VAL B 1 154 ? -29.562 -10.266 -5.25 1 95.81 154 VAL B C 1
ATOM 2922 O O . VAL B 1 154 ? -30.312 -11.234 -5.395 1 95.81 154 VAL B O 1
ATOM 2925 N N . PHE B 1 155 ? -29.312 -9.438 -6.227 1 95.19 155 PHE B N 1
ATOM 2926 C CA . PHE B 1 155 ? -30.031 -9.492 -7.492 1 95.19 155 PHE B CA 1
ATOM 2927 C C . PHE B 1 155 ? -29.484 -10.609 -8.375 1 95.19 155 PHE B C 1
ATOM 2929 O O . PHE B 1 155 ? -30.125 -10.992 -9.367 1 95.19 155 PHE B O 1
ATOM 2936 N N . PHE B 1 156 ? -28.406 -11.211 -8.008 1 95.75 156 PHE B N 1
ATOM 2937 C CA . PHE B 1 156 ? -27.766 -12.297 -8.758 1 95.75 156 PHE B CA 1
ATOM 2938 C C . PHE B 1 156 ? -27.609 -13.531 -7.879 1 95.75 156 PHE B C 1
ATOM 2940 O O . PHE B 1 156 ? -26.703 -14.336 -8.102 1 95.75 156 PHE B O 1
ATOM 2947 N N . MET B 1 157 ? -28.438 -13.656 -6.922 1 95.25 157 MET B N 1
ATOM 2948 C CA . MET B 1 157 ? -28.266 -14.641 -5.859 1 95.25 157 MET B CA 1
ATOM 2949 C C . MET B 1 157 ? -28.359 -16.062 -6.418 1 95.25 157 MET B C 1
ATOM 2951 O O . MET B 1 157 ? -27.547 -16.922 -6.059 1 95.25 157 MET B O 1
ATOM 2955 N N . PRO B 1 158 ? -29.328 -16.344 -7.32 1 95.56 158 PRO B N 1
ATOM 2956 C CA . PRO B 1 158 ? -29.359 -17.719 -7.848 1 95.56 158 PRO B CA 1
ATOM 2957 C C . PRO B 1 158 ? -28.078 -18.109 -8.562 1 95.56 158 PRO B C 1
ATOM 2959 O O . PRO B 1 158 ? -27.578 -19.219 -8.383 1 95.56 158 PRO B O 1
ATOM 2962 N N . LEU B 1 159 ? -27.594 -17.234 -9.266 1 95.56 159 LEU B N 1
ATOM 2963 C CA . LEU B 1 159 ? -26.344 -17.484 -9.977 1 95.56 159 LEU B CA 1
ATOM 2964 C C . LEU B 1 159 ? -25.172 -17.594 -9 1 95.56 159 LEU B C 1
ATOM 2966 O O . LEU B 1 159 ? -24.312 -18.469 -9.148 1 95.56 159 LEU B O 1
ATOM 2970 N N . PHE B 1 160 ? -25.141 -16.734 -8.023 1 96.69 160 PHE B N 1
ATOM 2971 C CA . PHE B 1 160 ? -24.078 -16.734 -7.027 1 96.69 160 PHE B CA 1
ATOM 2972 C C . PHE B 1 160 ? -24.078 -18.031 -6.227 1 96.69 160 P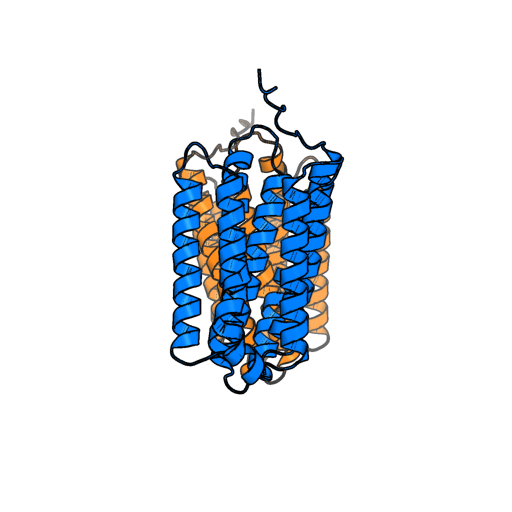HE B C 1
ATOM 2974 O O . PHE B 1 160 ? -23.031 -18.656 -6.016 1 96.69 160 PHE B O 1
ATOM 2981 N N . VAL B 1 161 ? -25.219 -18.469 -5.855 1 96.69 161 VAL B N 1
ATOM 2982 C CA . VAL B 1 161 ? -25.359 -19.688 -5.059 1 96.69 161 VAL B CA 1
ATOM 2983 C C . VAL B 1 161 ? -24.922 -20.906 -5.883 1 96.69 161 VAL B C 1
ATOM 2985 O O . VAL B 1 161 ? -24.297 -21.828 -5.363 1 96.69 161 VAL B O 1
ATOM 2988 N N . ARG B 1 162 ? -25.203 -20.891 -7.148 1 95.81 162 ARG B N 1
ATOM 2989 C CA . ARG B 1 162 ? -24.875 -22 -8.031 1 95.81 162 ARG B CA 1
ATOM 2990 C C . ARG B 1 162 ? -23.375 -22.094 -8.289 1 95.81 162 ARG B C 1
ATOM 2992 O O . ARG B 1 162 ? -22.828 -23.172 -8.43 1 95.81 162 ARG B O 1
ATOM 2999 N N . GLN B 1 163 ? -22.703 -20.984 -8.281 1 95.75 163 GLN B N 1
ATOM 3000 C CA . GLN B 1 163 ? -21.328 -20.938 -8.734 1 95.75 163 GLN B CA 1
ATOM 3001 C C . GLN B 1 163 ? -20.359 -20.906 -7.555 1 95.75 163 GLN B C 1
ATOM 3003 O O . GLN B 1 163 ? -19.188 -21.297 -7.68 1 95.75 163 GLN B O 1
ATOM 3008 N N . ALA B 1 164 ? -20.797 -20.453 -6.438 1 96.94 164 ALA B N 1
ATOM 3009 C CA . ALA B 1 164 ? -19.906 -20.203 -5.316 1 96.94 164 ALA B CA 1
ATOM 3010 C C . ALA B 1 164 ? -19.844 -21.406 -4.379 1 96.94 164 ALA B C 1
ATOM 3012 O O . ALA B 1 164 ? -20.828 -22.141 -4.254 1 96.94 164 ALA B O 1
ATOM 3013 N N . SER B 1 165 ? -18.734 -21.609 -3.736 1 96.5 165 SER B N 1
ATOM 3014 C CA . SER B 1 165 ? -18.641 -22.594 -2.66 1 96.5 165 SER B CA 1
ATOM 3015 C C . SER B 1 165 ? -19.438 -22.156 -1.439 1 96.5 165 SER B C 1
ATOM 3017 O O . SER B 1 165 ? -19.688 -20.953 -1.251 1 96.5 165 SER B O 1
ATOM 3019 N N . THR B 1 166 ? -19.812 -23.047 -0.599 1 97.44 166 THR B N 1
ATOM 3020 C CA . THR B 1 166 ? -20.625 -22.766 0.582 1 97.44 166 THR B CA 1
ATOM 3021 C C . THR B 1 166 ? -19.875 -21.859 1.555 1 97.44 166 THR B C 1
ATOM 3023 O O . THR B 1 166 ? -20.438 -20.906 2.082 1 97.44 166 THR B O 1
ATOM 3026 N N . PRO B 1 167 ? -18.578 -22.109 1.798 1 98.25 167 PRO B N 1
ATOM 3027 C CA . PRO B 1 167 ? -17.859 -21.203 2.693 1 98.25 167 PRO B CA 1
ATOM 3028 C C . PRO B 1 167 ? -17.797 -19.766 2.154 1 98.25 167 PRO B C 1
ATOM 3030 O O . PRO B 1 167 ? -17.906 -18.812 2.922 1 98.25 167 PRO B O 1
ATOM 3033 N N . LEU B 1 168 ? -17.594 -19.688 0.853 1 98.38 168 LEU B N 1
ATOM 3034 C CA . LEU B 1 168 ? -17.578 -18.359 0.264 1 98.38 168 LEU B CA 1
ATOM 3035 C C . LEU B 1 168 ? -18.922 -17.641 0.481 1 98.38 168 LEU B C 1
ATOM 3037 O O . LEU B 1 168 ? -18.953 -16.484 0.897 1 98.38 168 LEU B O 1
ATOM 3041 N N . LEU B 1 169 ? -20 -18.344 0.199 1 98.19 169 LEU B N 1
ATOM 3042 C CA . LEU B 1 169 ? -21.328 -17.797 0.387 1 98.19 169 LEU B CA 1
ATOM 3043 C C . LEU B 1 169 ? -21.531 -17.328 1.826 1 98.19 169 LEU B C 1
ATOM 3045 O O . LEU B 1 169 ? -22 -16.219 2.064 1 98.19 169 LEU B O 1
ATOM 3049 N N . ALA B 1 170 ? -21.188 -18.109 2.74 1 98.44 170 ALA B N 1
ATOM 3050 C CA . ALA B 1 170 ? -21.375 -17.812 4.16 1 98.44 170 ALA B CA 1
ATOM 3051 C C . ALA B 1 170 ? -20.547 -16.609 4.594 1 98.44 170 ALA B C 1
ATOM 3053 O O . ALA B 1 170 ? -21.047 -15.742 5.312 1 98.44 170 ALA B O 1
ATOM 3054 N N . LEU B 1 171 ? -19.359 -16.562 4.164 1 98.81 171 LEU B N 1
ATOM 3055 C CA . LEU B 1 171 ? -18.453 -15.492 4.574 1 98.81 171 LEU B CA 1
ATOM 3056 C C . LEU B 1 171 ? -18.844 -14.164 3.939 1 98.81 171 LEU B C 1
ATOM 3058 O O . LEU B 1 171 ? -18.75 -13.117 4.582 1 98.81 171 LEU B O 1
ATOM 3062 N N . ILE B 1 172 ? -19.219 -14.234 2.666 1 98.62 172 ILE B N 1
ATOM 3063 C CA . ILE B 1 172 ? -19.688 -13.016 2 1 98.62 172 ILE B CA 1
ATOM 3064 C C . ILE B 1 172 ? -20.953 -12.508 2.678 1 98.62 172 ILE B C 1
ATOM 3066 O O . ILE B 1 172 ? -21.094 -11.305 2.926 1 98.62 172 ILE B O 1
ATOM 3070 N N . ALA B 1 173 ? -21.875 -13.391 3 1 98.19 173 ALA B N 1
ATOM 3071 C CA . ALA B 1 173 ? -23.094 -13.008 3.705 1 98.19 173 ALA B CA 1
ATOM 3072 C C . ALA B 1 173 ? -22.781 -12.422 5.078 1 98.19 173 ALA B C 1
ATOM 3074 O O . ALA B 1 173 ? -23.344 -11.391 5.465 1 98.19 173 ALA B O 1
ATOM 3075 N N . ALA B 1 174 ? -21.938 -13.109 5.777 1 98.62 174 ALA B N 1
ATOM 3076 C CA . ALA B 1 174 ? -21.531 -12.617 7.09 1 98.62 174 ALA B CA 1
ATOM 3077 C C . ALA B 1 174 ? -20.938 -11.211 6.992 1 98.62 174 ALA B C 1
ATOM 3079 O O . ALA B 1 174 ? -21.281 -10.336 7.797 1 98.62 174 ALA B O 1
ATOM 3080 N N . GLY B 1 175 ? -20.094 -10.984 6.02 1 98.5 175 GLY B N 1
ATOM 3081 C CA . GLY B 1 175 ? -19.531 -9.656 5.805 1 98.5 175 GLY B CA 1
ATOM 3082 C C . GLY B 1 175 ? -20.594 -8.609 5.492 1 98.5 175 GLY B C 1
ATOM 3083 O O . GLY B 1 175 ? -20.562 -7.508 6.035 1 98.5 175 GLY B O 1
ATOM 3084 N N . GLY B 1 176 ? -21.516 -8.969 4.629 1 98 176 GLY B N 1
ATOM 3085 C CA . GLY B 1 176 ? -22.609 -8.062 4.316 1 98 176 GLY B CA 1
ATOM 3086 C C . GLY B 1 176 ? -23.422 -7.656 5.535 1 98 176 GLY B C 1
ATOM 3087 O O . GLY B 1 176 ? -23.75 -6.48 5.699 1 98 176 GLY B O 1
ATOM 3088 N N . VAL B 1 177 ? -23.703 -8.602 6.355 1 98.19 177 VAL B N 1
ATOM 3089 C CA . VAL B 1 177 ? -24.469 -8.344 7.57 1 98.19 177 VAL B CA 1
ATOM 3090 C C . VAL B 1 177 ? -23.656 -7.449 8.508 1 98.19 177 VAL B C 1
ATOM 3092 O O . VAL B 1 177 ? -24.203 -6.5 9.086 1 98.19 177 VAL B O 1
ATOM 3095 N N . LEU B 1 178 ? -22.422 -7.762 8.648 1 98.5 178 LEU B N 1
ATOM 3096 C CA . LEU B 1 178 ? -21.562 -6.973 9.523 1 98.5 178 LEU B CA 1
ATOM 3097 C C . LEU B 1 178 ? -21.453 -5.535 9.023 1 98.5 178 LEU B C 1
ATOM 3099 O O . LEU B 1 178 ? -21.516 -4.594 9.82 1 98.5 178 LEU B O 1
ATOM 3103 N N . TYR B 1 179 ? -21.266 -5.355 7.715 1 98 179 TYR B N 1
ATOM 3104 C CA . TYR B 1 179 ? -21.234 -4.012 7.148 1 98 179 TYR B CA 1
ATOM 3105 C C . TYR B 1 179 ? -22.531 -3.266 7.438 1 98 179 TYR B C 1
ATOM 3107 O O . TYR B 1 179 ? -22.516 -2.092 7.816 1 98 179 TYR B O 1
ATOM 3115 N N . THR B 1 180 ? -23.641 -3.924 7.254 1 97.38 180 THR B N 1
ATOM 3116 C CA . THR B 1 180 ? -24.938 -3.311 7.469 1 97.38 180 THR B CA 1
ATOM 3117 C C . THR B 1 180 ? -25.125 -2.939 8.938 1 97.38 180 THR B C 1
ATOM 3119 O O . THR B 1 180 ? -25.578 -1.835 9.25 1 97.38 180 THR B O 1
ATOM 3122 N N . LEU B 1 181 ? -24.797 -3.877 9.781 1 96.06 181 LEU B N 1
ATOM 3123 C CA . LEU B 1 181 ? -24.859 -3.596 11.211 1 96.06 181 LEU B CA 1
ATOM 3124 C C . LEU B 1 181 ? -23.969 -2.41 11.57 1 96.06 181 LEU B C 1
ATOM 3126 O O . LEU B 1 181 ? -24.344 -1.562 12.375 1 96.06 181 LEU B O 1
ATOM 3130 N N . GLY B 1 182 ? -22.828 -2.404 11.016 1 94.44 182 GLY B N 1
ATOM 3131 C CA . GLY B 1 182 ? -21.938 -1.273 11.227 1 94.44 182 GLY B CA 1
ATOM 3132 C C . GLY B 1 182 ? -22.547 0.051 10.805 1 94.44 182 GLY B C 1
ATOM 3133 O O . GLY B 1 182 ? -22.453 1.044 11.531 1 94.44 182 GLY B O 1
ATOM 3134 N N . ALA B 1 183 ? -23.141 0.066 9.648 1 92.25 183 ALA B N 1
ATOM 3135 C CA . ALA B 1 183 ? -23.797 1.273 9.156 1 92.25 183 ALA B CA 1
ATOM 3136 C C . ALA B 1 183 ? -24.891 1.736 10.117 1 92.25 183 ALA B C 1
ATOM 3138 O O . ALA B 1 183 ? -25.094 2.938 10.305 1 92.25 183 ALA B O 1
ATOM 3139 N N . TRP B 1 184 ? -25.531 0.799 10.688 1 91.06 184 TRP B N 1
ATOM 3140 C CA . TRP B 1 184 ? -26.562 1.118 11.664 1 91.06 184 TRP B CA 1
ATOM 3141 C C . TRP B 1 184 ? -25.969 1.835 12.875 1 91.06 184 TRP B C 1
ATOM 3143 O O . TRP B 1 184 ? -26.5 2.869 13.305 1 91.06 184 TRP B O 1
ATOM 3153 N N . PHE B 1 185 ? -24.922 1.376 13.398 1 89.31 185 PHE B N 1
ATOM 3154 C CA . PHE B 1 185 ? -24.266 2.002 14.547 1 89.31 185 PHE B CA 1
ATOM 3155 C C . PHE B 1 185 ? -23.703 3.371 14.172 1 89.31 185 PHE B C 1
ATOM 3157 O O . PHE B 1 185 ? -23.766 4.312 14.969 1 89.31 185 PHE B O 1
ATOM 3164 N N . TYR B 1 186 ? -23.219 3.369 13.008 1 87.19 186 TYR B N 1
ATOM 3165 C CA . TYR B 1 186 ? -22.672 4.629 12.516 1 87.19 186 TYR B CA 1
ATOM 3166 C C . TYR B 1 186 ? -23.75 5.707 12.477 1 87.19 186 TYR B C 1
ATOM 3168 O O . TYR B 1 186 ? -23.531 6.836 12.922 1 87.19 186 TYR B O 1
ATOM 3176 N N . ALA B 1 187 ? -24.922 5.414 12.07 1 85.75 187 ALA B N 1
ATOM 3177 C CA . ALA B 1 187 ? -26.016 6.367 11.875 1 85.75 187 ALA B CA 1
ATOM 3178 C C . ALA B 1 187 ? -26.625 6.773 13.211 1 85.75 187 ALA B C 1
ATOM 3180 O O . ALA B 1 187 ? -27.109 7.898 13.359 1 85.75 187 ALA B O 1
ATOM 3181 N N . ARG B 1 188 ? -26.625 6.043 14.234 1 82.56 188 ARG B N 1
ATOM 3182 C CA . ARG B 1 188 ? -27.375 6.285 15.461 1 82.56 188 ARG B CA 1
ATOM 3183 C C . ARG B 1 188 ? -26.578 7.156 16.422 1 82.56 188 ARG B C 1
ATOM 3185 O O . ARG B 1 188 ? -27.156 7.781 17.328 1 82.56 188 ARG B O 1
ATOM 3192 N N . GLN B 1 189 ? -25.266 7.352 16.172 1 76.38 189 GLN B N 1
ATOM 3193 C CA . GLN B 1 189 ? -24.375 8.172 16.984 1 76.38 189 GLN B CA 1
ATOM 3194 C C . GLN B 1 189 ? -24.797 8.164 18.453 1 76.38 189 GLN B C 1
ATOM 3196 O O . GLN B 1 189 ? -24.828 9.211 19.094 1 76.38 189 GLN B O 1
ATOM 3201 N N . GLY B 1 190 ? -25.25 7.086 19.047 1 75.12 190 GLY B N 1
ATOM 3202 C CA . GLY B 1 190 ? -26.016 7.039 20.297 1 75.12 190 GLY B CA 1
ATOM 3203 C C . GLY B 1 190 ? -25.141 7.02 21.531 1 75.12 190 GLY B C 1
ATOM 3204 O O . GLY B 1 190 ? -25.625 7.164 22.641 1 75.12 190 GLY B O 1
ATOM 3205 N N . PHE B 1 191 ? -23.875 6.668 21.469 1 82.12 191 PHE B N 1
ATOM 3206 C CA . PHE B 1 191 ? -22.984 6.598 22.625 1 82.12 191 PHE B CA 1
ATOM 3207 C C . PHE B 1 191 ? -21.547 6.926 22.219 1 82.12 191 PHE B C 1
ATOM 3209 O O . PHE B 1 191 ? -21.219 6.941 21.031 1 82.12 191 PHE B O 1
ATOM 3216 N N . ARG B 1 192 ? -20.844 7.254 23.312 1 83.88 192 ARG B N 1
ATOM 3217 C CA . ARG B 1 192 ? -19.422 7.512 23.125 1 83.88 192 ARG B CA 1
ATOM 3218 C C . ARG B 1 192 ? -18.734 6.309 22.5 1 83.88 192 ARG B C 1
ATOM 3220 O O . ARG B 1 192 ? -19 5.164 22.859 1 83.88 192 ARG B O 1
ATOM 3227 N N . TYR B 1 193 ? -17.906 6.496 21.391 1 87.25 193 TYR B N 1
ATOM 3228 C CA . TYR B 1 193 ? -17.125 5.477 20.688 1 87.25 193 TYR B CA 1
ATOM 3229 C C . TYR B 1 193 ? -18 4.688 19.734 1 87.25 193 TYR B C 1
ATOM 3231 O O . TYR B 1 193 ? -17.641 3.576 19.328 1 87.25 193 TYR B O 1
ATOM 3239 N N . HIS B 1 194 ? -19.156 5.184 19.469 1 86.75 194 HIS B N 1
ATOM 3240 C CA . HIS B 1 194 ? -20 4.512 18.484 1 86.75 194 HIS B CA 1
ATOM 3241 C C . HIS B 1 194 ? -19.266 4.371 17.141 1 86.75 194 HIS B C 1
ATOM 3243 O O . HIS B 1 194 ? -19.438 3.373 16.453 1 86.75 194 HIS B O 1
ATOM 3249 N N . HIS B 1 195 ? -18.5 5.355 16.812 1 90.69 195 HIS B N 1
ATOM 3250 C CA . HIS B 1 195 ? -17.734 5.312 15.578 1 90.69 195 HIS B CA 1
ATOM 3251 C C . HIS B 1 195 ? -16.719 4.176 15.594 1 90.69 195 HIS B C 1
ATOM 3253 O O . HIS B 1 195 ? -16.516 3.51 14.578 1 90.69 195 HIS B O 1
ATOM 3259 N N . MET B 1 196 ? -16.188 3.965 16.719 1 90.06 196 MET B N 1
ATOM 3260 C CA . MET B 1 196 ? -15.242 2.859 16.844 1 90.06 196 MET B CA 1
ATOM 3261 C C . MET B 1 196 ? -15.938 1.52 16.656 1 90.06 196 MET B C 1
ATOM 3263 O O . MET B 1 196 ? -15.367 0.591 16.078 1 90.06 196 MET B O 1
ATOM 3267 N N . VAL B 1 197 ? -17.078 1.46 17.172 1 92.19 197 VAL B N 1
ATOM 3268 C CA . VAL B 1 197 ? -17.859 0.244 16.984 1 92.19 197 VAL B CA 1
ATOM 3269 C C . VAL B 1 197 ? -18.078 0.007 15.492 1 92.19 197 VAL B C 1
ATOM 3271 O O . VAL B 1 197 ? -17.953 -1.118 15.008 1 92.19 197 VAL B O 1
ATOM 3274 N N . TRP B 1 198 ? -18.391 1.041 14.805 1 93.62 198 TRP B N 1
ATOM 3275 C CA . TRP B 1 198 ? -18.516 0.95 13.352 1 93.62 198 TRP B CA 1
ATOM 3276 C C . TRP B 1 198 ? -17.219 0.432 12.734 1 93.62 198 TRP B C 1
ATOM 3278 O O . TRP B 1 198 ? -17.234 -0.48 11.898 1 93.62 198 TRP B O 1
ATOM 3288 N N . HIS B 1 199 ? -16.094 0.905 13.141 1 96.62 199 HIS B N 1
ATOM 3289 C CA . HIS B 1 199 ? -14.789 0.488 12.633 1 96.62 199 HIS B CA 1
ATOM 3290 C C . HIS B 1 199 ? -14.539 -0.995 12.891 1 96.62 199 HIS B C 1
ATOM 3292 O O . HIS B 1 199 ? -14.078 -1.717 12 1 96.62 199 HIS B O 1
ATOM 3298 N N . LEU B 1 200 ? -14.859 -1.422 14.062 1 97.25 200 LEU B N 1
ATOM 3299 C CA . LEU B 1 200 ? -14.617 -2.814 14.422 1 97.25 200 LEU B CA 1
ATOM 3300 C C . LEU B 1 200 ? -15.477 -3.75 13.586 1 97.25 200 LEU B C 1
ATOM 3302 O O . LEU B 1 200 ? -15.023 -4.82 13.172 1 97.25 200 LEU B O 1
ATOM 3306 N N . LEU B 1 201 ? -16.656 -3.361 13.391 1 97.94 201 LEU B N 1
ATOM 3307 C CA . LEU B 1 201 ? -17.547 -4.168 12.562 1 97.94 201 LEU B CA 1
ATOM 3308 C C . LEU B 1 201 ? -17.078 -4.188 11.109 1 97.94 201 LEU B C 1
ATOM 3310 O O . LEU B 1 201 ? -17.156 -5.223 10.445 1 97.94 201 LEU B O 1
ATOM 3314 N N . ILE B 1 202 ? -16.594 -3.082 10.594 1 98.06 202 ILE B N 1
ATOM 3315 C CA . ILE B 1 202 ? -16 -3.023 9.266 1 98.06 202 ILE B CA 1
ATOM 3316 C C . ILE B 1 202 ? -14.781 -3.938 9.203 1 98.06 202 ILE B C 1
ATOM 3318 O O . ILE B 1 202 ? -14.602 -4.668 8.227 1 98.06 202 ILE B O 1
ATOM 3322 N N . ASN B 1 203 ? -13.969 -3.895 10.258 1 98.62 203 ASN B N 1
ATOM 3323 C CA . ASN B 1 203 ? -12.797 -4.762 10.312 1 98.62 203 ASN B CA 1
ATOM 3324 C C . ASN B 1 203 ? -13.18 -6.234 10.219 1 98.62 203 ASN B C 1
ATOM 3326 O O . ASN B 1 203 ? -12.578 -6.996 9.461 1 98.62 203 ASN B O 1
ATOM 3330 N N . LEU B 1 204 ? -14.133 -6.594 10.969 1 98.69 204 LEU B N 1
ATOM 3331 C CA . LEU B 1 204 ? -14.609 -7.973 10.969 1 98.69 204 LEU B CA 1
ATOM 3332 C C . LEU B 1 204 ? -15.203 -8.336 9.609 1 98.69 204 LEU B C 1
ATOM 3334 O O . LEU B 1 204 ? -15.023 -9.453 9.125 1 98.69 204 LEU B O 1
ATOM 3338 N N . ALA B 1 205 ? -15.961 -7.434 9.055 1 98.81 205 ALA B N 1
ATOM 3339 C CA . ALA B 1 205 ? -16.547 -7.668 7.734 1 98.81 205 ALA B CA 1
ATOM 3340 C C . ALA B 1 205 ? -15.469 -7.898 6.684 1 98.81 205 ALA B C 1
ATOM 3342 O O . ALA B 1 205 ? -15.57 -8.82 5.875 1 98.81 205 ALA B O 1
ATOM 3343 N N . VAL B 1 206 ? -14.461 -7.09 6.723 1 98.81 206 VAL B N 1
ATOM 3344 C CA . VAL B 1 206 ? -13.359 -7.219 5.777 1 98.81 206 VAL B CA 1
ATOM 3345 C C . VAL B 1 206 ? -12.633 -8.539 6.008 1 98.81 206 VAL B C 1
ATOM 3347 O O . VAL B 1 206 ? -12.227 -9.211 5.055 1 98.81 206 VAL B O 1
ATOM 3350 N N . ALA B 1 207 ? -12.43 -8.891 7.242 1 98.81 207 ALA B N 1
ATOM 3351 C CA . ALA B 1 207 ? -11.797 -10.164 7.547 1 98.81 207 ALA B CA 1
ATOM 3352 C C . ALA B 1 207 ? -12.586 -11.328 6.957 1 98.81 207 ALA B C 1
ATOM 3354 O O . ALA B 1 207 ? -12.008 -12.266 6.402 1 98.81 207 ALA B O 1
ATOM 3355 N N . ALA B 1 208 ? -13.883 -11.266 7.094 1 98.81 208 ALA B N 1
ATOM 3356 C CA . ALA B 1 208 ? -14.742 -12.297 6.516 1 98.81 208 ALA B CA 1
ATOM 3357 C C . ALA B 1 208 ? -14.625 -12.328 4.996 1 98.81 208 ALA B C 1
ATOM 3359 O O . ALA B 1 208 ? -14.43 -13.383 4.398 1 98.81 208 ALA B O 1
ATOM 3360 N N . HIS B 1 209 ? -14.75 -11.203 4.383 1 98.88 209 HIS B N 1
ATOM 3361 C CA . HIS B 1 209 ? -14.664 -11.125 2.93 1 98.88 209 HIS B CA 1
ATOM 3362 C C . HIS B 1 209 ? -13.281 -11.539 2.436 1 98.88 209 HIS B C 1
ATOM 3364 O O . HIS B 1 209 ? -13.164 -12.227 1.42 1 98.88 209 HIS B O 1
ATOM 3370 N N . PHE B 1 210 ? -12.266 -11.086 3.115 1 98.88 210 PHE B N 1
ATOM 3371 C CA . PHE B 1 210 ? -10.914 -11.469 2.738 1 98.88 210 PHE B CA 1
ATOM 3372 C C . PHE B 1 210 ? -10.75 -12.984 2.779 1 98.88 210 PHE B C 1
ATOM 3374 O O . PHE B 1 210 ? -10.242 -13.586 1.828 1 98.88 210 PHE B O 1
ATOM 3381 N N . THR B 1 211 ? -11.172 -13.594 3.863 1 98.81 211 THR B N 1
ATOM 3382 C CA . THR B 1 211 ? -11.07 -15.039 4.004 1 98.81 211 THR B CA 1
ATOM 3383 C C . THR B 1 211 ? -11.844 -15.75 2.896 1 98.81 211 THR B C 1
ATOM 3385 O O . THR B 1 211 ? -11.344 -16.688 2.275 1 98.81 211 THR B O 1
ATOM 3388 N N . GLY B 1 212 ? -13.023 -15.344 2.658 1 98.69 212 GLY B N 1
ATOM 3389 C CA . GLY B 1 212 ? -13.844 -15.938 1.607 1 98.69 212 GLY B CA 1
ATOM 3390 C C . GLY B 1 212 ? -13.242 -15.773 0.224 1 98.69 212 GLY B C 1
ATOM 3391 O O . GLY B 1 212 ? -13.109 -16.734 -0.522 1 98.69 212 GLY B O 1
ATOM 3392 N N . ILE B 1 213 ? -12.82 -14.562 -0.111 1 98.56 213 ILE B N 1
ATOM 3393 C CA . ILE B 1 213 ? -12.383 -14.203 -1.456 1 98.56 213 ILE B CA 1
ATOM 3394 C C . ILE B 1 213 ? -11 -14.805 -1.729 1 98.56 213 ILE B C 1
ATOM 3396 O O . ILE B 1 213 ? -10.742 -15.312 -2.822 1 98.56 213 ILE B O 1
ATOM 3400 N N . VAL B 1 214 ? -10.156 -14.797 -0.733 1 98.38 214 VAL B N 1
ATOM 3401 C CA . VAL B 1 214 ? -8.781 -15.234 -0.966 1 98.38 214 VAL B CA 1
ATOM 3402 C C . VAL B 1 214 ? -8.711 -16.766 -0.926 1 98.38 214 VAL B C 1
ATOM 3404 O O . VAL B 1 214 ? -8.023 -17.375 -1.743 1 98.38 214 VAL B O 1
ATOM 3407 N N . PHE B 1 215 ? -9.516 -17.406 -0.126 1 98.06 215 PHE B N 1
ATOM 3408 C CA . PHE B 1 215 ? -9.266 -18.828 0.096 1 98.06 215 PHE B CA 1
ATOM 3409 C C . PHE B 1 215 ? -10.367 -19.672 -0.519 1 98.06 215 PHE B C 1
ATOM 3411 O O . PHE B 1 215 ? -10.203 -20.891 -0.683 1 98.06 215 PHE B O 1
ATOM 3418 N N . PHE B 1 216 ? -11.492 -19.047 -0.874 1 97.19 216 PHE B N 1
ATOM 3419 C CA . PHE B 1 216 ? -12.609 -19.891 -1.285 1 97.19 216 PHE B CA 1
ATOM 3420 C C . PHE B 1 216 ? -13.227 -19.359 -2.578 1 97.19 216 PHE B C 1
ATOM 3422 O O . PHE B 1 216 ? -14.43 -19.531 -2.809 1 97.19 216 PHE B O 1
ATOM 3429 N N . LEU B 1 217 ? -12.469 -18.719 -3.395 1 91.88 217 LEU B N 1
ATOM 3430 C CA . LEU B 1 217 ? -12.953 -18.172 -4.66 1 91.88 217 LEU B CA 1
ATOM 3431 C C . LEU B 1 217 ? -13.234 -19.281 -5.656 1 91.88 217 LEU B C 1
ATOM 3433 O O . LEU B 1 217 ? -13.977 -19.094 -6.621 1 91.88 217 LEU B O 1
ATOM 3437 N N . TYR B 1 218 ? -12.734 -20.516 -5.449 1 82.75 218 TYR B N 1
ATOM 3438 C CA . TYR B 1 218 ? -12.883 -21.625 -6.395 1 82.75 218 TYR B CA 1
ATOM 3439 C C . TYR B 1 218 ? -13.602 -22.797 -5.75 1 82.75 218 TYR B C 1
ATOM 3441 O O . TYR B 1 218 ? -13.562 -22.969 -4.527 1 82.75 218 TYR B O 1
#

Sequence (436 aa):
MTKKKDAYVPTVGEEVANTVTHGVMSLLALVALPFAAVWAYAHDPDRILASVSVSIFVISIFLMFLASTLYHSMNPASKHKAVFHILDHIFIYVAIAGSYTPIALSVIGGWQGVFITILQWVMVLFGIFYKSLSRKTIPALSLTIYLVMGWTIVFFMPLFVRQASTPLLALIAAGGVLYTLGAWFYARQGFRYHHMVWHLLINLAVAAHFTGIVFFLYMTKKKDAYVPTVGEEVANTVTHGVMSLLALVALPFAAVWAYAHDPDRILASVSVSIFVISIFLMFLASTLYHSMNPASKHKAVFHILDHIFIYVAIAGSYTPIALSVIGGWQGVFITILQWVMVLFGIFYKSLSRKTIPALSLTIYLVMGWTIVFFMPLFVRQASTPLLALIAAGGVLYTLGAWFYARQGFRYHHMVWHLLINLAVAAHFTGIVFFLY

pLDDT: mean 93.37, std 10.01, range [30.11, 98.94]

Solvent-accessible surface area (backbone atoms only — not comparable to full-atom values): 21398 Å² total; per-residue (Å²): 128,80,70,76,72,72,80,86,75,81,50,71,68,47,29,49,50,42,18,48,62,27,36,55,50,16,54,49,30,58,64,42,30,33,52,44,12,33,49,20,36,74,69,37,94,57,25,64,62,36,16,53,25,44,36,46,21,34,52,22,45,22,50,23,22,42,31,39,17,52,24,44,67,38,56,84,96,36,72,63,24,55,53,26,48,44,45,30,57,37,24,49,41,39,24,49,31,18,56,42,32,32,48,21,56,63,36,58,26,71,70,63,8,53,47,50,40,51,52,35,50,51,49,27,52,48,43,44,50,51,57,70,68,44,90,74,78,55,67,67,57,56,51,49,51,51,50,53,62,68,51,50,59,68,81,43,39,72,57,43,62,73,55,44,39,68,65,22,52,51,23,43,50,50,16,53,50,29,41,52,52,16,51,51,40,48,71,59,65,79,52,92,58,27,61,44,51,22,50,53,28,41,49,51,15,48,51,31,35,49,51,16,58,55,74,26,56,109,127,81,70,73,72,73,80,84,74,80,50,68,68,47,29,49,50,42,19,49,62,28,36,54,50,17,54,50,30,58,64,41,29,34,52,42,13,32,49,20,36,73,70,36,94,57,24,66,62,36,15,53,25,43,36,44,21,35,52,22,46,20,48,23,22,41,31,40,16,53,25,45,66,38,56,86,95,36,72,63,25,54,52,26,48,44,44,31,56,36,24,50,41,40,24,49,30,18,57,42,32,32,48,21,55,61,36,58,25,71,70,64,8,53,47,51,42,50,52,36,50,50,48,28,51,49,43,44,50,51,56,72,68,44,90,74,80,56,67,67,57,55,53,50,51,51,49,52,62,66,52,50,59,67,82,44,39,73,55,42,62,72,55,44,38,68,65,23,52,52,22,44,50,51,15,52,50,30,41,50,53,17,52,52,41,48,72,59,64,78,50,91,58,25,63,45,50,20,50,52,29,42,51,52,14,47,51,30,34,48,52,17,55,55,74,27,56,108

Foldseek 3Di:
DPPPPPDDDADLVLLVLQLVLLVVVLVVLVVCLVVLLVLQLVPAPPNNQLSVLLNQLSVLSNQLSVLSNQLSPDDPPDPSNVVSVLSNLLSLLSNLLSLLLLLLPLFLNDPRSVVLNVVSVVLSVVSNCCSPVDPDDDPVVSLVSSLCSLCVCVVVVVSSVVRFDPLLVVLSVQLSVLQVVLSVLVVPVPDRSSPSSSSVSNSSSSVSSSCSSRPGSD/DPPPPPPDDADLVLLVLQLVLLVVVLVVLVVCLVVLLVLQLVPAPPNNQLSVLLNQLSVLSNQLSVLSNQLSPDDPPDPSNVVSVLSNLLSLLSNLLSLLLLLLPLFLNDPRSVVLNVVSVVLSVVSNCCSPVDPDDDPVVSLVSSLCSLCVCVVVVVSSVVRFDPLLVVLSVQLSVLQVVLSVLVVPVPDRSSPSSSSVSNSSSSVSSSCSSRPGSD

Nearest PDB structures (foldseek):
  7vvk-assembly1_R  TM=5.356E-01  e=1.242E-01  Homo sapiens
  7vvl-assembly1_R  TM=4.940E-01  e=2.378E-01  Homo sapiens
  9jr3-assembly1_R  TM=5.156E-01  e=3.782E-01  Homo sapiens
  8qae-assembly1_A  TM=3.204E-01  e=6.597E-01  synthetic construct
  6fj3-assembly1_A  TM=5.267E-01  e=4.217E+00  Homo sapiens

Radius of gyration: 23.46 Å; Cα contacts (8 Å, |Δi|>4): 597; chains: 2; bounding box: 70×58×42 Å

Secondary structure (DSSP, 8-state):
-----------HHHHHHHHHHHHHHHHHHHHHHHHHHHHHHHH-SSHHHHHHHHHHHHHHHHHHHHHHHHHHHSPTT-HHHHHHHHHHHHHHHHHHHHHHHHIIIIII-HHHHHHHHHHHHHHHHHHHHHHHH-SS--HHHHHHHHHHHHTGGGGGHHHHHHHS-HHHHHHHHHHHHHHHHHHHHHHH--STTHHHHHHHHHHHHHHHHHHHHHH---/-----------HHHHHHHHHHHHHHHHHHHHHHHHHHHHHHHH-SSHHHHHHHHHHHHHHHHHHHHHHHHHHHSPTT-HHHHHHHHHHHHHHHHHHHHHHHHIIIIII-HHHHHHHHHHHHHHHHHHHHHHHH-SS--HHHHHHHHHHHHTGGGGGHHHHHHHS-HHHHHHHHHHHHHHHHHHHHHHH--STTHHHHHHHHHHHHHHHHHHHHHHS--

InterPro domains:
  IPR004254 AdipoR/Haemolysin-III-related [PF03006] (14-210)
  IPR004254 AdipoR/Haemolysin-III-related [PTHR20855] (14-215)
  IPR005744 Hly-III [TIGR01065] (14-215)

Organism: NCBI:txid214856